Protein AF-0000000087650132 (afdb_homodimer)

Solvent-accessible surface area (backbone atoms only — not comparable to full-atom values): 22875 Å² total; per-residue (Å²): 103,29,68,69,61,75,42,26,31,35,34,12,70,84,46,35,34,34,33,38,52,36,89,78,26,62,27,50,52,52,52,26,51,31,40,34,55,48,38,51,66,63,37,52,75,69,68,60,51,53,61,64,36,30,85,53,55,48,91,45,66,85,68,40,50,26,64,35,71,65,55,42,28,59,74,68,70,42,94,65,65,80,87,42,50,34,36,34,45,40,49,50,62,68,60,38,47,31,52,48,42,43,57,63,60,67,49,38,74,41,50,90,83,41,47,88,64,41,51,75,39,62,50,37,94,88,58,45,62,67,32,50,52,54,52,51,51,55,41,49,73,44,66,52,50,67,67,58,50,49,53,52,50,53,45,63,69,59,45,68,35,56,47,52,58,72,46,43,58,55,28,50,53,49,46,51,56,35,30,51,28,60,68,52,35,49,53,51,45,66,74,41,42,62,56,31,61,75,71,65,42,82,79,85,68,53,47,75,75,128,115,33,61,70,61,78,40,27,31,35,34,12,70,84,46,34,35,35,32,38,52,36,87,79,24,61,25,49,52,52,52,25,50,29,40,34,55,48,38,52,66,63,37,52,74,69,68,61,49,53,59,66,38,31,82,54,54,48,92,45,65,85,69,40,49,26,64,38,71,66,55,42,28,59,73,68,72,41,95,65,65,80,87,44,49,34,35,31,44,41,48,51,62,69,59,36,49,30,52,49,44,44,57,63,61,67,50,40,76,40,48,92,82,41,46,89,64,40,50,75,40,60,49,36,94,89,59,44,63,67,34,51,52,53,53,49,51,53,41,49,74,44,65,52,49,68,67,58,51,50,51,51,51,52,43,64,70,61,45,68,42,60,50,51,58,69,46,42,58,55,26,50,53,48,46,49,57,34,29,52,29,60,67,51,35,50,53,50,45,66,74,40,43,63,58,30,63,76,71,65,42,81,78,85,69,52,47,72,76,127

Organism: Ancylostoma caninum (NCBI:txid29170)

Foldseek 3Di:
DFPPQQLQWFAQVVQQEIERADPLQCRQLVLLVSLCSNPVPVCVVVPHDSVPRDPVRHPCPPNGGHNDLVRVCVVVVHPHSPVHDYDYGDDDPVSSVVSCCVPPPVPPPPCVPCVVVDDDADADPVDRPRRLVVVLVVCVVVVNDPVVNVVVSVCVVVPPRPVNPVCVVVVVVVVLVQLQDPVSLVVVCVVCVCVCVVVVNDRHHRDHDD/DFPQQQLQWFAQVVQQEIERADPLQCRQLVLLVSLCSNPVPVCVVVPHDSVPRDPVRHPCPPNGGHNDPVRVCVVVVHPHSPPHDYDYGDDDPVSSVVVCCVPPPVPPPPCVPCVVVDDDADADPVDRPRRLVVVLVVCVVVVNDPVVNVVVSVCVVVPPRPCNPVCPVVVVVVVLVQLQDPVSLVVVCVVCVCVCVVVVNDRHHRDHDD

Radius of gyration: 22.21 Å; Cα contacts (8 Å, |Δi|>4): 588; chains: 2; bounding box: 63×60×55 Å

pLDDT: mean 83.37, std 14.57, range [18.47, 96.94]

Sequence (420 aa):
MVLSNLRSAKVATKYHLAGCVIEKNFSTMLTAILCYLFDETRFTKHKRNLTAEMYHKRFCEAQNEHDSLTNLRSELKVVDLKGWSLIAVVRDPLERFVSGFANKCLRRCEFNSHLHEYQVLKFDTFNPRGFIDKLLTILKKHKVSEKSINFIRTSVASGRTSHSTKDSVERQETKNTILSSEYLTDLLIKMYFYDFVLFGFPIPEATYDEMVLSNLRSAKVATKYHLAGCVIEKNFSTMLTAILCYLFDETRFTKHKRNLTAEMYHKRFCEAQNEHDSLTNLRSELKVVDLKGWSLIAVVRDPLERFVSGFANKCLRRCEFNSHLHEYQVLKFDTFNPRGFIDKLLTILKKHKVSEKSINFIRTSVASGRTSHSTKDSVERQETKNTILSSEYLTDLLIKMYFYDFVLFGFPIPEATYDE

Secondary structure (DSSP, 8-state):
--------EEEEGGGTEEEE--TTSSHHHHHHHHHHHH-HHHHHHTT--GGG--SSS-TTTTTSEES-HHHHHHHHT-SS-TT-EEEEEEE-HHHHHHHHHIIIIISSTTHHHHGGGEEEEEE-SS-THHHHHHHHHHHHHTT--HHHHHHHHHHHHH---THHHHHHHHHHHHHHHHHT-HHHHHHHHHHTHHHHHHTTPPPP------/--------EEEEGGGTEEEE--TTSSHHHHHHHHHHHH-HHHHHHTT--GGG--SSS-TTTTTSEES-HHHHHHHHT-SS-TT-EEEEEEE-HHHHHHHHHIIIIISSTTHHHHGGGEEEEEE-SS-THHHHHHHHHHHHHTT--HHHHHHHHHHHHH---THHHHHHHHHHHHHHHHHT-HHHHHHHHHHTHHHHHHTTPPPP------

InterPro domains:
  IPR005331 Sulfotransferase [PF03567] (9-116)
  IPR007669 Carbohydrate sulfotransferase Chst-1-like [PTHR22900] (8-107)

Structure (mmCIF, N/CA/C/O backbone):
data_AF-0000000087650132-model_v1
#
loop_
_entity.id
_entity.type
_entity.pdbx_description
1 polymer 'Carbohydrate sulfotransferase'
#
loop_
_atom_site.group_PDB
_atom_site.id
_atom_site.type_symbol
_atom_site.label_atom_id
_atom_site.label_alt_id
_atom_site.label_comp_id
_atom_site.label_asym_id
_atom_site.label_entity_id
_atom_site.label_seq_id
_atom_site.pdbx_PDB_ins_code
_atom_site.Cartn_x
_atom_site.Cartn_y
_atom_site.Cartn_z
_atom_site.occupancy
_atom_site.B_iso_or_equiv
_atom_site.auth_seq_id
_atom_site.auth_comp_id
_atom_site.auth_asym_id
_atom_site.auth_atom_id
_atom_site.pdbx_PDB_model_num
ATOM 1 N N . MET A 1 1 ? -15.016 3.189 -13.016 1 18.58 1 MET A N 1
ATOM 2 C CA . MET A 1 1 ? -14.984 3.752 -11.672 1 18.58 1 MET A CA 1
ATOM 3 C C . MET A 1 1 ? -13.727 3.316 -10.93 1 18.58 1 MET A C 1
ATOM 5 O O . MET A 1 1 ? -13.516 2.121 -10.711 1 18.58 1 MET A O 1
ATOM 9 N N . VAL A 1 2 ? -12.477 3.885 -11.242 1 24.53 2 VAL A N 1
ATOM 10 C CA . VAL A 1 2 ? -11.023 3.789 -11.117 1 24.53 2 VAL A CA 1
ATOM 11 C C . VAL A 1 2 ? -10.648 3.543 -9.656 1 24.53 2 VAL A C 1
ATOM 13 O O . VAL A 1 2 ? -11.414 3.877 -8.742 1 24.53 2 VAL A O 1
ATOM 16 N N . LEU A 1 3 ? -9.758 2.721 -9.453 1 29.97 3 LEU A N 1
ATOM 17 C CA . LEU A 1 3 ? -9.008 2.463 -8.227 1 29.97 3 LEU A CA 1
ATOM 18 C C . LEU A 1 3 ? -8.797 3.752 -7.441 1 29.97 3 LEU A C 1
ATOM 20 O O . LEU A 1 3 ? -8.211 4.707 -7.957 1 29.97 3 LEU A O 1
ATOM 24 N N . SER A 1 4 ? -9.703 4.312 -6.867 1 35.09 4 SER A N 1
ATOM 25 C CA . SER A 1 4 ? -9.609 5.477 -5.992 1 35.09 4 SER A CA 1
ATOM 26 C C . SER A 1 4 ? -8.242 5.547 -5.312 1 35.09 4 SER A C 1
ATOM 28 O O . SER A 1 4 ? -7.754 4.547 -4.781 1 35.09 4 SER A O 1
ATOM 30 N N . ASN A 1 5 ? -7.246 6.215 -6.02 1 41.66 5 ASN A N 1
ATOM 31 C CA . ASN A 1 5 ? -6.07 6.773 -5.359 1 41.66 5 ASN A CA 1
ATOM 32 C C . ASN A 1 5 ? -6.277 6.887 -3.85 1 41.66 5 ASN A C 1
ATOM 34 O O . ASN A 1 5 ? -7.328 7.34 -3.395 1 41.66 5 ASN A O 1
ATOM 38 N N . LEU A 1 6 ? -5.812 5.84 -3.164 1 53.56 6 LEU A N 1
ATOM 39 C CA . LEU A 1 6 ? -5.855 6.078 -1.727 1 53.56 6 LEU A CA 1
ATOM 40 C C . LEU A 1 6 ? -5.938 7.57 -1.425 1 53.56 6 LEU A C 1
ATOM 42 O O . LEU A 1 6 ? -5.02 8.328 -1.75 1 53.56 6 LEU A O 1
ATOM 46 N N . ARG A 1 7 ? -7.164 8.055 -1.512 1 62.88 7 ARG A N 1
ATOM 47 C CA . ARG A 1 7 ? -7.379 9.438 -1.092 1 62.88 7 ARG A CA 1
ATOM 48 C C . ARG A 1 7 ? -6.547 9.773 0.143 1 62.88 7 ARG A C 1
ATOM 50 O O . ARG A 1 7 ? -6.859 9.32 1.248 1 62.88 7 ARG A O 1
ATOM 57 N N . SER A 1 8 ? -5.426 10.297 -0.263 1 78.12 8 SER A N 1
ATOM 58 C CA . SER A 1 8 ? -4.402 10.469 0.765 1 78.12 8 SER A CA 1
ATOM 59 C C . SER A 1 8 ? -4.781 11.57 1.745 1 78.12 8 SER A C 1
ATOM 61 O O . SER A 1 8 ? -4.227 11.656 2.842 1 78.12 8 SER A O 1
ATOM 63 N N . ALA A 1 9 ? -5.777 12.359 1.344 1 87.31 9 ALA A N 1
ATOM 64 C CA . ALA A 1 9 ? -6.129 13.453 2.238 1 87.31 9 ALA A CA 1
ATOM 65 C C . ALA A 1 9 ? -7.332 13.094 3.105 1 87.31 9 ALA A C 1
ATOM 67 O O . ALA A 1 9 ? -8.43 12.867 2.592 1 87.31 9 ALA A O 1
ATOM 68 N N . LYS A 1 10 ? -7.078 12.984 4.383 1 90.81 10 LYS A N 1
ATOM 69 C CA . LYS A 1 10 ? -8.141 12.75 5.355 1 90.81 10 LYS A CA 1
ATOM 70 C C . LYS A 1 10 ? -8.461 14.016 6.141 1 90.81 10 LYS A C 1
ATOM 72 O O . LYS A 1 10 ? -7.559 14.742 6.562 1 90.81 10 LYS A O 1
ATOM 77 N N . VAL A 1 11 ? -9.766 14.234 6.316 1 94.12 11 VAL A N 1
ATOM 78 C CA . VAL A 1 11 ? -10.102 15.562 6.832 1 94.12 11 VAL A CA 1
ATOM 79 C C . VAL A 1 11 ? -11 15.43 8.055 1 94.12 11 VAL A C 1
ATOM 81 O O . VAL A 1 11 ? -11.812 14.5 8.141 1 94.12 11 VAL A O 1
ATOM 84 N N . ALA A 1 12 ? -10.781 16.203 9.07 1 95.62 12 ALA A N 1
ATOM 85 C CA . ALA A 1 12 ? -11.719 16.531 10.141 1 95.62 12 ALA A CA 1
ATOM 86 C C . ALA A 1 12 ? -12.219 17.969 10.016 1 95.62 12 ALA A C 1
ATOM 88 O O . ALA A 1 12 ? -11.656 18.875 10.617 1 95.62 12 ALA A O 1
ATOM 89 N N . THR A 1 13 ? -13.273 18.109 9.305 1 93.62 13 THR A N 1
ATOM 90 C CA . THR A 1 13 ? -13.773 19.406 8.883 1 93.62 13 THR A CA 1
ATOM 91 C C . THR A 1 13 ? -14.156 20.266 10.094 1 93.62 13 THR A C 1
ATOM 93 O O . THR A 1 13 ? -13.945 21.469 10.094 1 93.62 13 THR A O 1
ATOM 96 N N . LYS A 1 14 ? -14.703 19.656 11.102 1 94.06 14 LYS A N 1
ATOM 97 C CA . LYS A 1 14 ? -15.133 20.359 12.305 1 94.06 14 LYS A CA 1
ATOM 98 C C . LYS A 1 14 ? -13.992 21.172 12.914 1 94.06 14 LYS A C 1
ATOM 100 O O . LYS A 1 14 ? -14.211 22.25 13.469 1 94.06 14 LYS A O 1
ATOM 105 N N . TYR A 1 15 ? -12.812 20.734 12.781 1 96.75 15 TYR A N 1
ATOM 106 C CA . TYR A 1 15 ? -11.672 21.328 13.469 1 96.75 15 TYR A CA 1
ATOM 107 C C . TYR A 1 15 ? -10.703 21.953 12.469 1 96.75 15 TYR A C 1
ATOM 109 O O . TYR A 1 15 ? -9.602 22.359 12.844 1 96.75 15 TYR A O 1
ATOM 117 N N . HIS A 1 16 ? -11.039 21.891 11.188 1 95.81 16 HIS A N 1
ATOM 118 C CA . HIS A 1 16 ? -10.188 22.438 10.133 1 95.81 16 HIS A CA 1
ATOM 119 C C . HIS A 1 16 ? -8.82 21.766 10.133 1 95.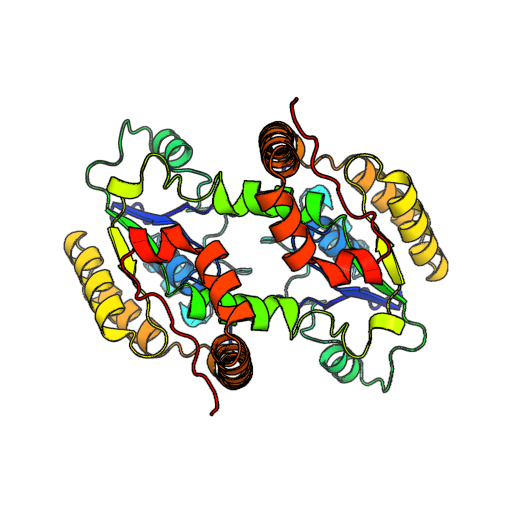81 16 HIS A C 1
ATOM 121 O O . HIS A 1 16 ? -7.793 22.453 10.156 1 95.81 16 HIS A O 1
ATOM 127 N N . LEU A 1 17 ? -8.883 20.469 10.164 1 96.5 17 LEU A N 1
ATOM 128 C CA . LEU A 1 17 ? -7.691 19.625 10.109 1 96.5 17 LEU A CA 1
ATOM 129 C C . LEU A 1 17 ? -7.699 18.75 8.867 1 96.5 17 LEU A C 1
ATOM 131 O O . LEU A 1 17 ? -8.742 18.219 8.477 1 96.5 17 LEU A O 1
ATOM 135 N N . ALA A 1 18 ? -6.605 18.688 8.227 1 94.88 18 ALA A N 1
ATOM 136 C CA . ALA A 1 18 ? -6.402 17.766 7.113 1 94.88 18 ALA A CA 1
ATOM 137 C C . ALA A 1 18 ? -5.062 17.047 7.238 1 94.88 18 ALA A C 1
ATOM 139 O O . ALA A 1 18 ? -4.051 17.656 7.586 1 94.88 18 ALA A O 1
ATOM 140 N N . GLY A 1 19 ? -5.152 15.75 7.105 1 94.38 19 GLY A N 1
ATOM 141 C CA . GLY A 1 19 ? -3.934 14.953 7.133 1 94.38 19 GLY A CA 1
ATOM 142 C C . GLY A 1 19 ? -3.646 14.258 5.816 1 94.38 19 GLY A C 1
ATOM 143 O O . GLY A 1 19 ? -4.559 13.719 5.18 1 94.38 19 GLY A O 1
ATOM 144 N N . CYS A 1 20 ? -2.453 14.398 5.371 1 91.62 20 CYS A N 1
ATOM 145 C CA . CYS A 1 20 ? -2.006 13.578 4.254 1 91.62 20 CYS A CA 1
ATOM 146 C C . CYS A 1 20 ? -1.439 12.258 4.742 1 91.62 20 CYS A C 1
ATOM 148 O O . CYS A 1 20 ? -0.395 12.227 5.395 1 91.62 20 CYS A O 1
ATOM 150 N N . VAL A 1 21 ? -2.041 11.234 4.402 1 88.69 21 VAL A N 1
ATOM 151 C CA . VAL A 1 21 ? -1.689 9.914 4.914 1 88.69 21 VAL A CA 1
ATOM 152 C C . VAL A 1 21 ? -0.677 9.25 3.982 1 88.69 21 VAL A C 1
ATOM 154 O O . VAL A 1 21 ? -0.946 9.07 2.793 1 88.69 21 VAL A O 1
ATOM 157 N N . ILE A 1 22 ? 0.45 8.945 4.535 1 86.69 22 ILE A N 1
ATOM 158 C CA . ILE A 1 22 ? 1.542 8.297 3.824 1 86.69 22 ILE A CA 1
ATOM 159 C C . ILE A 1 22 ? 1.801 6.914 4.43 1 86.69 22 ILE A C 1
ATOM 161 O O . ILE A 1 22 ? 2 6.789 5.641 1 86.69 22 ILE A O 1
ATOM 165 N N . GLU A 1 23 ? 1.819 5.859 3.543 1 83.88 23 GLU A N 1
ATOM 166 C CA . GLU A 1 23 ? 1.997 4.484 3.998 1 83.88 23 GLU A CA 1
ATOM 167 C C . GLU A 1 23 ? 3.293 4.328 4.789 1 83.88 23 GLU A C 1
ATOM 169 O O . GLU A 1 23 ? 4.328 4.875 4.406 1 83.88 23 GLU A O 1
ATOM 174 N N . LYS A 1 24 ? 3.146 3.602 5.871 1 82.25 24 LYS A N 1
ATOM 175 C CA . LYS A 1 24 ? 4.258 3.232 6.746 1 82.25 24 LYS A CA 1
ATOM 176 C C . LYS A 1 24 ? 4.754 4.438 7.539 1 82.25 24 LYS A C 1
ATOM 178 O O . LYS A 1 24 ? 5.852 4.406 8.102 1 82.25 24 LYS A O 1
ATOM 183 N N . ASN A 1 25 ? 4.082 5.582 7.539 1 87.62 25 ASN A N 1
ATOM 184 C CA . ASN A 1 25 ? 4.359 6.777 8.328 1 87.62 25 ASN A CA 1
ATOM 185 C C . ASN A 1 25 ? 3.215 7.094 9.289 1 87.62 25 ASN A C 1
ATOM 187 O O . ASN A 1 25 ? 2.719 8.219 9.32 1 87.62 25 ASN A O 1
ATOM 191 N N . PHE A 1 26 ? 2.836 6.098 10.062 1 86.12 26 PHE A N 1
ATOM 192 C CA . PHE A 1 26 ? 1.804 6.34 11.07 1 86.12 26 PHE A CA 1
ATOM 193 C C . PHE A 1 26 ? 0.438 6.5 10.406 1 86.12 26 PHE A C 1
ATOM 195 O O . PHE A 1 26 ? -0.411 7.242 10.906 1 86.12 26 PHE A O 1
ATOM 202 N N . SER A 1 27 ? 0.295 5.859 9.211 1 86.62 27 SER A N 1
ATOM 203 C CA . SER A 1 27 ? -0.834 6.129 8.328 1 86.62 27 SER A CA 1
ATOM 204 C C . SER A 1 27 ? -2.137 5.598 8.922 1 86.62 27 SER A C 1
ATOM 206 O O . SER A 1 27 ? -3.172 6.262 8.852 1 86.62 27 SER A O 1
ATOM 208 N N . THR A 1 28 ? -2.123 4.383 9.531 1 82.31 28 THR A N 1
ATOM 209 C CA . THR A 1 28 ? -3.35 3.799 10.062 1 82.31 28 THR A CA 1
ATOM 210 C C . THR A 1 28 ? -3.885 4.629 11.227 1 82.31 28 THR A C 1
ATOM 212 O O . THR A 1 28 ? -5.078 4.945 11.273 1 82.31 28 THR A O 1
ATOM 215 N N . MET A 1 29 ? -2.99 5.016 12.07 1 86 29 MET A N 1
ATOM 216 C CA . MET A 1 29 ? -3.389 5.77 13.258 1 86 29 MET A CA 1
ATOM 217 C C . MET A 1 29 ? -3.846 7.172 12.883 1 86 29 MET A C 1
ATOM 219 O O . MET A 1 29 ? -4.836 7.672 13.422 1 86 29 MET A O 1
ATOM 223 N N . LEU A 1 30 ? -3.084 7.82 12.047 1 89.62 30 LEU A N 1
ATOM 224 C CA . LEU A 1 30 ? -3.49 9.148 11.609 1 89.62 30 LEU A CA 1
ATOM 225 C C . LEU A 1 30 ? -4.871 9.117 10.961 1 89.62 30 LEU A C 1
ATOM 227 O O . LEU A 1 30 ? -5.699 10 11.211 1 89.62 30 LEU A O 1
ATOM 231 N N . THR A 1 31 ? -5.117 8.078 10.117 1 88.06 31 THR A N 1
ATOM 232 C CA . THR A 1 31 ? -6.422 7.902 9.492 1 88.06 31 THR A CA 1
ATOM 233 C C . THR A 1 31 ? -7.512 7.738 10.547 1 88.06 31 THR A C 1
ATOM 235 O O . THR A 1 31 ? -8.578 8.344 10.445 1 88.06 31 THR A O 1
ATOM 238 N N . ALA A 1 32 ? -7.23 6.953 11.523 1 87.5 32 ALA A N 1
ATOM 239 C CA . ALA A 1 32 ? -8.195 6.691 12.586 1 87.5 32 ALA A CA 1
ATOM 240 C C . ALA A 1 32 ? -8.461 7.949 13.406 1 87.5 32 ALA A C 1
ATOM 242 O O . ALA A 1 32 ? -9.602 8.227 13.781 1 87.5 32 ALA A O 1
ATOM 243 N N . ILE A 1 33 ? -7.438 8.695 13.719 1 91.81 33 ILE A N 1
ATOM 244 C CA . ILE A 1 33 ? -7.562 9.914 14.508 1 91.81 33 ILE A CA 1
ATOM 245 C C . ILE A 1 33 ? -8.445 10.922 13.766 1 91.81 33 ILE A C 1
ATOM 247 O O . ILE A 1 33 ? -9.367 11.492 14.352 1 91.81 33 ILE A O 1
ATOM 251 N N . LEU A 1 34 ? -8.203 11.141 12.516 1 93.12 34 LEU A N 1
ATOM 252 C CA . LEU A 1 34 ? -8.977 12.109 11.742 1 93.12 34 LEU A CA 1
ATOM 253 C C . LEU A 1 34 ? -10.414 11.625 11.547 1 93.12 34 LEU A C 1
ATOM 255 O O . LEU A 1 34 ? -11.336 12.438 11.492 1 93.12 34 LEU A O 1
ATOM 259 N N . CYS A 1 35 ? -10.578 10.281 11.43 1 91.31 35 CYS A N 1
ATOM 260 C CA . CYS A 1 35 ? -11.93 9.727 11.383 1 91.31 35 CYS A CA 1
ATOM 261 C C . CYS A 1 35 ? -12.68 10.008 12.68 1 91.31 35 CYS A C 1
ATOM 263 O O . CYS A 1 35 ? -13.844 10.422 12.656 1 91.31 35 CYS A O 1
ATOM 265 N N . TYR A 1 36 ? -12.031 9.75 13.781 1 92.75 36 TYR A N 1
ATOM 266 C CA . TYR A 1 36 ? -12.625 10.039 15.086 1 92.75 36 TYR A CA 1
ATOM 267 C C . TYR A 1 36 ? -13.016 11.5 15.195 1 92.75 36 TYR A C 1
ATOM 269 O O . TYR A 1 36 ? -14.141 11.828 15.586 1 92.75 36 TYR A O 1
ATOM 277 N N . LEU A 1 37 ? -12.109 12.383 14.789 1 95.81 37 LEU A N 1
ATOM 278 C CA . LEU A 1 37 ? -12.344 13.82 14.914 1 95.81 37 LEU A CA 1
ATOM 279 C C . LEU A 1 37 ? -13.359 14.297 13.883 1 95.81 37 LEU A C 1
ATOM 281 O O . LEU A 1 37 ? -13.922 15.383 14.023 1 95.81 37 LEU A O 1
ATOM 285 N N . PHE A 1 38 ? -13.508 13.562 12.812 1 94.12 38 PHE A N 1
ATOM 286 C CA . PHE A 1 38 ? -14.523 13.867 11.812 1 94.12 38 PHE A CA 1
ATOM 287 C C . PHE A 1 38 ? -15.922 13.82 12.422 1 94.12 38 PHE A C 1
ATOM 289 O O . PHE A 1 38 ? -16.766 14.672 12.125 1 94.12 38 PHE A O 1
ATOM 296 N N . ASP A 1 39 ? -16.172 12.844 13.234 1 93.56 39 ASP A N 1
ATOM 297 C CA . ASP A 1 39 ? -17.438 12.695 13.969 1 93.56 39 ASP A CA 1
ATOM 298 C C . ASP A 1 39 ? -17.219 11.891 15.25 1 93.56 39 ASP A C 1
ATOM 300 O O . ASP A 1 39 ? -17.469 10.68 15.281 1 93.56 39 ASP A O 1
ATOM 304 N N . GLU A 1 40 ? -16.922 12.609 16.281 1 94 40 GLU A N 1
ATOM 305 C CA . GLU A 1 40 ? -16.578 11.977 17.562 1 94 40 GLU A CA 1
ATOM 306 C C . GLU A 1 40 ? -17.766 11.203 18.125 1 94 40 GLU A C 1
ATOM 308 O O . GLU A 1 40 ? -17.594 10.109 18.672 1 94 40 GLU A O 1
ATOM 313 N N . THR A 1 41 ? -18.891 11.75 18.016 1 92.81 41 THR A N 1
ATOM 314 C CA . THR A 1 41 ? -20.094 11.148 18.578 1 92.81 41 THR A CA 1
ATOM 315 C C . THR A 1 41 ? -20.391 9.812 17.891 1 92.81 41 THR A C 1
ATOM 317 O O . THR A 1 41 ? -20.609 8.805 18.578 1 92.81 41 THR A O 1
ATOM 320 N N . ARG A 1 42 ? -20.375 9.867 16.594 1 91.12 42 ARG A N 1
ATOM 321 C CA . ARG A 1 42 ? -20.656 8.648 15.836 1 91.12 42 ARG A CA 1
ATOM 322 C C . ARG A 1 42 ? -19.594 7.578 16.125 1 91.12 42 ARG A C 1
ATOM 324 O O . ARG A 1 42 ? -19.922 6.398 16.25 1 91.12 42 ARG A O 1
ATOM 331 N N . PHE A 1 43 ? -18.375 7.973 16.141 1 90.31 43 PHE A N 1
ATOM 332 C CA . PHE A 1 43 ? -17.25 7.066 16.375 1 90.31 43 PHE A CA 1
ATOM 333 C C . PHE A 1 43 ? -17.391 6.375 17.734 1 90.31 43 PHE A C 1
ATOM 335 O O . PHE A 1 43 ? -17.219 5.16 17.828 1 90.31 43 PHE A O 1
ATOM 342 N N . THR A 1 44 ? -17.75 7.129 18.719 1 87.75 44 THR A N 1
ATOM 343 C CA . THR A 1 44 ? -17.875 6.609 20.078 1 87.75 44 THR A CA 1
ATOM 344 C C . THR A 1 44 ? -19.141 5.766 20.219 1 87.75 44 THR A C 1
ATOM 346 O O . THR A 1 44 ? -19.125 4.73 20.891 1 87.75 44 THR A O 1
ATOM 349 N N . LYS A 1 45 ? -20.219 6.172 19.656 1 90.5 45 LYS A N 1
ATOM 350 C CA . LYS A 1 45 ? -21.484 5.449 19.734 1 90.5 45 LYS A CA 1
ATOM 351 C C . LYS A 1 45 ? -21.344 4.039 19.156 1 90.5 45 LYS A C 1
ATOM 353 O O . LYS A 1 45 ? -21.984 3.105 19.641 1 90.5 45 LYS A O 1
ATOM 358 N N . HIS A 1 46 ? -20.484 3.871 18.203 1 87.88 46 HIS A N 1
ATOM 359 C CA . HIS A 1 46 ? -20.297 2.57 17.578 1 87.88 46 HIS A CA 1
ATOM 360 C C . HIS A 1 46 ? -19.156 1.807 18.234 1 87.88 46 HIS A C 1
ATOM 362 O O . HIS A 1 46 ? -18.703 0.787 17.703 1 87.88 46 HIS A O 1
ATOM 368 N N . LYS A 1 47 ? -18.625 2.361 19.359 1 85.31 47 LYS A N 1
ATOM 369 C CA . LYS A 1 47 ? -17.609 1.717 20.188 1 85.31 47 LYS A CA 1
ATOM 370 C C . LYS A 1 47 ? -16.344 1.406 19.375 1 85.31 47 LYS A C 1
ATOM 372 O O . LYS A 1 47 ? -15.789 0.314 19.484 1 85.31 47 LYS A O 1
ATOM 377 N N . ARG A 1 48 ? -16.047 2.34 18.594 1 83.5 48 ARG A N 1
ATOM 378 C CA . ARG A 1 48 ? -14.844 2.188 17.781 1 83.5 48 ARG A CA 1
ATOM 379 C C . ARG A 1 48 ? -13.594 2.523 18.594 1 83.5 48 ARG A C 1
ATOM 381 O O . ARG A 1 48 ? -13.648 3.311 19.531 1 83.5 48 ARG A O 1
ATOM 388 N N . ASN A 1 49 ? -12.453 1.873 18.188 1 81.19 49 ASN A N 1
ATOM 389 C CA . ASN A 1 49 ? -11.141 2.133 18.766 1 81.19 49 ASN A CA 1
ATOM 390 C C . ASN A 1 49 ? -10.125 2.512 17.688 1 81.19 49 ASN A C 1
ATOM 392 O O . ASN A 1 49 ? -10.133 1.938 16.594 1 81.19 49 ASN A O 1
ATOM 396 N N . LEU A 1 50 ? -9.312 3.488 18 1 83.56 50 LEU A N 1
ATOM 397 C CA . LEU A 1 50 ? -8.352 3.967 17.016 1 83.56 50 LEU A CA 1
ATOM 398 C C . LEU A 1 50 ? -7.434 2.84 16.562 1 83.56 50 LEU A C 1
ATOM 400 O O . LEU A 1 50 ? -7.09 2.75 15.375 1 83.56 50 LEU A O 1
ATOM 404 N N . THR A 1 51 ? -7.09 1.983 17.5 1 74.56 51 THR A N 1
ATOM 405 C CA . THR A 1 51 ? -6.117 0.935 17.203 1 74.56 51 THR A CA 1
ATOM 406 C C . THR A 1 51 ? -6.77 -0.201 16.422 1 74.56 51 THR A C 1
ATOM 408 O O . THR A 1 51 ? -6.074 -1.04 15.844 1 74.56 51 THR A O 1
ATOM 411 N N . ALA A 1 52 ? -8.07 -0.151 16.469 1 65.62 52 ALA A N 1
ATOM 412 C CA . ALA A 1 52 ? -8.773 -1.226 15.773 1 65.62 52 ALA A CA 1
ATOM 413 C C . ALA A 1 52 ? -9.078 -0.838 14.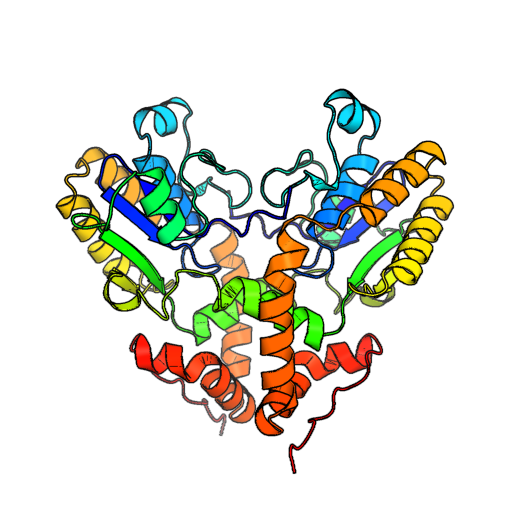328 1 65.62 52 ALA A C 1
ATOM 415 O O . ALA A 1 52 ? -9.492 -1.682 13.523 1 65.62 52 ALA A O 1
ATOM 416 N N . GLU A 1 53 ? -8.93 0.536 14.125 1 58.06 53 GLU A N 1
ATOM 417 C CA . GLU A 1 53 ? -9.164 0.967 12.75 1 58.06 53 GLU A CA 1
ATOM 418 C C . GLU A 1 53 ? -8.109 0.4 11.805 1 58.06 53 GLU A C 1
ATOM 420 O O . GLU A 1 53 ? -6.941 0.262 12.18 1 58.06 53 GLU A O 1
ATOM 425 N N . MET A 1 54 ? -8.57 -0.367 10.891 1 55.38 54 MET A N 1
ATOM 426 C CA . MET A 1 54 ? -7.664 -0.979 9.922 1 55.38 54 MET A CA 1
ATOM 427 C C . MET A 1 54 ? -7.773 -0.287 8.562 1 55.38 54 MET A C 1
ATOM 429 O O . MET A 1 54 ? -8.758 0.401 8.289 1 55.38 54 MET A O 1
ATOM 433 N N . TYR A 1 55 ? -6.613 -0.226 7.898 1 49.81 55 TYR A N 1
ATOM 434 C CA . TYR A 1 55 ? -6.586 0.365 6.566 1 49.81 55 TYR A CA 1
ATOM 435 C C . TYR A 1 55 ? -7.797 -0.077 5.75 1 49.81 55 TYR A C 1
ATOM 437 O O . TYR A 1 55 ? -8.391 0.725 5.023 1 49.81 55 TYR A O 1
ATOM 445 N N . HIS A 1 56 ? -8.188 -1.217 6.062 1 48.38 56 HIS A N 1
ATOM 446 C CA . HIS A 1 56 ? -9.203 -1.767 5.168 1 48.38 56 HIS A CA 1
ATOM 447 C C . HIS A 1 56 ? -10.602 -1.622 5.762 1 48.38 56 HIS A C 1
ATOM 449 O O . HIS A 1 56 ? -11.602 -1.8 5.059 1 48.38 56 HIS A O 1
ATOM 455 N N . LYS A 1 57 ? -10.688 -1.476 6.926 1 55.91 57 LYS A N 1
ATOM 456 C CA . LYS A 1 57 ? -11.992 -1.237 7.527 1 55.91 57 LYS A CA 1
ATOM 457 C C . LYS A 1 57 ? -12.055 0.136 8.195 1 55.91 57 LYS A C 1
ATOM 459 O O . LYS A 1 57 ? -11.859 0.254 9.406 1 55.91 57 LYS A O 1
ATOM 464 N N . ARG A 1 58 ? -12.281 1.015 7.34 1 64.81 58 ARG A N 1
ATOM 465 C CA . ARG A 1 58 ? -12.289 2.367 7.887 1 64.81 58 ARG A CA 1
ATOM 466 C C . ARG A 1 58 ? -13.719 2.863 8.094 1 64.81 58 ARG A C 1
ATOM 468 O O . ARG A 1 58 ? -14.547 2.791 7.184 1 64.81 58 ARG A O 1
ATOM 475 N N . PHE A 1 59 ? -13.922 3.27 9.219 1 73.25 59 PHE A N 1
ATOM 476 C CA . PHE A 1 59 ? -15.227 3.756 9.641 1 73.25 59 PHE A CA 1
ATOM 477 C C . PHE A 1 59 ? -15.664 4.953 8.797 1 73.25 59 PHE A C 1
ATOM 479 O O . PHE A 1 59 ? -16.844 5.098 8.477 1 73.25 59 PHE A O 1
ATOM 486 N N . CYS A 1 60 ? -14.711 5.746 8.336 1 81.62 60 CYS A N 1
ATOM 487 C CA . CYS A 1 60 ? -15.023 6.969 7.602 1 81.62 60 CYS A CA 1
ATOM 488 C C . CYS A 1 60 ? -14.719 6.805 6.117 1 81.62 60 CYS A C 1
ATOM 490 O O . CYS A 1 60 ? -14.5 7.789 5.41 1 81.62 60 CYS A O 1
ATOM 492 N N . GLU A 1 61 ? -14.656 5.625 5.68 1 75.5 61 GLU A N 1
ATOM 493 C CA . GLU A 1 61 ? -14.32 5.395 4.281 1 75.5 61 GLU A CA 1
ATOM 494 C C . GLU A 1 61 ? -15.219 6.207 3.354 1 75.5 61 GLU A C 1
ATOM 496 O O . GLU A 1 61 ? -16.438 6.215 3.512 1 75.5 61 GLU A O 1
ATOM 501 N N . ALA A 1 62 ? -14.586 6.93 2.387 1 74 62 ALA A N 1
ATOM 502 C CA . ALA A 1 62 ? -15.234 7.711 1.336 1 74 62 ALA A CA 1
ATOM 503 C C . ALA A 1 62 ? -16.047 8.867 1.926 1 74 62 ALA A C 1
ATOM 505 O O . ALA A 1 62 ? -16.828 9.5 1.224 1 74 62 ALA A O 1
ATOM 506 N N . GLN A 1 63 ? -15.953 9.094 3.191 1 82.25 63 GLN A N 1
ATOM 507 C CA . GLN A 1 63 ? -16.719 10.172 3.814 1 82.25 63 GLN A CA 1
ATOM 508 C C . GLN A 1 63 ? -15.859 11.398 4.051 1 82.25 63 GLN A C 1
ATOM 510 O O . GLN A 1 63 ? -16.281 12.523 3.783 1 82.25 63 GLN A O 1
ATOM 515 N N . ASN A 1 64 ? -14.711 11.164 4.527 1 89.38 64 ASN A N 1
ATOM 516 C CA . ASN A 1 64 ? -13.828 12.281 4.852 1 89.38 64 ASN A CA 1
ATOM 517 C C . ASN A 1 64 ? -12.523 12.219 4.066 1 89.38 64 ASN A C 1
ATOM 519 O O . ASN A 1 64 ? -11.477 12.656 4.547 1 89.38 64 ASN A O 1
ATOM 523 N N . GLU A 1 65 ? -12.5 11.586 2.98 1 87.06 65 GLU A N 1
ATOM 524 C CA . GLU A 1 65 ? -11.281 11.344 2.207 1 87.06 65 GLU A CA 1
ATOM 525 C C . GLU A 1 65 ? -11.336 12.055 0.858 1 87.06 65 GLU A C 1
ATOM 527 O O . GLU A 1 65 ? -12.391 12.109 0.218 1 87.06 65 GLU A O 1
ATOM 532 N N . HIS A 1 66 ? -10.18 12.625 0.492 1 83.88 66 HIS A N 1
ATOM 533 C CA . HIS A 1 66 ? -10.047 13.344 -0.771 1 83.88 66 HIS A CA 1
ATOM 534 C C . HIS A 1 66 ? -8.766 12.961 -1.494 1 83.88 66 HIS A C 1
ATOM 536 O O . HIS A 1 66 ? -7.809 12.5 -0.865 1 83.88 66 HIS A O 1
ATOM 542 N N . ASP A 1 67 ? -8.711 13.188 -2.777 1 77.25 67 ASP A N 1
ATOM 543 C CA . ASP A 1 67 ? -7.602 12.734 -3.607 1 77.25 67 ASP A CA 1
ATOM 544 C C . ASP A 1 67 ? -6.445 13.727 -3.566 1 77.25 67 ASP A C 1
ATOM 546 O O . ASP A 1 67 ? -5.293 13.359 -3.795 1 77.25 67 ASP A O 1
ATOM 550 N N . SER A 1 68 ? -6.844 14.961 -3.398 1 79.94 68 SER A N 1
ATOM 551 C CA . SER A 1 68 ? -5.848 16.031 -3.414 1 79.94 68 SER A CA 1
ATOM 552 C C . SER A 1 68 ? -6.336 17.25 -2.65 1 79.94 68 SER A C 1
ATOM 554 O O . SER A 1 68 ? -7.508 17.328 -2.283 1 79.94 68 SER A O 1
ATOM 556 N N . LEU A 1 69 ? -5.355 18.125 -2.361 1 84.75 69 LEU A N 1
ATOM 557 C CA . LEU A 1 69 ? -5.719 19.391 -1.731 1 84.75 69 LEU A CA 1
ATOM 558 C C . LEU A 1 69 ? -6.637 20.203 -2.637 1 84.75 69 LEU A C 1
ATOM 560 O O . LEU A 1 69 ? -7.527 20.906 -2.156 1 84.75 69 LEU A O 1
ATOM 564 N N . THR A 1 70 ? -6.41 20.047 -3.924 1 79.94 70 THR A N 1
ATOM 565 C CA . THR A 1 70 ? -7.246 20.75 -4.887 1 79.94 70 THR A CA 1
ATOM 566 C C . THR A 1 70 ? -8.688 20.25 -4.816 1 79.94 70 THR A C 1
ATOM 568 O O . THR A 1 70 ? -9.625 21.062 -4.789 1 79.94 70 THR A O 1
ATOM 571 N N . ASN A 1 71 ? -8.719 18.953 -4.836 1 83.94 71 ASN A N 1
ATOM 572 C CA . ASN A 1 71 ? -10.055 18.359 -4.719 1 83.94 71 ASN A CA 1
ATOM 573 C C . ASN A 1 71 ? -10.719 18.734 -3.398 1 83.94 71 ASN A C 1
ATOM 575 O O . ASN A 1 71 ? -11.93 18.969 -3.354 1 83.94 71 ASN A O 1
ATOM 579 N N . LEU A 1 72 ? -9.953 18.797 -2.344 1 88.19 72 LEU A N 1
ATOM 580 C CA . LEU A 1 72 ? -10.469 19.188 -1.035 1 88.19 72 LEU A CA 1
ATOM 581 C C . LEU A 1 72 ? -11 20.609 -1.061 1 88.19 72 LEU A C 1
ATOM 583 O O . LEU A 1 72 ? -12.109 20.875 -0.592 1 88.19 72 LEU A O 1
ATOM 587 N N . ARG A 1 73 ? -10.266 21.5 -1.604 1 88.44 73 ARG A N 1
ATOM 588 C CA . ARG A 1 73 ? -10.68 22.891 -1.7 1 88.44 73 ARG A CA 1
ATOM 589 C C . ARG A 1 73 ? -11.961 23.031 -2.506 1 88.44 73 ARG A C 1
ATOM 591 O O . ARG A 1 73 ? -12.859 23.797 -2.133 1 88.44 73 ARG A O 1
ATOM 598 N N . SER A 1 74 ? -12.016 22.281 -3.646 1 88.69 74 SER A N 1
ATOM 599 C CA . SER A 1 74 ? -13.195 22.328 -4.504 1 88.69 74 SER A CA 1
ATOM 600 C C . SER A 1 74 ? -14.438 21.844 -3.766 1 88.69 74 SER A C 1
ATOM 602 O O . SER A 1 74 ? -15.5 22.469 -3.854 1 88.69 74 SER A O 1
ATOM 604 N N . GLU A 1 75 ? -14.281 20.812 -3.068 1 87.31 75 GLU A N 1
ATOM 605 C CA . GLU A 1 75 ? -15.406 20.234 -2.342 1 87.31 75 GLU A CA 1
ATOM 606 C C . GLU A 1 75 ? -15.867 21.172 -1.22 1 87.31 75 GLU A C 1
ATOM 608 O O . GLU A 1 75 ? -17.062 21.266 -0.942 1 87.31 75 GLU A O 1
ATOM 613 N N . LEU A 1 76 ? -14.898 21.766 -0.543 1 89.5 76 LEU A N 1
ATOM 614 C CA . LEU A 1 76 ? -15.219 22.703 0.535 1 89.5 76 LEU A CA 1
ATOM 615 C C . LEU A 1 76 ? -15.641 24.047 -0.023 1 89.5 76 LEU A C 1
ATOM 617 O O . LEU A 1 76 ? -16.125 24.906 0.719 1 89.5 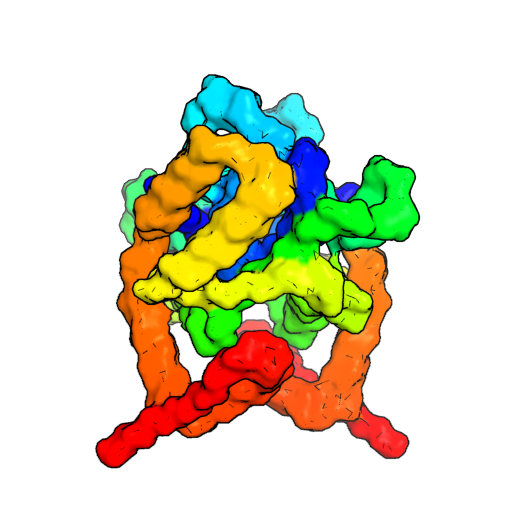76 LEU A O 1
ATOM 621 N N . LYS A 1 77 ? -15.555 24.266 -1.333 1 90.94 77 LYS A N 1
ATOM 622 C CA . LYS A 1 77 ? -15.875 25.516 -2.006 1 90.94 77 LYS A CA 1
ATOM 623 C C . LYS A 1 77 ? -15.094 26.688 -1.397 1 90.94 77 LYS A C 1
ATOM 625 O O . LYS A 1 77 ? -15.672 27.719 -1.065 1 90.94 77 LYS A O 1
ATOM 630 N N . VAL A 1 78 ? -13.773 26.422 -1.144 1 89.5 78 VAL A N 1
ATOM 631 C CA . VAL A 1 78 ? -12.883 27.469 -0.636 1 89.5 78 VAL A CA 1
ATOM 632 C C . VAL A 1 78 ? -11.719 27.672 -1.602 1 89.5 78 VAL A C 1
ATOM 634 O O . VAL A 1 78 ? -11.375 26.766 -2.365 1 89.5 78 VAL A O 1
ATOM 637 N N . VAL A 1 79 ? -11.203 28.875 -1.573 1 85.38 79 VAL A N 1
ATOM 638 C CA . VAL A 1 79 ? -10.094 29.219 -2.457 1 85.38 79 VAL A CA 1
ATOM 639 C C . VAL A 1 79 ? -8.789 28.656 -1.893 1 85.38 79 VAL A C 1
ATOM 641 O O . VAL A 1 79 ? -7.934 28.188 -2.643 1 85.38 79 VAL A O 1
ATOM 644 N N . ASP A 1 80 ? -8.664 28.75 -0.583 1 86.5 80 ASP A N 1
ATOM 645 C CA . ASP A 1 80 ? -7.473 28.219 0.082 1 86.5 80 ASP A CA 1
ATOM 646 C C . ASP A 1 80 ? -7.828 27.594 1.425 1 86.5 80 ASP A C 1
ATOM 648 O O . ASP A 1 80 ? -8.992 27.578 1.825 1 86.5 80 ASP A O 1
ATOM 652 N N . LEU A 1 81 ? -6.93 27.016 1.989 1 91 81 LEU A N 1
ATOM 653 C CA . LEU A 1 81 ? -7.152 26.328 3.254 1 91 81 LEU A CA 1
ATOM 654 C C . LEU A 1 81 ? -6.578 27.125 4.418 1 91 81 LEU A C 1
ATOM 656 O O . LEU A 1 81 ? -6.012 26.547 5.352 1 91 81 LEU A O 1
ATOM 660 N N . LYS A 1 82 ? -6.828 28.422 4.207 1 90.94 82 LYS A N 1
ATOM 661 C CA . LYS A 1 82 ? -6.418 29.266 5.316 1 90.94 82 LYS A CA 1
ATOM 662 C C . LYS A 1 82 ? -7.16 28.906 6.598 1 90.94 82 LYS A C 1
ATOM 664 O O . LYS A 1 82 ? -8.375 28.672 6.574 1 90.94 82 LYS A O 1
ATOM 669 N N . GLY A 1 83 ? -6.441 28.844 7.699 1 92.5 83 GLY A N 1
ATOM 670 C CA . GLY A 1 83 ? -7.039 28.469 8.969 1 92.5 83 GLY A CA 1
ATOM 671 C C . GLY A 1 83 ? -6.988 26.969 9.227 1 92.5 83 GLY A C 1
ATOM 672 O O . GLY A 1 83 ? -7.246 26.516 10.344 1 92.5 83 GLY A O 1
ATOM 673 N N . TRP A 1 84 ? -6.688 26.266 8.172 1 95.06 84 TRP A N 1
ATOM 674 C CA . TRP A 1 84 ? -6.539 24.812 8.336 1 95.06 84 TRP A CA 1
ATOM 675 C C . TRP A 1 84 ? -5.113 24.453 8.75 1 95.06 84 TRP A C 1
ATOM 677 O O . TRP A 1 84 ? -4.168 25.188 8.438 1 95.06 84 TRP A O 1
ATOM 687 N N . SER A 1 85 ? -5.039 23.438 9.5 1 96.25 85 SER A N 1
ATOM 688 C CA . SER A 1 85 ? -3.734 22.812 9.68 1 96.25 85 SER A CA 1
ATOM 689 C C . SER A 1 85 ? -3.605 21.547 8.828 1 96.25 85 SER A C 1
ATOM 691 O O . SER A 1 85 ? -4.375 20.594 9 1 96.25 85 SER A O 1
ATOM 693 N N . LEU A 1 86 ? -2.705 21.625 7.887 1 95.25 86 LEU A N 1
ATOM 694 C CA . LEU A 1 86 ? -2.344 20.453 7.09 1 95.25 86 LEU A CA 1
ATOM 695 C C . LEU A 1 86 ? -1.231 19.656 7.766 1 95.25 86 LEU A C 1
ATOM 697 O O . LEU A 1 86 ? -0.149 20.203 8.023 1 95.25 86 LEU A O 1
ATOM 701 N N . ILE A 1 87 ? -1.489 18.375 8.039 1 96.19 87 ILE A N 1
ATOM 702 C CA . ILE A 1 87 ? -0.558 17.562 8.805 1 96.19 87 ILE A CA 1
ATOM 703 C C . ILE A 1 87 ? -0.005 16.438 7.914 1 96.19 87 ILE A C 1
ATOM 705 O O . ILE A 1 87 ? -0.755 15.797 7.176 1 96.19 87 ILE A O 1
ATOM 709 N N . ALA A 1 88 ? 1.218 16.266 7.867 1 93.38 88 ALA A N 1
ATOM 710 C CA . ALA A 1 88 ? 1.883 15.109 7.281 1 93.38 88 ALA A CA 1
ATOM 711 C C . ALA A 1 88 ? 2.867 14.484 8.266 1 93.38 88 ALA A C 1
ATOM 713 O O . ALA A 1 88 ? 3.576 15.195 8.984 1 93.38 88 ALA A O 1
ATOM 714 N N . VAL A 1 89 ? 2.861 13.219 8.359 1 94 89 VAL A N 1
ATOM 715 C CA . VAL A 1 89 ? 3.77 12.5 9.25 1 94 89 VAL A CA 1
ATOM 716 C C . VAL A 1 89 ? 4.863 11.82 8.43 1 94 89 VAL A C 1
ATOM 718 O O . VAL A 1 89 ? 4.578 11.164 7.426 1 94 89 VAL A O 1
ATOM 721 N N . VAL A 1 90 ? 6.051 12.117 8.805 1 92.38 90 VAL A N 1
ATOM 722 C CA . VAL A 1 90 ? 7.18 11.484 8.125 1 92.38 90 VAL A CA 1
ATOM 723 C C . VAL A 1 90 ? 8 10.68 9.133 1 92.38 90 VAL A C 1
ATOM 725 O O . VAL A 1 90 ? 7.875 10.875 10.344 1 92.38 90 VAL A O 1
ATOM 728 N N . ARG A 1 91 ? 8.719 9.766 8.641 1 91.06 91 ARG A N 1
ATOM 729 C CA . ARG A 1 91 ? 9.562 8.883 9.445 1 91.06 91 ARG A CA 1
ATOM 730 C C . ARG A 1 91 ? 10.977 8.828 8.891 1 91.06 91 ARG A C 1
ATOM 732 O O . ARG A 1 91 ? 11.219 9.18 7.73 1 91.06 91 ARG A O 1
ATOM 739 N N . ASP A 1 92 ? 11.852 8.391 9.766 1 91.56 92 ASP A N 1
ATOM 740 C CA . ASP A 1 92 ? 13.219 8.133 9.328 1 91.56 92 ASP A CA 1
ATOM 741 C C . ASP A 1 92 ? 13.242 7.176 8.141 1 91.56 92 ASP A C 1
ATOM 743 O O . ASP A 1 92 ? 12.641 6.105 8.188 1 91.56 92 ASP A O 1
ATOM 747 N N . PRO A 1 93 ? 13.961 7.617 7.086 1 90.5 93 PRO A N 1
ATOM 748 C CA . PRO A 1 93 ? 13.906 6.82 5.855 1 90.5 93 PRO A CA 1
ATOM 749 C C . PRO A 1 93 ? 14.406 5.391 6.059 1 90.5 93 PRO A C 1
ATOM 751 O O . PRO A 1 93 ? 13.875 4.457 5.449 1 90.5 93 PRO A O 1
ATOM 754 N N . LEU A 1 94 ? 15.484 5.211 6.848 1 90.38 94 LEU A N 1
ATOM 755 C CA . LEU A 1 94 ? 15.953 3.855 7.125 1 90.38 94 LEU A CA 1
ATOM 756 C C . LEU A 1 94 ? 14.867 3.031 7.809 1 90.38 94 LEU A C 1
ATOM 758 O O . LEU A 1 94 ? 14.602 1.895 7.41 1 90.38 94 LEU A O 1
ATOM 762 N N . GLU A 1 95 ? 14.242 3.637 8.789 1 86.56 95 GLU A N 1
ATOM 763 C CA . GLU A 1 95 ? 13.18 2.951 9.508 1 86.56 95 GLU A CA 1
ATOM 764 C C . GLU A 1 95 ? 11.992 2.664 8.594 1 86.56 95 GLU A C 1
ATOM 766 O O . GLU A 1 95 ? 11.359 1.607 8.695 1 86.56 95 GLU A O 1
ATOM 771 N N . ARG A 1 96 ? 11.648 3.641 7.801 1 87.62 96 ARG A N 1
ATOM 772 C CA . ARG A 1 96 ? 10.531 3.48 6.875 1 87.62 96 ARG A CA 1
ATOM 773 C C . ARG A 1 96 ? 10.805 2.359 5.879 1 87.62 96 ARG A C 1
ATOM 775 O O . ARG A 1 96 ? 9.914 1.555 5.586 1 87.62 96 ARG A O 1
ATOM 782 N N . PHE A 1 97 ? 12.031 2.334 5.312 1 88.25 97 PHE A N 1
ATOM 783 C CA . PHE A 1 97 ? 12.406 1.291 4.367 1 88.25 97 PHE A CA 1
ATOM 784 C C . PHE A 1 97 ? 12.312 -0.086 5.016 1 88.25 97 PHE A C 1
ATOM 786 O O . PHE A 1 97 ? 11.742 -1.013 4.438 1 88.25 97 PHE A O 1
ATOM 793 N N . VAL A 1 98 ? 12.93 -0.183 6.184 1 86.06 98 VAL A N 1
ATOM 794 C CA . VAL A 1 98 ? 12.969 -1.464 6.879 1 86.06 98 VAL A CA 1
ATOM 795 C C . VAL A 1 98 ? 11.547 -1.943 7.164 1 86.06 98 VAL A C 1
ATOM 797 O O . VAL A 1 98 ? 11.242 -3.127 6.996 1 86.06 98 VAL A O 1
ATOM 800 N N . SER A 1 99 ? 10.68 -1.083 7.586 1 82.06 99 SER A N 1
ATOM 801 C CA . SER A 1 99 ? 9.281 -1.426 7.844 1 82.06 99 SER A CA 1
ATOM 802 C C . SER A 1 99 ? 8.594 -1.921 6.578 1 82.06 99 SER A C 1
ATOM 804 O O . SER A 1 99 ? 7.844 -2.902 6.617 1 82.06 99 SER A O 1
ATOM 806 N N . GLY A 1 100 ? 8.812 -1.176 5.43 1 83.69 100 GLY A N 1
ATOM 807 C CA . GLY A 1 100 ? 8.242 -1.584 4.152 1 83.69 100 GLY A CA 1
ATOM 808 C C . GLY A 1 100 ? 8.781 -2.91 3.656 1 83.69 100 GLY A C 1
ATOM 809 O O . GLY A 1 100 ? 8.023 -3.752 3.168 1 83.69 100 GLY A O 1
ATOM 810 N N . PHE A 1 101 ? 10.102 -3.137 3.797 1 84.06 101 PHE A N 1
ATOM 811 C CA . PHE A 1 101 ? 10.758 -4.363 3.359 1 84.06 101 PHE A CA 1
ATOM 812 C C . PHE A 1 101 ? 10.234 -5.566 4.137 1 84.06 101 PHE A C 1
ATOM 814 O O . PHE A 1 101 ? 9.945 -6.613 3.553 1 84.06 101 PHE A O 1
ATOM 821 N N . ALA A 1 102 ? 10.148 -5.426 5.48 1 77.62 102 ALA A N 1
ATOM 822 C CA . ALA A 1 102 ? 9.641 -6.496 6.328 1 77.62 102 ALA A CA 1
ATOM 823 C C . ALA A 1 102 ? 8.203 -6.848 5.965 1 77.62 102 ALA A C 1
ATOM 825 O O . ALA A 1 102 ? 7.84 -8.023 5.898 1 77.62 102 ALA A O 1
ATOM 826 N N . ASN A 1 103 ? 7.488 -5.867 5.645 1 74.69 103 ASN A N 1
ATOM 827 C CA . ASN A 1 103 ? 6.066 -6.047 5.383 1 74.69 103 ASN A CA 1
ATOM 828 C C . ASN A 1 103 ? 5.82 -6.625 3.992 1 74.69 103 ASN A C 1
ATOM 830 O O . ASN A 1 103 ? 5.039 -7.566 3.836 1 74.69 103 ASN A O 1
ATOM 834 N N . LYS A 1 104 ? 6.516 -6.082 3.057 1 76.06 104 LYS A N 1
ATOM 835 C CA . LYS A 1 104 ? 6.137 -6.348 1.672 1 76.06 104 LYS A CA 1
ATOM 836 C C . LYS A 1 104 ? 7.039 -7.414 1.052 1 76.06 104 LYS A C 1
ATOM 838 O O . LYS A 1 104 ? 6.664 -8.062 0.072 1 76.06 104 LYS A O 1
ATOM 843 N N . CYS A 1 105 ? 8.219 -7.676 1.592 1 75.81 105 CYS A N 1
ATOM 844 C CA . CYS A 1 105 ? 9.18 -8.547 0.924 1 75.81 105 CYS A CA 1
ATOM 845 C C . CYS A 1 105 ? 9.438 -9.805 1.744 1 75.81 105 CYS A C 1
ATOM 847 O O . CYS A 1 105 ? 9.555 -10.898 1.19 1 75.81 105 CYS A O 1
ATOM 849 N N . LEU A 1 106 ? 9.555 -9.648 3.027 1 74.88 106 LEU A N 1
ATOM 850 C CA . LEU A 1 106 ? 9.93 -10.797 3.846 1 74.88 106 LEU A CA 1
ATOM 851 C C . LEU A 1 106 ? 8.719 -11.688 4.117 1 74.88 106 LEU A C 1
ATOM 853 O O . LEU A 1 106 ? 8.852 -12.906 4.191 1 74.88 106 LEU A O 1
ATOM 857 N N . ARG A 1 107 ? 7.582 -11.094 4.207 1 69.5 107 ARG A N 1
ATOM 858 C CA . ARG A 1 107 ? 6.441 -11.859 4.699 1 69.5 107 ARG A CA 1
ATOM 859 C C . ARG A 1 107 ? 5.438 -12.125 3.582 1 69.5 107 ARG A C 1
ATOM 861 O O . ARG A 1 107 ? 4.594 -13.016 3.699 1 69.5 107 ARG A O 1
ATOM 868 N N . ARG A 1 108 ? 5.613 -11.5 2.549 1 75.75 108 ARG A N 1
ATOM 869 C CA . ARG A 1 108 ? 4.562 -11.602 1.542 1 75.75 108 ARG A CA 1
ATOM 870 C C . ARG A 1 108 ? 4.793 -12.797 0.626 1 75.75 108 ARG A C 1
ATOM 872 O O . ARG A 1 108 ? 5.918 -13.047 0.189 1 75.75 108 ARG A O 1
ATOM 879 N N . CYS A 1 109 ? 3.85 -13.656 0.359 1 82.5 109 CYS A N 1
ATOM 880 C CA . CYS A 1 109 ? 3.734 -14.742 -0.603 1 82.5 109 CYS A CA 1
ATOM 881 C C . CYS A 1 109 ? 4.734 -15.852 -0.291 1 82.5 109 CYS A C 1
ATOM 883 O O . CYS A 1 109 ? 4.699 -16.922 -0.914 1 82.5 109 CYS A O 1
ATOM 885 N N . GLU A 1 110 ? 5.688 -15.578 0.68 1 82.88 110 GLU A N 1
ATOM 886 C CA . GLU A 1 110 ? 6.664 -16.578 1.075 1 82.88 110 GLU A CA 1
ATOM 887 C C . GLU A 1 110 ? 7.359 -17.188 -0.142 1 82.88 110 GLU A C 1
ATOM 889 O O . GLU A 1 110 ? 7.504 -18.406 -0.241 1 82.88 110 GLU A O 1
ATOM 894 N N . PHE A 1 111 ? 7.707 -16.375 -1.135 1 83.12 111 PHE A N 1
ATOM 895 C CA . PHE A 1 111 ? 8.359 -16.812 -2.361 1 83.12 111 PHE A CA 1
ATOM 896 C C . PHE A 1 111 ? 9.688 -17.5 -2.051 1 83.12 111 PHE A C 1
ATOM 898 O O . PHE A 1 111 ? 10.109 -18.406 -2.779 1 83.12 111 PHE A O 1
ATOM 905 N N . ASN A 1 112 ? 10.305 -17.094 -0.953 1 79.19 112 ASN A N 1
ATOM 906 C CA . ASN A 1 112 ? 11.602 -17.656 -0.592 1 79.19 112 ASN A CA 1
ATOM 907 C C . ASN A 1 112 ? 11.523 -19.172 -0.423 1 79.19 112 ASN A C 1
ATOM 909 O O . ASN A 1 112 ? 12.461 -19.891 -0.774 1 79.19 112 ASN A O 1
ATOM 913 N N . SER A 1 113 ? 10.352 -19.656 0.064 1 83.06 113 SER A N 1
ATOM 914 C CA . SER A 1 113 ? 10.258 -21.094 0.356 1 83.06 113 SER A CA 1
ATOM 915 C C . SER A 1 113 ? 9.219 -21.766 -0.532 1 83.06 113 SER A C 1
ATOM 917 O O . SER A 1 113 ? 9.258 -22.984 -0.728 1 83.06 113 SER A O 1
ATOM 919 N N . HIS A 1 114 ? 8.344 -20.969 -1.195 1 87.06 114 HIS A N 1
ATOM 920 C CA . HIS A 1 114 ? 7.215 -21.609 -1.844 1 87.06 114 HIS A CA 1
ATOM 921 C C . HIS A 1 114 ? 7.047 -21.125 -3.277 1 87.06 114 HIS A C 1
ATOM 923 O O . HIS A 1 114 ? 6.004 -21.359 -3.898 1 87.06 114 HIS A O 1
ATOM 929 N N . LEU A 1 115 ? 8.086 -20.5 -3.818 1 87.5 115 LEU A N 1
ATOM 930 C CA . LEU A 1 115 ? 7.961 -19.953 -5.164 1 87.5 115 LEU A CA 1
ATOM 931 C C . LEU A 1 115 ? 7.602 -21.047 -6.164 1 87.5 115 LEU A C 1
ATOM 933 O O . LEU A 1 115 ? 6.805 -20.828 -7.074 1 87.5 115 LEU A O 1
ATOM 937 N N . HIS A 1 116 ? 8.148 -22.25 -5.984 1 88.81 116 HIS A N 1
ATOM 938 C CA . HIS A 1 116 ? 7.965 -23.359 -6.926 1 88.81 116 HIS A CA 1
ATOM 939 C C . HIS A 1 116 ? 6.531 -23.875 -6.898 1 88.81 116 HIS A C 1
ATOM 941 O O . HIS A 1 116 ? 6.105 -24.578 -7.816 1 88.81 116 HIS A O 1
ATOM 947 N N . GLU A 1 117 ? 5.859 -23.5 -5.914 1 90.94 117 GLU A N 1
ATOM 948 C CA . GLU A 1 117 ? 4.48 -23.969 -5.785 1 90.94 117 GLU A CA 1
ATOM 949 C C . GLU A 1 117 ? 3.516 -23.031 -6.512 1 90.94 117 GLU A C 1
ATOM 951 O O . GLU A 1 117 ? 2.363 -23.391 -6.758 1 90.94 117 GLU A O 1
ATOM 956 N N . TYR A 1 118 ? 3.965 -21.859 -6.824 1 92.75 118 TYR A N 1
ATOM 957 C CA . TYR A 1 118 ? 3.086 -20.859 -7.418 1 92.75 118 TYR A CA 1
ATOM 958 C C . TYR A 1 118 ? 3.055 -20.984 -8.938 1 92.75 118 TYR A C 1
ATOM 960 O O . TYR A 1 118 ? 4.074 -21.297 -9.562 1 92.75 118 TYR A O 1
ATOM 968 N N . GLN A 1 119 ? 1.889 -20.828 -9.453 1 95.06 119 GLN A N 1
ATOM 969 C CA . GLN A 1 119 ? 1.772 -20.453 -10.859 1 95.06 119 GLN A CA 1
ATOM 970 C C . GLN A 1 119 ? 1.896 -18.938 -11.023 1 95.06 119 GLN A C 1
ATOM 972 O O . GLN A 1 119 ? 0.966 -18.188 -10.703 1 95.06 119 GLN A O 1
ATOM 977 N N . VAL A 1 120 ? 3.051 -18.516 -11.484 1 94 120 VAL A N 1
ATOM 978 C CA . VAL A 1 120 ? 3.332 -17.094 -11.625 1 94 120 VAL A CA 1
ATOM 979 C C . VAL A 1 120 ? 2.857 -16.594 -12.992 1 94 120 VAL A C 1
ATOM 981 O O . VAL A 1 120 ? 3.297 -17.109 -14.023 1 94 120 VAL A O 1
ATOM 984 N N . LEU A 1 121 ? 1.927 -15.711 -12.992 1 95.62 121 LEU A N 1
ATOM 985 C CA . LEU A 1 121 ? 1.382 -15.148 -14.227 1 95.62 121 LEU A CA 1
ATOM 986 C C . LEU A 1 121 ? 1.923 -13.742 -14.461 1 95.62 121 LEU A C 1
ATOM 988 O O . LEU A 1 121 ? 1.92 -12.906 -13.547 1 95.62 121 LEU A O 1
ATOM 992 N N . LYS A 1 122 ? 2.445 -13.531 -15.625 1 93.5 122 LYS A N 1
ATOM 993 C CA . LYS A 1 122 ? 2.975 -12.219 -15.992 1 93.5 122 LYS A CA 1
ATOM 994 C C . LYS A 1 122 ? 1.883 -11.336 -16.578 1 93.5 122 LYS A C 1
ATOM 996 O O . LYS A 1 122 ? 1.27 -11.68 -17.594 1 93.5 122 LYS A O 1
ATOM 1001 N N . PHE A 1 123 ? 1.635 -10.188 -15.922 1 92.19 123 PHE A N 1
ATOM 1002 C CA . PHE A 1 123 ? 0.627 -9.242 -16.375 1 92.19 123 PHE A CA 1
ATOM 1003 C C . PHE A 1 123 ? 1.272 -8.094 -17.141 1 92.19 123 PHE A C 1
ATOM 1005 O O . PHE A 1 123 ? 2.283 -7.539 -16.703 1 92.19 123 PHE A O 1
ATOM 1012 N N . ASP A 1 124 ? 0.724 -7.879 -18.266 1 83.5 124 ASP A N 1
ATOM 1013 C CA . ASP A 1 124 ? 1.097 -6.738 -19.094 1 83.5 124 ASP A CA 1
ATOM 1014 C C . ASP A 1 124 ? -0.093 -5.809 -19.328 1 83.5 124 ASP A C 1
ATOM 1016 O O . ASP A 1 124 ? -1.071 -6.188 -19.969 1 83.5 124 ASP A O 1
ATOM 1020 N N . THR A 1 125 ? 0.051 -4.559 -18.828 1 76.88 125 THR A N 1
ATOM 1021 C CA . THR A 1 125 ? -1.038 -3.59 -18.891 1 76.88 125 THR A CA 1
ATOM 1022 C C . THR A 1 125 ? -1.434 -3.297 -20.328 1 76.88 125 THR A C 1
ATOM 1024 O O . THR A 1 125 ? -2.605 -3.045 -20.625 1 76.88 125 THR A O 1
ATOM 1027 N N . PHE A 1 126 ? -0.542 -3.363 -21.266 1 75.88 126 PHE A N 1
ATOM 1028 C CA . PHE A 1 126 ? -0.787 -2.953 -22.641 1 75.88 126 PHE A CA 1
ATOM 1029 C C . PHE A 1 126 ? -1.216 -4.145 -23.5 1 75.88 126 PHE A C 1
ATOM 1031 O O . PHE A 1 126 ? -1.892 -3.975 -24.516 1 75.88 126 PHE A O 1
ATOM 1038 N N . ASN A 1 127 ? -0.849 -5.305 -23.109 1 83.69 127 ASN A N 1
ATOM 1039 C CA . ASN A 1 127 ? -1.25 -6.539 -23.766 1 83.69 127 ASN A CA 1
ATOM 1040 C C . ASN A 1 127 ? -1.64 -7.613 -22.766 1 83.69 127 ASN A C 1
ATOM 1042 O O . ASN A 1 127 ? -0.904 -8.586 -22.562 1 83.69 127 ASN A O 1
ATOM 1046 N N . PRO A 1 128 ? -2.873 -7.43 -22.234 1 87.56 128 PRO A N 1
ATOM 1047 C CA . PRO A 1 128 ? -3.27 -8.32 -21.156 1 87.56 128 PRO A CA 1
ATOM 1048 C C . PRO A 1 128 ? -3.805 -9.664 -21.656 1 87.56 128 PRO A C 1
ATOM 1050 O O . PRO A 1 128 ? -4.129 -10.539 -20.844 1 87.56 128 PRO A O 1
ATOM 1053 N N . ARG A 1 129 ? -3.877 -9.977 -22.938 1 87.38 129 ARG A N 1
ATOM 1054 C CA . ARG A 1 129 ? -4.539 -11.148 -23.484 1 87.38 129 ARG A CA 1
ATOM 1055 C C . ARG A 1 129 ? -3.869 -12.43 -23 1 87.38 129 ARG A C 1
ATOM 1057 O O . ARG A 1 129 ? -4.551 -13.383 -22.609 1 87.38 129 ARG A O 1
ATOM 1064 N N . GLY A 1 130 ? -2.492 -12.492 -23.125 1 89.5 130 GLY A N 1
ATOM 1065 C CA . GLY A 1 130 ? -1.777 -13.672 -22.688 1 89.5 130 GLY A CA 1
ATOM 1066 C C . GLY A 1 130 ? -2.01 -13.992 -21.219 1 89.5 130 GLY A C 1
ATOM 1067 O O . GLY A 1 130 ? -2.217 -15.156 -20.859 1 89.5 130 GLY A O 1
ATOM 1068 N N . PHE A 1 131 ? -1.991 -12.992 -20.391 1 92.5 131 PHE A N 1
ATOM 1069 C CA . PHE A 1 131 ? -2.26 -13.133 -18.969 1 92.5 131 PHE A CA 1
ATOM 1070 C C . PHE A 1 131 ? -3.664 -13.68 -18.734 1 92.5 131 PHE A C 1
ATOM 1072 O O . PHE A 1 131 ? -3.848 -14.625 -17.969 1 92.5 131 PHE A O 1
ATOM 1079 N N . ILE A 1 132 ? -4.629 -13.078 -19.406 1 91.62 132 ILE A N 1
ATOM 1080 C CA . ILE A 1 132 ? -6.027 -13.453 -19.219 1 91.62 132 ILE A CA 1
ATOM 1081 C C . ILE A 1 132 ? -6.227 -14.914 -19.625 1 91.62 132 ILE A C 1
ATOM 1083 O O . ILE A 1 132 ? -6.871 -15.68 -18.906 1 91.62 132 ILE A O 1
ATOM 1087 N N . ASP A 1 133 ? -5.656 -15.305 -20.688 1 94.38 133 ASP A N 1
ATOM 1088 C CA . ASP A 1 133 ? -5.793 -16.672 -21.172 1 94.38 133 ASP A CA 1
ATOM 1089 C C . ASP A 1 133 ? -5.227 -17.672 -20.156 1 94.38 133 ASP A C 1
ATOM 1091 O O . ASP A 1 133 ? -5.828 -18.719 -19.906 1 94.38 133 ASP A O 1
ATOM 1095 N N . LYS A 1 134 ? -4.09 -17.375 -19.656 1 94.88 134 LYS A N 1
ATOM 1096 C CA . LYS A 1 134 ? -3.471 -18.266 -18.672 1 94.88 134 LYS A CA 1
ATOM 1097 C C . LYS A 1 134 ? -4.312 -18.359 -17.406 1 94.88 134 LYS A C 1
ATOM 1099 O O . LYS A 1 134 ? -4.469 -19.438 -16.828 1 94.88 134 LYS A O 1
ATOM 1104 N N . LEU A 1 135 ? -4.773 -17.188 -16.953 1 95.44 135 LEU A N 1
ATOM 1105 C CA . LEU A 1 135 ? -5.637 -17.172 -15.773 1 95.44 135 LEU A CA 1
ATOM 1106 C C . LEU A 1 135 ? -6.875 -18.031 -15.992 1 95.44 135 LEU A C 1
ATOM 1108 O O . LEU A 1 135 ? -7.223 -18.859 -15.141 1 95.44 135 LEU A O 1
ATOM 1112 N N . LEU A 1 136 ? -7.504 -17.891 -17.141 1 94.88 136 LEU A N 1
ATOM 1113 C CA . LEU A 1 136 ? -8.734 -18.625 -17.422 1 94.88 136 LEU A CA 1
ATOM 1114 C C . LEU A 1 136 ? -8.461 -20.109 -17.547 1 94.88 136 LEU A C 1
ATOM 1116 O O . LEU A 1 136 ? -9.297 -20.938 -17.172 1 94.88 136 LEU A O 1
ATOM 1120 N N . THR A 1 137 ? -7.305 -20.469 -18.078 1 96.88 137 THR A N 1
ATOM 1121 C CA . THR A 1 137 ? -6.914 -21.875 -18.141 1 96.88 137 THR A CA 1
ATOM 1122 C C . THR A 1 137 ? -6.848 -22.484 -16.75 1 96.88 137 THR A C 1
ATOM 1124 O O . THR A 1 137 ? -7.285 -23.625 -16.547 1 96.88 137 THR A O 1
ATOM 1127 N N . ILE A 1 138 ? -6.309 -21.766 -15.812 1 96.69 138 ILE A N 1
ATOM 1128 C CA . ILE A 1 138 ? -6.234 -22.234 -14.438 1 96.69 138 ILE A CA 1
ATOM 1129 C C . ILE A 1 138 ? -7.641 -22.422 -13.875 1 96.69 138 ILE A C 1
ATOM 1131 O O . ILE A 1 138 ? -7.934 -23.422 -13.227 1 96.69 138 ILE A O 1
ATOM 1135 N N . LEU A 1 139 ? -8.508 -21.438 -14.125 1 96.88 139 LEU A N 1
ATOM 1136 C CA . LEU A 1 139 ? -9.875 -21.5 -13.602 1 96.88 139 LEU A CA 1
ATOM 1137 C C . LEU A 1 139 ? -10.625 -22.703 -14.172 1 96.88 139 LEU A C 1
ATOM 1139 O O . LEU A 1 139 ? -11.359 -23.375 -13.453 1 96.88 139 LEU A O 1
ATOM 1143 N N . LYS A 1 140 ? -10.43 -22.938 -15.43 1 96.69 140 LYS A N 1
ATOM 1144 C CA . LYS A 1 140 ? -11.07 -24.078 -16.078 1 96.69 140 LYS A CA 1
ATOM 1145 C C . LYS A 1 140 ? -10.578 -25.391 -15.484 1 96.69 140 LYS A C 1
ATOM 1147 O O . LYS A 1 140 ? -11.359 -26.328 -15.297 1 96.69 140 LYS A O 1
ATOM 1152 N N . LYS A 1 141 ? -9.32 -25.422 -15.242 1 96.62 141 LYS A N 1
ATOM 1153 C CA . LYS A 1 141 ? -8.734 -26.609 -14.641 1 96.62 141 LYS A CA 1
ATOM 1154 C C . LYS A 1 141 ? -9.391 -26.922 -13.297 1 96.62 141 LYS A C 1
ATOM 1156 O O . LYS A 1 141 ? -9.516 -28.094 -12.914 1 96.62 141 LYS A O 1
ATOM 1161 N N . HIS A 1 142 ? -9.844 -25.922 -12.609 1 96.94 142 HIS A N 1
ATOM 1162 C CA . HIS A 1 142 ? -10.453 -26.094 -11.297 1 96.94 142 HIS A CA 1
ATOM 1163 C C . HIS A 1 142 ? -11.969 -26.125 -11.383 1 96.94 142 HIS A C 1
ATOM 1165 O O . HIS A 1 142 ? -12.664 -25.891 -10.391 1 96.94 142 HIS A O 1
ATOM 1171 N N . LYS A 1 143 ? -12.539 -26.234 -12.602 1 96.44 143 LYS A N 1
ATOM 1172 C CA . LYS A 1 143 ? -13.938 -26.531 -12.883 1 96.44 143 LYS A CA 1
ATOM 1173 C C . LYS A 1 143 ? -14.828 -25.328 -12.547 1 96.44 143 LYS A C 1
ATOM 1175 O O . LYS A 1 143 ? -15.945 -25.5 -12.055 1 96.44 143 LYS A O 1
ATOM 1180 N N . VAL A 1 144 ? -14.211 -24.156 -12.633 1 96.12 144 VAL A N 1
ATOM 1181 C CA . VAL A 1 144 ? -15.055 -22.969 -12.57 1 96.12 144 VAL A CA 1
ATOM 1182 C C . VAL A 1 144 ? -16.031 -22.969 -13.742 1 96.12 144 VAL A C 1
ATOM 1184 O O . VAL A 1 144 ? -15.656 -23.312 -14.875 1 96.12 144 VAL A O 1
ATOM 1187 N N . SER A 1 145 ? -17.266 -22.625 -13.508 1 96.06 145 SER A N 1
ATOM 1188 C CA . SER A 1 145 ? -18.297 -22.703 -14.523 1 96.06 145 SER A CA 1
ATOM 1189 C C . SER A 1 145 ? -18.016 -21.75 -15.68 1 96.06 145 SER A C 1
ATOM 1191 O O . SER A 1 145 ? -17.344 -20.734 -15.508 1 96.06 145 SER A O 1
ATOM 1193 N N . GLU A 1 146 ? -18.578 -22.078 -16.797 1 96.44 146 GLU A N 1
ATOM 1194 C CA . GLU A 1 146 ? -18.422 -21.234 -17.969 1 96.44 146 GLU A CA 1
ATOM 1195 C C . GLU A 1 146 ? -19.047 -19.859 -17.75 1 96.44 146 GLU A C 1
ATOM 1197 O O . GLU A 1 146 ? -18.531 -18.844 -18.25 1 96.44 146 GLU A O 1
ATOM 1202 N N . LYS A 1 147 ? -20.125 -19.844 -17.109 1 93.88 147 LYS A N 1
ATOM 1203 C CA . LYS A 1 147 ? -20.766 -18.578 -16.797 1 93.88 147 LYS A CA 1
ATOM 1204 C C . LYS A 1 147 ? -19.859 -17.672 -15.984 1 93.88 147 LYS A C 1
ATOM 1206 O O . LYS A 1 147 ? -19.703 -16.484 -16.297 1 93.88 147 LYS A O 1
ATOM 1211 N N . SER A 1 148 ? -19.297 -18.25 -14.938 1 94.94 148 SER A N 1
ATOM 1212 C CA . SER A 1 148 ? -18.391 -17.5 -14.086 1 94.94 148 SER A CA 1
ATOM 1213 C C . SER A 1 148 ? -17.141 -17.062 -14.852 1 94.94 148 SER A C 1
ATOM 1215 O O . SER A 1 148 ? -16.656 -15.945 -14.68 1 94.94 148 SER A O 1
ATOM 1217 N N . ILE A 1 149 ? -16.594 -17.906 -15.68 1 95.38 149 ILE A N 1
ATOM 1218 C CA . ILE A 1 149 ? -15.414 -17.609 -16.484 1 95.38 149 ILE A CA 1
ATOM 1219 C C . ILE A 1 149 ? -15.719 -16.453 -17.438 1 95.38 149 ILE A C 1
ATOM 1221 O O . ILE A 1 149 ? -14.914 -15.523 -17.578 1 95.38 149 ILE A O 1
ATOM 1225 N N . ASN A 1 150 ? -16.891 -16.453 -18 1 92.31 150 ASN A N 1
ATOM 1226 C CA . ASN A 1 150 ? -17.297 -15.375 -18.906 1 92.31 150 ASN A CA 1
ATOM 1227 C C . ASN A 1 150 ? -17.469 -14.055 -18.172 1 92.31 150 ASN A C 1
ATOM 1229 O O . ASN A 1 150 ? -17.109 -12.992 -18.688 1 92.31 150 ASN A O 1
ATOM 1233 N N . PHE A 1 151 ? -18 -14.172 -17.078 1 91.5 151 PHE A N 1
ATOM 1234 C CA . PHE A 1 151 ? -18.156 -12.984 -16.234 1 91.5 151 PHE A CA 1
ATOM 1235 C C . PHE A 1 151 ? -16.797 -12.359 -15.945 1 91.5 151 PHE A C 1
ATOM 1237 O O . PHE A 1 151 ? -16.625 -11.148 -16.078 1 91.5 151 PHE A O 1
ATOM 1244 N N . ILE A 1 152 ? -15.812 -13.203 -15.531 1 91.94 152 ILE A N 1
ATOM 1245 C CA . ILE A 1 152 ? -14.469 -12.742 -15.195 1 91.94 152 ILE A CA 1
ATOM 1246 C C . ILE A 1 152 ? -13.789 -12.188 -16.438 1 91.94 152 ILE A C 1
ATOM 1248 O O . ILE A 1 152 ? -13.211 -11.094 -16.406 1 91.94 152 ILE A O 1
ATOM 1252 N N . ARG A 1 153 ? -13.938 -12.867 -17.531 1 90.56 153 ARG A N 1
ATOM 1253 C CA . ARG A 1 153 ? -13.328 -12.453 -18.797 1 90.56 153 ARG A CA 1
ATOM 1254 C C . ARG A 1 153 ? -13.812 -11.07 -19.219 1 90.56 153 ARG A C 1
ATOM 1256 O O . ARG A 1 153 ? -13.008 -10.203 -19.547 1 90.56 153 ARG A O 1
ATOM 1263 N N . THR A 1 154 ? -15.062 -10.836 -19.156 1 87 154 THR A N 1
ATOM 1264 C CA . THR A 1 154 ? -15.656 -9.578 -19.578 1 87 154 THR A CA 1
ATOM 1265 C C . THR A 1 154 ? -15.25 -8.445 -18.641 1 87 154 THR A C 1
ATOM 1267 O O . THR A 1 154 ? -14.984 -7.328 -19.094 1 87 154 THR A O 1
ATOM 1270 N N . SER A 1 155 ? -15.219 -8.727 -17.406 1 84.19 155 SER A N 1
ATOM 1271 C CA . SER A 1 155 ? -14.875 -7.711 -16.422 1 84.19 155 SER A CA 1
ATOM 1272 C C . SER A 1 155 ? -13.406 -7.293 -16.547 1 84.19 155 SER A C 1
ATOM 1274 O O . SER A 1 155 ? -13.086 -6.109 -16.422 1 84.19 155 SER A O 1
ATOM 1276 N N . VAL A 1 156 ? -12.562 -8.25 -16.719 1 83.56 156 VAL A N 1
ATOM 1277 C CA . VAL A 1 156 ? -11.133 -7.98 -16.812 1 83.56 156 VAL A CA 1
ATOM 1278 C C . VAL A 1 156 ? -10.828 -7.234 -18.109 1 83.56 156 VAL A C 1
ATOM 1280 O O . VAL A 1 156 ? -9.969 -6.344 -18.141 1 83.56 156 VAL A O 1
ATOM 1283 N N . ALA A 1 157 ? -11.523 -7.648 -19.109 1 77.31 157 ALA A N 1
ATOM 1284 C CA . ALA A 1 157 ? -11.297 -7.035 -20.422 1 77.31 157 ALA A CA 1
ATOM 1285 C C . ALA A 1 157 ? -11.797 -5.594 -20.438 1 77.31 157 ALA A C 1
ATOM 1287 O O . ALA A 1 157 ? -11.227 -4.742 -21.125 1 77.31 157 ALA A O 1
ATOM 1288 N N . SER A 1 158 ? -12.844 -5.332 -19.797 1 68.44 158 SER A N 1
ATOM 1289 C CA . SER A 1 158 ? -13.43 -4 -19.781 1 68.44 158 SER A CA 1
ATOM 1290 C C . SER A 1 158 ? -12.68 -3.072 -18.844 1 68.44 158 SER A C 1
ATOM 1292 O O . SER A 1 158 ? -12.812 -1.85 -18.922 1 68.44 158 SER A O 1
ATOM 1294 N N . GLY A 1 159 ? -12.125 -3.646 -17.891 1 58.97 159 GLY A N 1
ATOM 1295 C CA . GLY A 1 159 ? -11.734 -2.961 -16.672 1 58.97 159 GLY A CA 1
ATOM 1296 C C . GLY A 1 159 ? -10.555 -2.027 -16.859 1 58.97 159 GLY A C 1
ATOM 1297 O O . GLY A 1 159 ? -9.477 -2.258 -16.312 1 58.97 159 GLY A O 1
ATOM 1298 N N . ARG A 1 160 ? -10.539 -1.197 -18.047 1 52.59 160 ARG A N 1
ATOM 1299 C CA . ARG A 1 160 ? -9.703 -0.021 -17.812 1 52.59 160 ARG A CA 1
ATOM 1300 C C . ARG A 1 160 ? -10.211 0.777 -16.625 1 52.59 160 ARG A C 1
ATOM 1302 O O . ARG A 1 160 ? -11.391 1.132 -16.547 1 52.59 160 ARG A O 1
ATOM 1309 N N . THR A 1 161 ? -9.695 0.382 -15.547 1 49.94 161 THR A N 1
ATOM 1310 C CA . THR A 1 161 ? -10.164 1.179 -14.422 1 49.94 161 THR A CA 1
ATOM 1311 C C . THR A 1 161 ? -9.93 2.664 -14.672 1 49.94 161 THR A C 1
ATOM 1313 O O . THR A 1 161 ? -9.109 3.033 -15.516 1 49.94 161 THR A O 1
ATOM 1316 N N . SER A 1 162 ? -10.945 3.588 -14.523 1 44.12 162 SER A N 1
ATOM 1317 C CA . SER A 1 162 ? -10.875 5.039 -14.68 1 44.12 162 SER A CA 1
ATOM 1318 C C . SER A 1 162 ? -9.469 5.555 -14.391 1 44.12 162 SER A C 1
ATOM 1320 O O . SER A 1 162 ? -9.031 6.539 -14.992 1 44.12 162 SER A O 1
ATOM 1322 N N . HIS A 1 163 ? -8.758 5.082 -13.523 1 51.34 163 HIS A N 1
ATOM 1323 C CA . HIS A 1 163 ? -7.441 5.527 -13.094 1 51.34 163 HIS A CA 1
ATOM 1324 C C . HIS A 1 163 ? -6.391 5.25 -14.164 1 51.34 163 HIS A C 1
ATOM 1326 O O . HIS A 1 163 ? -5.375 5.945 -14.242 1 51.34 163 HIS A O 1
ATOM 1332 N N . SER A 1 164 ? -6.773 4.457 -15.133 1 55.31 164 SER A N 1
ATOM 1333 C CA . SER A 1 164 ? -5.785 3.99 -16.094 1 55.31 164 SER A CA 1
ATOM 1334 C C . SER A 1 164 ? -5.367 5.109 -17.047 1 55.31 164 SER A C 1
ATOM 1336 O O . SER A 1 164 ? -4.207 5.18 -17.469 1 55.31 164 SER A O 1
ATOM 1338 N N . THR A 1 165 ? -6.23 6.043 -17.25 1 49.28 165 THR A N 1
ATOM 1339 C CA . THR A 1 165 ? -5.875 7.02 -18.266 1 49.28 165 THR A CA 1
ATOM 1340 C C . THR A 1 165 ? -4.883 8.039 -17.719 1 49.28 165 THR A C 1
ATOM 1342 O O . THR A 1 165 ? -3.879 8.352 -18.375 1 49.28 165 THR A O 1
ATOM 1345 N N . LYS A 1 166 ? -5.238 8.891 -16.688 1 55.44 166 LYS A N 1
ATOM 1346 C CA . LYS A 1 166 ? -4.328 9.891 -16.125 1 55.44 166 LYS A CA 1
ATOM 1347 C C . LYS A 1 166 ? -2.994 9.258 -15.734 1 55.44 166 LYS A C 1
ATOM 1349 O O . LYS A 1 166 ? -1.933 9.828 -15.992 1 55.44 166 LYS A O 1
ATOM 1354 N N . ASP A 1 167 ? -3.1 8.18 -15.445 1 63.78 167 ASP A N 1
ATOM 1355 C CA . ASP A 1 167 ? -1.93 7.414 -15.023 1 63.78 167 ASP A CA 1
ATOM 1356 C C . ASP A 1 167 ? -1.015 7.105 -16.203 1 63.78 167 ASP A C 1
ATOM 1358 O O . ASP A 1 167 ? 0.209 7.086 -16.062 1 63.78 167 ASP A O 1
ATOM 1362 N N . SER A 1 168 ? -1.685 7.363 -17.266 1 73.12 168 SER A N 1
ATOM 1363 C CA . SER A 1 168 ? -0.905 6.906 -18.406 1 73.12 168 SER A CA 1
ATOM 1364 C C . SER A 1 168 ? 0.146 7.938 -18.812 1 73.12 168 SER A C 1
ATOM 1366 O O . SER A 1 168 ? 1.288 7.582 -19.109 1 73.12 168 SER A O 1
ATOM 1368 N N . VAL A 1 169 ? -0.218 9.242 -18.734 1 78.62 169 VAL A N 1
ATOM 1369 C CA . VAL A 1 169 ? 0.733 10.266 -19.156 1 78.62 169 VAL A CA 1
ATOM 1370 C C . VAL A 1 169 ? 1.876 10.352 -18.156 1 78.62 169 VAL A C 1
ATOM 1372 O O . VAL A 1 169 ? 3.051 10.312 -18.531 1 78.62 169 VAL A O 1
ATOM 1375 N N . GLU A 1 170 ? 1.571 10.43 -16.891 1 79.81 170 GLU A N 1
ATOM 1376 C CA . GLU A 1 170 ? 2.58 10.5 -15.828 1 79.81 170 GLU A CA 1
ATOM 1377 C C . GLU A 1 170 ? 3.482 9.273 -15.844 1 79.81 170 GLU A C 1
ATOM 1379 O O . GLU A 1 170 ? 4.688 9.375 -15.617 1 79.81 170 GLU A O 1
ATOM 1384 N N . ARG A 1 171 ? 2.879 8.242 -16.203 1 84.69 171 ARG A N 1
ATOM 1385 C CA . ARG A 1 171 ? 3.641 6.996 -16.25 1 84.69 171 ARG A CA 1
ATOM 1386 C C . ARG A 1 171 ? 4.633 7.004 -17.406 1 84.69 171 ARG A C 1
ATOM 1388 O O . ARG A 1 171 ? 5.789 6.617 -17.234 1 84.69 171 ARG A O 1
ATOM 1395 N N . GLN A 1 172 ? 4.129 7.492 -18.5 1 84.88 172 GLN A N 1
ATOM 1396 C CA . GLN A 1 172 ? 5.004 7.543 -19.672 1 84.88 172 GLN A CA 1
ATOM 1397 C C . GLN A 1 172 ? 6.152 8.523 -19.453 1 84.88 172 GLN A C 1
ATOM 1399 O O . GLN A 1 172 ? 7.293 8.242 -19.828 1 84.88 172 GLN A O 1
ATOM 1404 N N . GLU A 1 173 ? 5.84 9.625 -18.875 1 86.62 173 GLU A N 1
ATOM 1405 C CA . GLU A 1 173 ? 6.871 10.617 -18.578 1 86.62 173 GLU A CA 1
ATOM 1406 C C . GLU A 1 173 ? 7.906 10.07 -17.609 1 86.62 173 GLU A C 1
ATOM 1408 O O . GLU A 1 173 ? 9.109 10.281 -17.781 1 86.62 173 GLU A O 1
ATOM 1413 N N . THR A 1 174 ? 7.449 9.406 -16.594 1 87.69 174 THR A N 1
ATOM 1414 C CA . THR A 1 174 ? 8.352 8.82 -15.609 1 87.69 174 THR A CA 1
ATOM 1415 C C . THR A 1 174 ? 9.219 7.742 -16.25 1 87.69 174 THR A C 1
ATOM 1417 O O . THR A 1 174 ? 10.43 7.68 -16 1 87.69 174 THR A O 1
ATOM 1420 N N . LYS A 1 175 ? 8.578 6.969 -17.062 1 90.06 175 LYS A N 1
ATOM 1421 C CA . LYS A 1 175 ? 9.305 5.91 -17.766 1 90.06 175 LYS A CA 1
ATOM 1422 C C . LYS A 1 175 ? 10.406 6.492 -18.641 1 90.06 175 LYS A C 1
ATOM 1424 O O . LYS A 1 175 ? 11.547 6.035 -18.594 1 90.06 175 LYS A O 1
ATOM 1429 N N . ASN A 1 176 ? 10.117 7.492 -19.359 1 89.94 176 ASN A N 1
ATOM 1430 C CA . ASN A 1 176 ? 11.078 8.133 -20.25 1 89.94 176 ASN A CA 1
ATOM 1431 C C . ASN A 1 176 ? 12.234 8.758 -19.453 1 89.94 176 ASN A C 1
ATOM 1433 O O . ASN A 1 176 ? 13.383 8.68 -19.891 1 89.94 176 ASN A O 1
ATOM 1437 N N . THR A 1 177 ? 11.891 9.367 -18.375 1 90.38 177 THR A N 1
ATOM 1438 C CA . THR A 1 177 ? 12.922 9.977 -17.547 1 90.38 177 THR A CA 1
ATOM 1439 C C . THR A 1 177 ? 13.898 8.93 -17.031 1 90.38 177 THR A C 1
ATOM 1441 O O . THR A 1 177 ? 15.117 9.141 -17.062 1 90.38 177 THR A O 1
ATOM 1444 N N . ILE A 1 178 ? 13.391 7.816 -16.625 1 91.06 178 ILE A N 1
ATOM 1445 C CA . ILE A 1 178 ? 14.242 6.75 -16.109 1 91.06 178 ILE A CA 1
ATOM 1446 C C . ILE A 1 178 ? 15.141 6.223 -17.219 1 91.06 178 ILE A C 1
ATOM 1448 O O . ILE A 1 178 ? 16.359 6.102 -17.047 1 91.06 178 ILE A O 1
ATOM 1452 N N . LEU A 1 179 ? 14.57 6.016 -18.391 1 93.19 179 LEU A N 1
ATOM 1453 C CA . LEU A 1 179 ? 15.305 5.359 -19.469 1 93.19 179 LEU A CA 1
ATOM 1454 C C . LEU A 1 179 ? 16.266 6.332 -20.141 1 93.19 179 LEU A C 1
ATOM 1456 O O . LEU A 1 179 ? 17.172 5.914 -20.859 1 93.19 179 LEU A O 1
ATOM 1460 N N . SER A 1 180 ? 16.078 7.602 -19.906 1 92.75 180 SER A N 1
ATOM 1461 C CA . SER A 1 180 ? 16.953 8.602 -20.516 1 92.75 180 SER A CA 1
ATOM 1462 C C . SER A 1 180 ? 18.234 8.773 -19.719 1 92.75 180 SER A C 1
ATOM 1464 O O . SER A 1 180 ? 19.172 9.438 -20.156 1 92.75 180 SER A O 1
ATOM 1466 N N . SER A 1 181 ? 18.312 8.258 -18.547 1 92.25 181 SER A N 1
ATOM 1467 C CA . SER A 1 181 ? 19.469 8.359 -17.656 1 92.25 181 SER A CA 1
ATOM 1468 C C . SER A 1 181 ? 20.062 6.988 -17.375 1 92.25 181 SER A C 1
ATOM 1470 O O . SER A 1 181 ? 19.406 6.125 -16.797 1 92.25 181 SER A O 1
ATOM 1472 N N . GLU A 1 182 ? 21.344 6.84 -17.766 1 92.25 182 GLU A N 1
ATOM 1473 C CA . GLU A 1 182 ? 22.031 5.59 -17.469 1 92.25 182 GLU A CA 1
ATOM 1474 C C . GLU A 1 182 ? 22.094 5.328 -15.969 1 92.25 182 GLU A C 1
ATOM 1476 O O . GLU A 1 182 ? 21.953 4.184 -15.523 1 92.25 182 GLU A O 1
ATOM 1481 N N . TYR A 1 183 ? 22.297 6.391 -15.25 1 91.12 183 TYR A N 1
ATOM 1482 C CA . TYR A 1 183 ? 22.375 6.293 -13.797 1 91.12 183 TYR A CA 1
ATOM 1483 C C . TYR A 1 183 ? 21.062 5.785 -13.203 1 91.12 183 TYR A C 1
ATOM 1485 O O . TYR A 1 183 ? 21.062 4.848 -12.406 1 91.12 183 TYR A O 1
ATOM 1493 N N . LEU A 1 184 ? 19.953 6.344 -13.609 1 90.06 184 LEU A N 1
ATOM 1494 C CA . LEU A 1 184 ? 18.656 5.953 -13.086 1 90.06 184 LEU A CA 1
ATOM 1495 C C . LEU A 1 184 ? 18.297 4.539 -13.523 1 90.06 184 LEU A C 1
ATOM 1497 O O . LEU A 1 184 ? 17.75 3.76 -12.742 1 90.06 184 LEU A O 1
ATOM 1501 N N . THR A 1 185 ? 18.609 4.191 -14.75 1 92.44 185 THR A N 1
ATOM 1502 C CA . THR A 1 185 ? 18.328 2.848 -15.25 1 92.44 185 THR A CA 1
ATOM 1503 C C . THR A 1 185 ? 19.125 1.806 -14.469 1 92.44 185 THR A C 1
ATOM 1505 O O . THR A 1 185 ? 18.594 0.751 -14.109 1 92.44 185 THR A O 1
ATOM 1508 N N . ASP A 1 186 ? 20.312 2.135 -14.203 1 91.12 186 ASP A N 1
ATOM 1509 C CA . ASP A 1 186 ? 21.156 1.226 -13.438 1 91.12 186 ASP A CA 1
ATOM 1510 C C . ASP A 1 186 ? 20.625 1.031 -12.023 1 91.12 186 ASP A C 1
ATOM 1512 O O . ASP A 1 186 ? 20.641 -0.083 -11.492 1 91.12 186 ASP A O 1
ATOM 1516 N N . LEU A 1 187 ? 20.203 2.098 -11.375 1 89.12 187 LEU A N 1
ATOM 1517 C CA . LEU A 1 187 ? 19.641 2.002 -10.039 1 89.12 187 LEU A CA 1
ATOM 1518 C C . LEU A 1 187 ? 18.391 1.116 -10.039 1 89.12 187 LEU A C 1
ATOM 1520 O O . LEU A 1 187 ? 18.203 0.307 -9.133 1 89.12 187 LEU A O 1
ATOM 1524 N N . LEU A 1 188 ? 17.562 1.233 -11.086 1 90.44 188 LEU A N 1
ATOM 1525 C CA . LEU A 1 188 ? 16.344 0.429 -11.203 1 90.44 188 LEU A CA 1
ATOM 1526 C C . LEU A 1 188 ? 16.688 -1.05 -11.352 1 90.44 188 LEU A C 1
ATOM 1528 O O . LEU A 1 188 ? 16.078 -1.9 -10.695 1 90.44 188 LEU A O 1
ATOM 1532 N N . ILE A 1 189 ? 17.672 -1.341 -12.203 1 89.94 189 ILE A N 1
ATOM 1533 C CA . ILE A 1 189 ? 18.078 -2.723 -12.438 1 89.94 189 ILE A CA 1
ATOM 1534 C C . ILE A 1 189 ? 18.609 -3.332 -11.141 1 89.94 189 ILE A C 1
ATOM 1536 O O . ILE A 1 189 ? 18.281 -4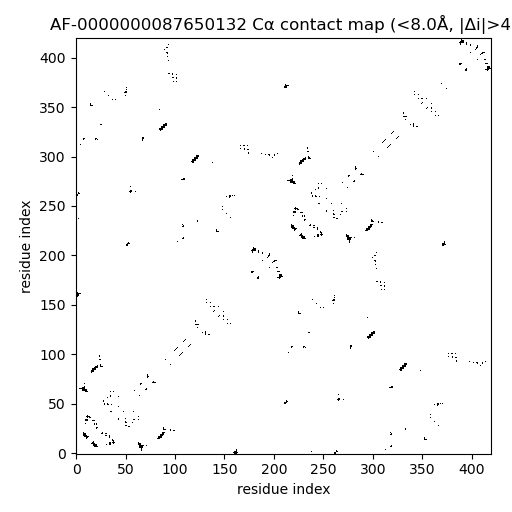.473 -10.805 1 89.94 189 ILE A O 1
ATOM 1540 N N . LYS A 1 190 ? 19.359 -2.568 -10.375 1 88.69 190 LYS A N 1
ATOM 1541 C CA . LYS A 1 190 ? 19.891 -3.057 -9.109 1 88.69 190 LYS A CA 1
ATOM 1542 C C . LYS A 1 190 ? 18.781 -3.328 -8.102 1 88.69 190 LYS A C 1
ATOM 1544 O O . LYS A 1 190 ? 18.812 -4.324 -7.375 1 88.69 190 LYS A O 1
ATOM 1549 N N . MET A 1 191 ? 17.797 -2.523 -8.125 1 85.75 191 MET A N 1
ATOM 1550 C CA . MET A 1 191 ? 16.688 -2.639 -7.188 1 85.75 191 MET A CA 1
ATOM 1551 C C . MET A 1 191 ? 15.859 -3.889 -7.473 1 85.75 191 MET A C 1
ATOM 1553 O O . MET A 1 191 ? 15.414 -4.57 -6.547 1 85.75 191 MET A O 1
ATOM 1557 N N . TYR A 1 192 ? 15.711 -4.188 -8.773 1 88.94 192 TYR A N 1
ATOM 1558 C CA . TYR A 1 192 ? 14.789 -5.25 -9.148 1 88.94 192 TYR A CA 1
ATOM 1559 C C . TYR A 1 192 ? 15.516 -6.371 -9.883 1 88.94 192 TYR A C 1
ATOM 1561 O O . TYR A 1 192 ? 14.938 -7.043 -10.734 1 88.94 192 TYR A O 1
ATOM 1569 N N . PHE A 1 193 ? 16.766 -6.547 -9.594 1 87.75 193 PHE A N 1
ATOM 1570 C CA . PHE A 1 193 ? 17.594 -7.484 -10.352 1 87.75 193 PHE A CA 1
ATOM 1571 C C . PHE A 1 193 ? 16.984 -8.883 -10.32 1 87.75 193 PHE A C 1
ATOM 1573 O O . PHE A 1 193 ? 16.781 -9.508 -11.367 1 87.75 193 PHE A O 1
ATOM 1580 N N . TYR A 1 194 ? 16.609 -9.383 -9.195 1 84.81 194 TYR A N 1
ATOM 1581 C CA . TYR A 1 194 ? 16.109 -10.75 -9.055 1 84.81 194 TYR A CA 1
ATOM 1582 C C . TYR A 1 194 ? 14.742 -10.898 -9.703 1 84.81 194 TYR A C 1
ATOM 1584 O O . TYR A 1 194 ? 14.398 -11.969 -10.211 1 84.81 194 TYR A O 1
ATOM 1592 N N . ASP A 1 195 ? 13.93 -9.852 -9.727 1 87.06 195 ASP A N 1
ATOM 1593 C CA . ASP A 1 195 ? 12.656 -9.906 -10.445 1 87.06 195 ASP A CA 1
ATOM 1594 C C . ASP A 1 195 ? 12.875 -10.078 -11.945 1 87.06 195 ASP A C 1
ATOM 1596 O O . ASP A 1 195 ? 12.188 -10.875 -12.586 1 87.06 195 ASP A O 1
ATOM 1600 N N . PHE A 1 196 ? 13.883 -9.328 -12.453 1 89.94 196 PHE A N 1
ATOM 1601 C CA . PHE A 1 196 ? 14.188 -9.438 -13.875 1 89.94 196 PHE A CA 1
ATOM 1602 C C . PHE A 1 196 ? 14.648 -10.852 -14.219 1 89.94 196 PHE A C 1
ATOM 1604 O O . PHE A 1 196 ? 14.18 -11.445 -15.188 1 89.94 196 PHE A O 1
ATOM 1611 N N . VAL A 1 197 ? 15.414 -11.438 -13.344 1 89 197 VAL A N 1
ATOM 1612 C CA . VAL A 1 197 ? 16.047 -12.711 -13.641 1 89 197 VAL A CA 1
ATOM 1613 C C . VAL A 1 197 ? 15.094 -13.859 -13.305 1 89 197 VAL A C 1
ATOM 1615 O O . VAL A 1 197 ? 14.867 -14.742 -14.133 1 89 197 VAL A O 1
ATOM 1618 N N . LEU A 1 198 ? 14.484 -13.828 -12.156 1 86.81 198 LEU A N 1
ATOM 1619 C CA . LEU A 1 198 ? 13.664 -14.938 -11.68 1 86.81 198 LEU A CA 1
ATOM 1620 C C . LEU A 1 198 ? 12.391 -15.07 -12.5 1 86.81 198 LEU A C 1
ATOM 1622 O O . LEU A 1 198 ? 11.938 -16.188 -12.789 1 86.81 198 LEU A O 1
ATOM 1626 N N . PHE A 1 199 ? 11.812 -13.953 -12.875 1 89.94 199 PHE A N 1
ATOM 1627 C CA . PHE A 1 199 ? 10.531 -14.023 -13.57 1 89.94 199 PHE A CA 1
ATOM 1628 C C . PHE A 1 199 ? 10.719 -13.836 -15.07 1 89.94 199 PHE A C 1
ATOM 1630 O O . PHE A 1 199 ? 9.75 -13.859 -15.828 1 89.94 199 PHE A O 1
ATOM 1637 N N . GLY A 1 200 ? 11.898 -13.656 -15.484 1 88.81 200 GLY A N 1
ATOM 1638 C CA . GLY A 1 200 ? 12.242 -13.672 -16.906 1 88.81 200 GLY A CA 1
ATOM 1639 C C . GLY A 1 200 ? 11.805 -12.422 -17.625 1 88.81 200 GLY A C 1
ATOM 1640 O O . GLY A 1 200 ? 11.344 -12.484 -18.766 1 88.81 200 GLY A O 1
ATOM 1641 N N . PHE A 1 201 ? 11.836 -11.25 -17.047 1 91.56 201 PHE A N 1
ATOM 1642 C CA . PHE A 1 201 ? 11.594 -9.984 -17.734 1 91.56 201 PHE A CA 1
ATOM 1643 C C . PHE A 1 201 ? 12.867 -9.469 -18.375 1 91.56 201 PHE A C 1
ATOM 1645 O O . PHE A 1 201 ? 13.969 -9.672 -17.859 1 91.56 201 PHE A O 1
ATOM 1652 N N . PRO A 1 202 ? 12.758 -8.859 -19.5 1 90.06 202 PRO A N 1
ATOM 1653 C CA . PRO A 1 202 ? 13.961 -8.281 -20.094 1 90.06 202 PRO A CA 1
ATOM 1654 C C . PRO A 1 202 ? 14.539 -7.129 -19.281 1 90.06 202 PRO A C 1
ATOM 1656 O O . PRO A 1 202 ? 13.789 -6.305 -18.75 1 90.06 202 PRO A O 1
ATOM 1659 N N . ILE A 1 203 ? 15.852 -7.07 -19.172 1 91.31 203 ILE A N 1
ATOM 1660 C CA . ILE A 1 203 ? 16.531 -5.973 -18.5 1 91.31 203 ILE A CA 1
ATOM 1661 C C . ILE A 1 203 ? 16.484 -4.723 -19.375 1 91.31 203 ILE A C 1
ATOM 1663 O O . ILE A 1 203 ? 16.859 -4.766 -20.562 1 91.31 203 ILE A O 1
ATOM 1667 N N . PRO A 1 204 ? 15.992 -3.654 -18.797 1 90.25 204 PRO A N 1
ATOM 1668 C CA . PRO A 1 204 ? 15.898 -2.445 -19.625 1 90.25 204 PRO A CA 1
ATOM 1669 C C . PRO A 1 204 ? 17.266 -1.838 -19.938 1 90.25 204 PRO A C 1
ATOM 1671 O O . PRO A 1 204 ? 18.219 -2.025 -19.172 1 90.25 204 PRO A O 1
ATOM 1674 N N . GLU A 1 205 ? 17.312 -1.139 -21.062 1 87.88 205 GLU A N 1
ATOM 1675 C CA . GLU A 1 205 ? 18.516 -0.421 -21.469 1 87.88 205 GLU A CA 1
ATOM 1676 C C . GLU A 1 205 ? 18.266 1.083 -21.547 1 87.88 205 GLU A C 1
ATOM 1678 O O . GLU A 1 205 ? 17.188 1.521 -21.969 1 87.88 205 GLU A O 1
ATOM 1683 N N . ALA A 1 206 ? 19.297 1.819 -21.031 1 86.56 206 ALA A N 1
ATOM 1684 C CA . ALA A 1 206 ? 19.188 3.273 -21.125 1 86.56 206 ALA A CA 1
ATOM 1685 C C . ALA A 1 206 ? 19.172 3.73 -22.578 1 86.56 206 ALA A C 1
ATOM 1687 O O . ALA A 1 206 ? 19.859 3.15 -23.422 1 86.56 206 ALA A O 1
ATOM 1688 N N . THR A 1 207 ? 18.234 4.73 -22.984 1 79.56 207 THR A N 1
ATOM 1689 C CA . THR A 1 207 ? 18.156 5.277 -24.328 1 79.56 207 THR A CA 1
ATOM 1690 C C . THR A 1 207 ? 19 6.547 -24.453 1 79.56 207 THR A C 1
ATOM 1692 O O . THR A 1 207 ? 18.828 7.488 -23.672 1 79.56 207 THR A O 1
ATOM 1695 N N . TYR A 1 208 ? 20.344 6.496 -24.531 1 62.56 208 TYR A N 1
ATOM 1696 C CA . TYR A 1 208 ? 21.219 7.656 -24.641 1 62.56 208 TYR A CA 1
ATOM 1697 C C . TYR A 1 208 ? 20.656 8.656 -25.656 1 62.56 208 TYR A C 1
ATOM 1699 O O . TYR A 1 208 ? 20.125 8.273 -26.688 1 62.56 208 TYR A O 1
ATOM 1707 N N . ASP A 1 209 ? 20.047 9.773 -25.172 1 49.53 209 ASP A N 1
ATOM 1708 C CA . ASP A 1 209 ? 20.062 10.828 -26.172 1 49.53 209 ASP A CA 1
ATOM 1709 C C . ASP A 1 209 ? 21.484 11.109 -26.656 1 49.53 209 ASP A C 1
ATOM 1711 O O . ASP A 1 209 ? 22.359 11.383 -25.844 1 49.53 209 ASP A O 1
ATOM 1715 N N . GLU A 1 210 ? 21.938 10.758 -27.797 1 34.22 210 GLU A N 1
ATOM 1716 C CA . GLU A 1 210 ? 23 11.531 -28.406 1 34.22 210 GLU A CA 1
ATOM 1717 C C . GLU A 1 210 ? 22.688 13.023 -28.391 1 34.22 210 GLU A C 1
ATOM 1719 O O . GLU A 1 210 ? 21.531 13.422 -28.609 1 34.22 210 GLU A O 1
ATOM 1724 N N . MET B 1 1 ? -5.535 -5.914 18.703 1 18.47 1 MET B N 1
ATOM 1725 C CA . MET B 1 1 ? -5.953 -6.617 17.5 1 18.47 1 MET B CA 1
ATOM 1726 C C . MET B 1 1 ? -5.34 -5.973 16.25 1 18.47 1 MET B C 1
ATOM 1728 O O . MET B 1 1 ? -5.543 -4.785 16 1 18.47 1 MET B O 1
ATOM 1732 N N . VAL B 1 2 ? -3.992 -6.227 15.953 1 24.83 2 VAL B N 1
ATOM 1733 C CA . VAL B 1 2 ? -2.85 -5.793 15.156 1 24.83 2 VAL B CA 1
ATOM 1734 C C . VAL B 1 2 ? -3.289 -5.547 13.719 1 24.83 2 VAL B C 1
ATOM 1736 O O . VAL B 1 2 ? -4.281 -6.121 13.258 1 24.83 2 VAL B O 1
ATOM 1739 N N . LEU B 1 3 ? -2.947 -4.484 13.172 1 30.11 3 LEU B N 1
ATOM 1740 C CA . LEU B 1 3 ? -2.998 -4.086 11.766 1 30.11 3 LEU B CA 1
ATOM 1741 C C . LEU B 1 3 ? -2.775 -5.285 10.852 1 30.11 3 LEU B C 1
ATOM 1743 O O . LEU B 1 3 ? -1.735 -5.941 10.922 1 30.11 3 LEU B O 1
ATOM 1747 N N . SER B 1 4 ? -3.605 -6.145 10.711 1 35.06 4 SER B N 1
ATOM 1748 C CA . SER B 1 4 ? -3.607 -7.305 9.82 1 35.06 4 SER B CA 1
ATOM 1749 C C . SER B 1 4 ? -2.836 -7.02 8.539 1 35.06 4 SER B C 1
ATOM 1751 O O . SER B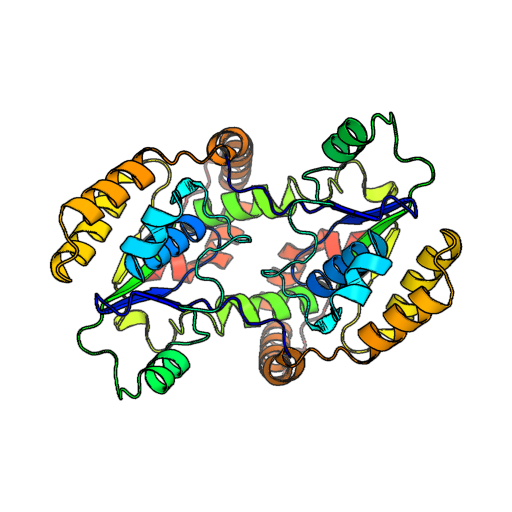 1 4 ? -3.002 -5.961 7.93 1 35.06 4 SER B O 1
ATOM 1753 N N . ASN B 1 5 ? -1.486 -7.332 8.547 1 41 5 ASN B N 1
ATOM 1754 C CA . ASN B 1 5 ? -0.723 -7.613 7.336 1 41 5 ASN B CA 1
ATOM 1755 C C . ASN B 1 5 ? -1.639 -7.875 6.145 1 41 5 ASN B C 1
ATOM 1757 O O . ASN B 1 5 ? -2.633 -8.594 6.27 1 41 5 ASN B O 1
ATOM 1761 N N . LEU B 1 6 ? -1.862 -6.801 5.387 1 53.19 6 LEU B N 1
ATOM 1762 C CA . LEU B 1 6 ? -2.578 -7.141 4.16 1 53.19 6 LEU B CA 1
ATOM 1763 C C . LEU B 1 6 ? -2.479 -8.633 3.871 1 53.19 6 LEU B C 1
ATOM 1765 O O . LEU B 1 6 ? -1.387 -9.148 3.623 1 53.19 6 LEU B O 1
ATOM 1769 N N . ARG B 1 7 ? -3.334 -9.375 4.57 1 62.31 7 ARG B N 1
ATOM 1770 C CA . ARG B 1 7 ? -3.428 -10.797 4.262 1 62.31 7 ARG B CA 1
ATOM 1771 C C . ARG B 1 7 ? -3.348 -11.039 2.76 1 62.31 7 ARG B C 1
ATOM 1773 O O . ARG B 1 7 ? -4.297 -10.75 2.027 1 62.31 7 ARG B O 1
ATOM 1780 N N . SER B 1 8 ? -2.109 -11.266 2.451 1 77.69 8 SER B N 1
ATOM 1781 C CA . SER B 1 8 ? -1.791 -11.289 1.027 1 77.69 8 SER B CA 1
ATOM 1782 C C . SER B 1 8 ? -2.4 -12.508 0.345 1 77.69 8 SER B C 1
ATOM 1784 O O . SER B 1 8 ? -2.527 -12.547 -0.88 1 77.69 8 SER B O 1
ATOM 1786 N N . ALA B 1 9 ? -2.844 -13.438 1.18 1 87 9 ALA B N 1
ATOM 1787 C CA . ALA B 1 9 ? -3.383 -14.641 0.551 1 87 9 ALA B CA 1
ATOM 1788 C C . ALA B 1 9 ? -4.906 -14.594 0.491 1 87 9 ALA B C 1
ATOM 1790 O O . ALA B 1 9 ? -5.574 -14.555 1.527 1 87 9 ALA B O 1
ATOM 1791 N N . LYS B 1 10 ? -5.41 -14.523 -0.725 1 90.75 10 LYS B N 1
ATOM 1792 C CA . LYS B 1 10 ? -6.852 -14.57 -0.958 1 90.75 10 LYS B CA 1
ATOM 1793 C C . LYS B 1 10 ? -7.273 -15.93 -1.514 1 90.75 10 LYS B C 1
ATOM 1795 O O . LYS B 1 10 ? -6.613 -16.484 -2.4 1 90.75 10 LYS B O 1
ATOM 1800 N N . VAL B 1 11 ? -8.398 -16.422 -0.96 1 94.06 11 VAL B N 1
ATOM 1801 C CA . VAL B 1 11 ? -8.672 -17.812 -1.293 1 94.06 11 VAL B CA 1
ATOM 1802 C C . VAL B 1 11 ? -10.094 -17.953 -1.83 1 94.06 11 VAL B C 1
ATOM 1804 O O . VAL B 1 11 ? -10.992 -17.219 -1.418 1 94.06 11 VAL B O 1
ATOM 1807 N N . ALA B 1 12 ? -10.305 -18.734 -2.855 1 95.56 12 ALA B N 1
ATOM 1808 C CA . ALA B 1 12 ? -11.578 -19.312 -3.277 1 95.56 12 ALA B CA 1
ATOM 1809 C C . ALA B 1 12 ? -11.617 -20.812 -2.982 1 95.56 12 ALA B C 1
ATOM 1811 O O . ALA B 1 12 ? -11.305 -21.625 -3.85 1 95.56 12 ALA B O 1
ATOM 1812 N N . THR B 1 13 ? -12.062 -21.125 -1.816 1 93.5 13 THR B N 1
ATOM 1813 C CA . THR B 1 13 ? -11.977 -22.469 -1.268 1 93.5 13 THR B CA 1
ATOM 1814 C C . THR B 1 13 ? -12.766 -23.453 -2.129 1 93.5 13 THR B C 1
ATOM 1816 O O . THR B 1 13 ? -12.344 -24.594 -2.312 1 93.5 13 THR B O 1
ATOM 1819 N N . LYS B 1 14 ? -13.875 -23.031 -2.664 1 93.75 14 LYS B N 1
ATOM 1820 C CA . LYS B 1 14 ? -14.734 -23.875 -3.488 1 93.75 14 LYS B CA 1
ATOM 1821 C C . LYS B 1 14 ? -13.953 -24.469 -4.656 1 93.75 14 LYS B C 1
ATOM 1823 O O . LYS B 1 14 ? -14.211 -25.609 -5.07 1 93.75 14 LYS B O 1
ATOM 1828 N N . TYR B 1 15 ? -13.023 -23.797 -5.156 1 96.75 15 TYR B N 1
ATOM 1829 C CA . TYR B 1 15 ? -12.336 -24.188 -6.383 1 96.75 15 TYR B CA 1
ATOM 1830 C C . TYR B 1 15 ? -10.875 -24.531 -6.105 1 96.75 15 TYR B C 1
ATOM 1832 O O . TYR B 1 15 ? -10.094 -24.734 -7.035 1 96.75 15 TYR B O 1
ATOM 1840 N N . HIS B 1 16 ? -10.484 -24.484 -4.832 1 95.75 16 HIS B N 1
ATOM 1841 C CA . HIS B 1 16 ? -9.109 -24.766 -4.438 1 95.75 16 HIS B CA 1
ATOM 1842 C C . HIS B 1 16 ? -8.125 -23.828 -5.141 1 95.75 16 HIS B C 1
ATOM 1844 O O . HIS B 1 16 ? -7.156 -24.297 -5.75 1 95.75 16 HIS B O 1
ATOM 1850 N N . LEU B 1 17 ? -8.453 -22.578 -5.047 1 96.38 17 LEU B N 1
ATOM 1851 C CA . LEU B 1 17 ? -7.629 -21.5 -5.598 1 96.38 17 LEU B CA 1
ATOM 1852 C C . LEU B 1 17 ? -7.145 -20.578 -4.496 1 96.38 17 LEU B C 1
ATOM 1854 O O . LEU B 1 17 ? -7.902 -20.25 -3.576 1 96.38 17 LEU B O 1
ATOM 1858 N N . ALA B 1 18 ? -5.926 -20.234 -4.535 1 94.81 18 ALA B N 1
ATOM 1859 C CA . ALA B 1 18 ? -5.352 -19.234 -3.654 1 94.81 18 ALA B CA 1
ATOM 1860 C C . ALA B 1 18 ? -4.473 -18.25 -4.438 1 94.81 18 ALA B C 1
ATOM 1862 O O . ALA B 1 18 ? -3.707 -18.672 -5.312 1 94.81 18 ALA B O 1
ATOM 1863 N N . GLY B 1 19 ? -4.738 -17 -4.199 1 94.25 19 GLY B N 1
ATOM 1864 C CA . GLY B 1 19 ? -3.922 -15.977 -4.828 1 94.25 19 GLY B CA 1
ATOM 1865 C C . GLY B 1 19 ? -3.123 -15.156 -3.832 1 94.25 19 GLY B C 1
ATOM 1866 O O . GLY B 1 19 ? -3.637 -14.781 -2.775 1 94.25 19 GLY B O 1
ATOM 1867 N N . CYS B 1 20 ? -1.886 -15.023 -4.113 1 91.44 20 CYS B N 1
ATOM 1868 C CA . CYS B 1 20 ? -1.086 -14.062 -3.365 1 91.44 20 CYS B CA 1
ATOM 1869 C C . CYS B 1 20 ? -1.155 -12.68 -4.004 1 91.44 20 CYS B C 1
ATOM 1871 O O . CYS B 1 20 ? -0.656 -12.477 -5.109 1 91.44 20 CYS B O 1
ATOM 1873 N N . VAL B 1 21 ? -1.683 -11.781 -3.344 1 88.56 21 VAL B N 1
ATOM 1874 C CA . VAL B 1 21 ? -1.942 -10.453 -3.891 1 88.56 21 VAL B CA 1
ATOM 1875 C C . VAL B 1 21 ? -0.753 -9.531 -3.611 1 88.56 21 VAL B C 1
ATOM 1877 O O . VAL B 1 21 ? -0.378 -9.328 -2.453 1 88.56 21 VAL B O 1
ATOM 1880 N N . ILE B 1 22 ? -0.184 -9.039 -4.66 1 86.56 22 ILE B N 1
ATOM 1881 C CA . ILE B 1 22 ? 0.956 -8.133 -4.613 1 86.56 22 ILE B CA 1
ATOM 1882 C C . ILE B 1 22 ? 0.555 -6.77 -5.176 1 86.56 22 ILE B C 1
ATOM 1884 O O . ILE B 1 22 ? 0.039 -6.68 -6.293 1 86.56 22 ILE B O 1
ATOM 1888 N N . GLU B 1 23 ? 0.825 -5.688 -4.367 1 83.69 23 GLU B N 1
ATOM 1889 C CA . GLU B 1 23 ? 0.437 -4.336 -4.758 1 83.69 23 GLU B CA 1
ATOM 1890 C C . GLU B 1 23 ? 1.037 -3.963 -6.113 1 83.69 23 GLU B C 1
ATOM 1892 O O . GLU B 1 23 ? 2.203 -4.254 -6.383 1 83.69 23 GLU B O 1
ATOM 1897 N N . LYS B 1 24 ? 0.173 -3.348 -6.902 1 81.81 24 LYS B N 1
ATOM 1898 C CA . LYS B 1 24 ? 0.525 -2.814 -8.211 1 81.81 24 LYS B CA 1
ATOM 1899 C C . LYS B 1 24 ? 0.763 -3.939 -9.219 1 81.81 24 LYS B C 1
ATOM 1901 O O . LYS B 1 24 ? 1.353 -3.719 -10.273 1 81.81 24 LYS B O 1
ATOM 1906 N N . ASN B 1 25 ? 0.449 -5.184 -8.914 1 87.5 25 ASN B N 1
ATOM 1907 C CA . ASN B 1 25 ? 0.5 -6.344 -9.797 1 87.5 25 ASN B CA 1
ATOM 1908 C C . ASN B 1 25 ? -0.883 -6.957 -10 1 87.5 25 ASN B C 1
ATOM 1910 O O . ASN B 1 25 ? -1.065 -8.164 -9.812 1 87.5 25 ASN B O 1
ATOM 1914 N N . PHE B 1 26 ? -1.807 -6.113 -10.414 1 85.88 26 PHE B N 1
ATOM 1915 C CA . PHE B 1 26 ? -3.137 -6.637 -10.711 1 85.88 26 PHE B CA 1
ATOM 1916 C C . PHE B 1 26 ? -3.859 -7.031 -9.43 1 85.88 26 PHE B C 1
ATOM 1918 O O . PHE B 1 26 ? -4.664 -7.969 -9.43 1 85.88 26 PHE B O 1
ATOM 1925 N N . SER B 1 27 ? -3.475 -6.359 -8.328 1 86.69 27 SER B N 1
ATOM 1926 C CA . SER B 1 27 ? -3.863 -6.797 -6.988 1 86.69 27 SER B CA 1
ATOM 1927 C C . SER B 1 27 ? -5.355 -6.586 -6.75 1 86.69 27 SER B C 1
ATOM 1929 O O . SER B 1 27 ? -6.027 -7.441 -6.172 1 86.69 27 SER B O 1
ATOM 1931 N N . THR B 1 28 ? -5.914 -5.438 -7.195 1 82.06 28 THR B N 1
ATOM 1932 C CA . THR B 1 28 ? -7.324 -5.152 -6.945 1 82.06 28 THR B CA 1
ATOM 1933 C C . THR B 1 28 ? -8.219 -6.145 -7.684 1 82.06 28 THR B C 1
ATOM 1935 O O . THR B 1 28 ? -9.148 -6.699 -7.105 1 82.06 28 THR B O 1
ATOM 1938 N N . MET B 1 29 ? -7.863 -6.391 -8.914 1 86 29 MET B N 1
ATOM 1939 C CA . MET B 1 29 ? -8.672 -7.281 -9.742 1 86 29 MET B CA 1
ATOM 1940 C C . MET B 1 29 ? -8.547 -8.727 -9.266 1 86 29 MET B C 1
ATOM 1942 O O . MET B 1 29 ? -9.547 -9.445 -9.211 1 86 29 MET B O 1
ATOM 1946 N N . LEU B 1 30 ? -7.352 -9.148 -9 1 89.56 30 LEU B N 1
ATOM 1947 C CA . LEU B 1 30 ? -7.176 -10.508 -8.5 1 89.56 30 LEU B CA 1
ATOM 1948 C C . LEU B 1 30 ? -7.965 -10.719 -7.211 1 89.56 30 LEU B C 1
ATOM 1950 O O . LEU B 1 30 ? -8.586 -11.766 -7.023 1 89.56 30 LEU B O 1
ATOM 1954 N N . THR B 1 31 ? -7.926 -9.711 -6.297 1 87.94 31 THR B N 1
ATOM 1955 C CA . THR B 1 31 ? -8.688 -9.766 -5.059 1 87.94 31 THR B CA 1
ATOM 1956 C C . THR B 1 31 ? -10.18 -9.891 -5.344 1 87.94 31 THR B C 1
ATOM 1958 O O . THR B 1 31 ? -10.875 -10.703 -4.719 1 87.94 31 THR B O 1
ATOM 1961 N N . ALA B 1 32 ? -10.641 -9.133 -6.285 1 87.38 32 ALA B N 1
ATOM 1962 C CA . ALA B 1 32 ? -12.055 -9.141 -6.641 1 87.38 32 ALA B CA 1
ATOM 1963 C C . ALA B 1 32 ? -12.453 -10.477 -7.266 1 87.38 32 ALA B C 1
ATOM 1965 O O . ALA B 1 32 ? -13.531 -11 -6.98 1 87.38 32 ALA B O 1
ATOM 1966 N N . ILE B 1 33 ? -11.633 -11.008 -8.125 1 91.69 33 ILE B N 1
ATOM 1967 C CA . ILE B 1 33 ? -11.906 -12.273 -8.789 1 91.69 33 ILE B CA 1
ATOM 1968 C C . ILE B 1 33 ? -12.016 -13.391 -7.754 1 91.69 33 ILE B C 1
ATOM 1970 O O . ILE B 1 33 ? -12.953 -14.188 -7.785 1 91.69 33 ILE B O 1
ATOM 1974 N N . LEU B 1 34 ? -11.102 -13.484 -6.844 1 92.94 34 LEU B N 1
ATOM 1975 C CA . LEU B 1 34 ? -11.117 -14.531 -5.828 1 92.94 34 LEU B CA 1
ATOM 1976 C C . LEU B 1 34 ? -12.289 -14.344 -4.871 1 92.94 34 LEU B C 1
ATOM 1978 O O . LEU B 1 34 ? -12.852 -15.328 -4.375 1 92.94 34 LEU B O 1
ATOM 1982 N N . CYS B 1 35 ? -12.641 -13.055 -4.613 1 91.19 35 CYS B N 1
ATOM 1983 C CA . CYS B 1 35 ? -13.836 -12.789 -3.812 1 91.19 35 CYS B CA 1
ATOM 1984 C C . CYS B 1 35 ? -15.086 -13.297 -4.516 1 91.19 35 CYS B C 1
ATOM 1986 O O . CYS B 1 35 ? -15.938 -13.938 -3.889 1 91.19 35 CYS B O 1
ATOM 1988 N N . TYR B 1 36 ? -15.203 -12.969 -5.781 1 92.56 36 TYR B N 1
ATOM 1989 C CA . TYR B 1 36 ? -16.328 -13.453 -6.578 1 92.56 36 TYR B CA 1
ATOM 1990 C C . TYR B 1 36 ? -16.406 -14.977 -6.539 1 92.56 36 TYR B C 1
ATOM 1992 O O . TYR B 1 36 ? -17.469 -15.547 -6.277 1 92.56 36 TYR B O 1
ATOM 2000 N N . LEU B 1 37 ? -15.258 -15.641 -6.711 1 95.62 37 LEU B N 1
ATOM 2001 C CA . LEU B 1 37 ? -15.227 -17.094 -6.781 1 95.62 37 LEU B CA 1
ATOM 2002 C C . LEU B 1 37 ? -15.398 -17.719 -5.398 1 95.62 37 LEU B C 1
ATOM 2004 O O . LEU B 1 37 ? -15.711 -18.906 -5.277 1 95.62 37 LEU B O 1
ATOM 2008 N N . PHE B 1 38 ? -15.102 -16.969 -4.367 1 94 38 PHE B N 1
ATOM 2009 C CA . PHE B 1 38 ? -15.336 -17.422 -2.996 1 94 38 PHE B CA 1
ATOM 2010 C C . PHE B 1 38 ? -16.812 -17.703 -2.758 1 94 38 PHE B C 1
ATOM 2012 O O . PHE B 1 38 ? -17.156 -18.688 -2.105 1 94 38 PHE B O 1
ATOM 2019 N N . ASP B 1 39 ? -17.672 -16.844 -3.27 1 93.31 39 ASP B N 1
ATOM 2020 C CA . ASP B 1 39 ? -19.109 -17 -3.203 1 93.31 39 ASP B CA 1
ATOM 2021 C C . ASP B 1 39 ? -19.797 -16.25 -4.344 1 93.31 39 ASP B C 1
ATOM 2023 O O . ASP B 1 39 ? -20.266 -15.117 -4.16 1 93.31 39 ASP B O 1
ATOM 2027 N N . GLU B 1 40 ? -19.969 -16.938 -5.41 1 93.81 40 GLU B N 1
ATOM 2028 C CA . GLU B 1 40 ? -20.5 -16.328 -6.621 1 93.81 40 GLU B CA 1
ATOM 2029 C C . GLU B 1 40 ? -21.938 -15.852 -6.418 1 93.81 40 GLU B C 1
ATOM 2031 O O . GLU B 1 40 ? -22.312 -14.781 -6.895 1 93.81 40 GLU B O 1
ATOM 2036 N N . THR B 1 41 ? -22.688 -16.609 -5.762 1 92.5 41 THR B N 1
ATOM 2037 C CA . THR B 1 41 ? -24.094 -16.312 -5.543 1 92.5 41 THR B CA 1
ATOM 2038 C C . THR B 1 41 ? -24.25 -15.023 -4.727 1 92.5 41 THR B C 1
ATOM 2040 O O . THR B 1 41 ? -25 -14.133 -5.109 1 92.5 41 THR B O 1
ATOM 2043 N N . ARG B 1 42 ? -23.531 -15 -3.641 1 90.94 42 ARG B N 1
ATOM 2044 C CA . ARG B 1 42 ? -23.594 -13.82 -2.783 1 90.94 42 ARG B CA 1
ATOM 2045 C C . ARG B 1 42 ? -23.109 -12.578 -3.52 1 90.94 42 ARG B C 1
ATOM 2047 O O . ARG B 1 42 ? -23.688 -11.5 -3.389 1 90.94 42 ARG B O 1
ATOM 2054 N N . PHE B 1 43 ? -22.031 -12.711 -4.223 1 90 43 PHE B N 1
ATOM 2055 C CA . PHE B 1 43 ? -21.422 -11.609 -4.969 1 90 43 PHE B CA 1
ATOM 2056 C C . PHE B 1 43 ? -22.406 -11.047 -5.984 1 90 43 PHE B C 1
ATOM 2058 O O . PHE B 1 43 ? -22.578 -9.828 -6.094 1 90 43 PHE B O 1
ATOM 2065 N N . THR B 1 44 ? -23.078 -11.898 -6.664 1 87.31 44 THR B N 1
ATOM 2066 C CA . THR B 1 44 ? -24.016 -11.5 -7.707 1 87.31 44 THR B CA 1
ATOM 2067 C C . THR B 1 44 ? -25.297 -10.945 -7.098 1 87.31 44 THR B C 1
ATOM 2069 O O . THR B 1 44 ? -25.875 -9.977 -7.605 1 87.31 44 THR B O 1
ATOM 2072 N N . LYS B 1 45 ? -25.797 -11.539 -6.086 1 90.19 45 LYS B N 1
ATOM 2073 C CA . LYS B 1 45 ? -27.016 -11.102 -5.41 1 90.19 45 LYS B CA 1
ATOM 2074 C C . LYS B 1 45 ? -26.891 -9.664 -4.922 1 90.19 45 LYS B C 1
ATOM 2076 O O . LYS B 1 45 ? -27.859 -8.914 -4.93 1 90.19 45 LYS B O 1
ATOM 2081 N N . HIS B 1 46 ? -25.719 -9.273 -4.559 1 87.44 46 HIS B N 1
ATOM 2082 C CA . HIS B 1 46 ? -25.5 -7.922 -4.055 1 87.44 46 HIS B CA 1
ATOM 2083 C C . HIS B 1 46 ? -25.078 -6.977 -5.176 1 87.44 46 HIS B C 1
ATOM 2085 O O . HIS B 1 46 ? -24.625 -5.859 -4.914 1 87.44 46 HIS B O 1
ATOM 2091 N N . LYS B 1 47 ? -25.141 -7.465 -6.445 1 84.75 47 LYS B N 1
ATOM 2092 C CA . LYS B 1 47 ? -24.891 -6.676 -7.645 1 84.75 47 LYS B CA 1
ATOM 2093 C C . LYS B 1 47 ? -23.5 -6.059 -7.621 1 84.75 47 LYS B C 1
ATOM 2095 O O . LYS B 1 47 ? -23.328 -4.883 -7.945 1 84.75 47 LYS B O 1
ATOM 2100 N N . ARG B 1 48 ? -22.609 -6.883 -7.195 1 83 48 ARG B N 1
ATOM 2101 C CA . ARG B 1 48 ? -21.234 -6.43 -7.152 1 83 48 ARG B CA 1
ATOM 2102 C C . ARG B 1 48 ? -20.578 -6.551 -8.523 1 83 48 ARG B C 1
ATOM 2104 O O . ARG B 1 48 ? -20.969 -7.387 -9.336 1 83 48 ARG B O 1
ATOM 2111 N N . ASN B 1 49 ? -19.562 -5.652 -8.773 1 81.19 49 ASN B N 1
ATOM 2112 C CA . ASN B 1 49 ? -18.734 -5.672 -9.977 1 81.19 49 ASN B CA 1
ATOM 2113 C C . ASN B 1 49 ? -17.25 -5.766 -9.633 1 81.19 49 ASN B C 1
ATOM 2115 O O . ASN B 1 49 ? -16.781 -5.137 -8.68 1 81.19 49 ASN B O 1
ATOM 2119 N N . LEU B 1 50 ? -16.547 -6.574 -10.398 1 83.81 50 LEU B N 1
ATOM 2120 C CA . LEU B 1 50 ? -15.125 -6.777 -10.117 1 83.81 50 LEU B CA 1
ATOM 2121 C C . LEU B 1 50 ? -14.367 -5.457 -10.156 1 83.81 50 LEU B C 1
ATOM 2123 O O . LEU B 1 50 ? -13.469 -5.227 -9.352 1 83.81 50 LEU B O 1
ATOM 2127 N N . THR B 1 51 ? -14.797 -4.625 -11.078 1 74.75 51 THR B N 1
ATOM 2128 C CA . THR B 1 51 ? -14.062 -3.381 -11.289 1 74.75 51 THR B CA 1
ATOM 2129 C C . THR B 1 51 ? -14.406 -2.361 -10.211 1 74.75 51 THR B C 1
ATOM 2131 O O . THR B 1 51 ? -13.695 -1.364 -10.039 1 74.75 51 THR B O 1
ATOM 2134 N N . ALA B 1 52 ? -15.492 -2.66 -9.562 1 65.25 52 ALA B N 1
ATOM 2135 C CA . ALA B 1 52 ? -15.922 -1.713 -8.531 1 65.25 52 ALA B CA 1
ATOM 2136 C C . ALA B 1 52 ? -15.312 -2.064 -7.176 1 65.25 52 ALA B C 1
ATOM 2138 O O . ALA B 1 52 ? -15.383 -1.276 -6.23 1 65.25 52 ALA B O 1
ATOM 2139 N N . GLU B 1 53 ? -14.789 -3.367 -7.188 1 57.53 53 GLU B N 1
ATOM 2140 C CA . GLU B 1 53 ? -14.156 -3.754 -5.93 1 57.53 53 GLU B CA 1
ATOM 2141 C C . GLU B 1 53 ? -12.898 -2.924 -5.668 1 57.53 53 GLU B C 1
ATOM 2143 O O . GLU B 1 53 ? -12.172 -2.578 -6.602 1 57.53 53 GLU B O 1
ATOM 2148 N N . MET B 1 54 ? -12.984 -2.156 -4.66 1 55.03 54 MET B N 1
ATOM 2149 C CA . MET B 1 54 ? -11.852 -1.312 -4.301 1 55.03 54 MET B CA 1
ATOM 2150 C C . MET B 1 54 ? -11.062 -1.922 -3.146 1 55.03 54 MET B C 1
ATOM 2152 O O . MET B 1 54 ? -11.57 -2.779 -2.424 1 55.03 54 MET B O 1
ATOM 2156 N N . TYR B 1 55 ? -9.734 -1.723 -3.199 1 49.03 55 TYR B N 1
ATOM 2157 C CA . TYR B 1 55 ? -8.875 -2.209 -2.129 1 49.03 55 TYR B CA 1
ATOM 2158 C C . TYR B 1 55 ? -9.516 -1.979 -0.765 1 49.03 55 TYR B C 1
ATOM 2160 O O . TYR B 1 55 ? -9.445 -2.842 0.113 1 49.03 55 TYR B O 1
ATOM 2168 N N . HIS B 1 56 ? -10.242 -0.965 -0.743 1 47.66 56 HIS B N 1
ATOM 2169 C CA . HIS B 1 56 ? -10.703 -0.588 0.588 1 47.66 56 HIS B CA 1
ATOM 2170 C C . HIS B 1 56 ? -12.133 -1.054 0.829 1 47.66 56 HIS B C 1
ATOM 2172 O O . HIS B 1 56 ? -12.617 -1.041 1.965 1 47.66 56 HIS B O 1
ATOM 2178 N N . LYS B 1 57 ? -12.789 -1.301 -0.13 1 55.59 57 LYS B N 1
ATOM 2179 C CA . LYS B 1 57 ? -14.133 -1.845 0.053 1 55.59 57 LYS B CA 1
ATOM 2180 C C . LYS B 1 57 ? -14.234 -3.25 -0.531 1 55.59 57 LYS B C 1
ATOM 2182 O O . LYS B 1 57 ? -14.695 -3.424 -1.664 1 55.59 57 LYS B O 1
ATOM 2187 N N . ARG B 1 58 ? -13.797 -4.098 0.275 1 64.25 58 ARG B N 1
ATOM 2188 C CA . ARG B 1 58 ? -13.797 -5.465 -0.239 1 64.25 58 ARG B CA 1
ATOM 2189 C C . ARG B 1 58 ? -14.977 -6.258 0.327 1 64.25 58 ARG B C 1
ATOM 2191 O O . ARG B 1 58 ? -15.172 -6.297 1.542 1 64.25 58 ARG B O 1
ATOM 2198 N N . PHE B 1 59 ? -15.648 -6.77 -0.537 1 72.44 59 PHE B N 1
ATOM 2199 C CA . PHE B 1 59 ? -16.844 -7.543 -0.216 1 72.44 59 PHE B CA 1
ATOM 2200 C C . PHE B 1 59 ? -16.484 -8.742 0.661 1 72.44 59 PHE B C 1
ATOM 2202 O O . PHE B 1 59 ? -17.25 -9.094 1.562 1 72.44 59 PHE B O 1
ATOM 2209 N N . CYS B 1 60 ? -15.297 -9.289 0.469 1 80.88 60 CYS B N 1
ATOM 2210 C CA . CYS B 1 60 ? -14.906 -10.5 1.189 1 80.88 60 CYS B CA 1
ATOM 2211 C C . CYS B 1 60 ? -13.891 -10.172 2.285 1 80.88 60 CYS B C 1
ATOM 2213 O O . CYS B 1 60 ? -13.133 -11.047 2.709 1 80.88 60 CYS B O 1
ATOM 2215 N N . GLU B 1 61 ? -13.859 -8.984 2.713 1 75.44 61 GLU B N 1
ATOM 2216 C CA . GLU B 1 61 ? -12.875 -8.594 3.721 1 75.44 61 GLU B CA 1
ATOM 2217 C C . GLU B 1 61 ? -12.938 -9.516 4.938 1 75.44 61 GLU B C 1
ATOM 2219 O O . GLU B 1 61 ? -14.023 -9.781 5.465 1 75.44 61 GLU B O 1
ATOM 2224 N N . ALA B 1 62 ? -11.758 -10.016 5.355 1 73.69 62 ALA B N 1
ATOM 2225 C CA . ALA B 1 62 ? -11.555 -10.844 6.543 1 73.69 62 ALA B CA 1
ATOM 2226 C C . ALA B 1 62 ? -12.289 -12.172 6.414 1 73.69 62 ALA B C 1
ATOM 2228 O O . ALA B 1 62 ? -12.414 -12.914 7.391 1 73.69 62 ALA B O 1
ATOM 2229 N N . GLN B 1 63 ? -12.844 -12.469 5.285 1 82.06 63 GLN B N 1
ATOM 2230 C CA . GLN B 1 63 ? -13.586 -13.711 5.113 1 82.06 63 GLN B CA 1
ATOM 2231 C C . GLN B 1 63 ? -12.742 -14.75 4.375 1 82.06 63 GLN B C 1
ATOM 2233 O O . GLN B 1 63 ? -12.711 -15.922 4.762 1 82.06 63 GLN B O 1
ATOM 2238 N N . ASN B 1 64 ? -12.109 -14.336 3.365 1 89.12 64 ASN B N 1
ATOM 2239 C CA . ASN B 1 64 ? -11.336 -15.266 2.555 1 89.12 64 ASN B CA 1
ATOM 2240 C C . ASN B 1 64 ? -9.859 -14.883 2.521 1 89.12 64 ASN B C 1
ATOM 2242 O O . ASN B 1 64 ? -9.172 -15.117 1.523 1 89.12 64 ASN B O 1
ATOM 2246 N N . GLU B 1 65 ? -9.391 -14.195 3.463 1 87 65 GLU B N 1
ATOM 2247 C CA . GLU B 1 65 ? -8.039 -13.656 3.48 1 87 65 GLU B CA 1
ATOM 2248 C C . GLU B 1 65 ? -7.211 -14.281 4.602 1 87 65 GLU B C 1
ATOM 2250 O O . GLU B 1 65 ? -7.719 -14.516 5.699 1 87 65 GLU B O 1
ATOM 2255 N N . HIS B 1 66 ? -5.945 -14.578 4.258 1 83.56 66 HIS B N 1
ATOM 2256 C CA . HIS B 1 66 ? -5.012 -15.172 5.207 1 83.56 66 HIS B CA 1
ATOM 2257 C C . HIS B 1 66 ? -3.652 -14.484 5.148 1 83.56 66 HIS B C 1
ATOM 2259 O O . HIS B 1 66 ? -3.299 -13.883 4.133 1 83.56 66 HIS B O 1
ATOM 2265 N N . ASP B 1 67 ? -2.887 -14.609 6.191 1 76.94 67 ASP B N 1
ATOM 2266 C CA . ASP B 1 67 ? -1.623 -13.891 6.32 1 76.94 67 ASP B CA 1
ATOM 2267 C C . ASP B 1 67 ? -0.494 -14.633 5.605 1 76.94 67 ASP B C 1
ATOM 2269 O O . ASP B 1 67 ? 0.496 -14.016 5.199 1 76.94 67 ASP B O 1
ATOM 2273 N N . SER B 1 68 ? -0.644 -15.922 5.605 1 79.62 68 SER B N 1
ATOM 2274 C CA . SER B 1 68 ? 0.403 -16.75 5.023 1 79.62 68 SER B CA 1
ATOM 2275 C C . SER B 1 68 ? -0.15 -18.109 4.574 1 79.62 68 SER B C 1
ATOM 2277 O O . SER B 1 68 ? -1.289 -18.453 4.895 1 79.62 68 SER B O 1
ATOM 2279 N N . LEU B 1 69 ? 0.675 -18.766 3.736 1 84.62 69 LEU B N 1
ATOM 2280 C CA . LEU B 1 69 ? 0.303 -20.109 3.328 1 84.62 69 LEU B CA 1
ATOM 2281 C C . LEU B 1 69 ? 0.209 -21.031 4.535 1 84.62 69 LEU B C 1
ATOM 2283 O O . LEU B 1 69 ? -0.627 -21.938 4.562 1 84.62 69 LEU B O 1
ATOM 2287 N N . THR B 1 70 ? 1.042 -20.766 5.516 1 79.88 70 THR B N 1
ATOM 2288 C CA . THR B 1 70 ? 1.017 -21.578 6.734 1 79.88 70 THR B CA 1
ATOM 2289 C C . THR B 1 70 ? -0.306 -21.391 7.473 1 79.88 70 THR B C 1
ATOM 2291 O O . THR B 1 70 ? -0.923 -22.359 7.902 1 79.88 70 THR B O 1
ATOM 2294 N N . ASN B 1 71 ? -0.604 -20.109 7.582 1 83.88 71 ASN B N 1
ATOM 2295 C CA . ASN B 1 71 ? -1.88 -19.828 8.227 1 83.88 71 ASN B CA 1
ATOM 2296 C C . ASN B 1 71 ? -3.051 -20.422 7.449 1 83.88 71 ASN B C 1
ATOM 2298 O O . ASN B 1 71 ? -4.016 -20.891 8.047 1 83.88 71 ASN B O 1
ATOM 2302 N N . LEU B 1 72 ? -2.969 -20.375 6.137 1 88.31 72 LEU B N 1
ATOM 2303 C CA . LEU B 1 72 ? -4.008 -20.938 5.285 1 88.31 72 LEU B CA 1
ATOM 2304 C C . LEU B 1 72 ? -4.129 -22.438 5.504 1 88.31 72 LEU B C 1
ATOM 2306 O O . LEU B 1 72 ? -5.23 -22.969 5.688 1 88.31 72 LEU B O 1
ATOM 2310 N N . ARG B 1 73 ? -3.045 -23.109 5.523 1 88.38 73 ARG B N 1
ATOM 2311 C CA . ARG B 1 73 ? -3.041 -24.547 5.742 1 88.38 73 ARG B CA 1
ATOM 2312 C C . ARG B 1 73 ? -3.631 -24.906 7.102 1 88.38 73 ARG B C 1
ATOM 2314 O O . ARG B 1 73 ? -4.398 -25.859 7.223 1 88.38 73 ARG B O 1
ATOM 2321 N N . SER B 1 74 ? -3.238 -24.125 8.148 1 88.69 74 SER B N 1
ATOM 2322 C CA . SER B 1 74 ? -3.736 -24.359 9.5 1 88.69 74 SER B CA 1
ATOM 2323 C C . SER B 1 74 ? -5.25 -24.188 9.57 1 88.69 74 SER B C 1
ATOM 2325 O O . SER B 1 74 ? -5.945 -25 10.18 1 88.69 74 SER B O 1
ATOM 2327 N N . GLU B 1 75 ? -5.715 -23.203 8.938 1 87.62 75 GLU B N 1
ATOM 2328 C CA . GLU B 1 75 ? -7.145 -22.922 8.969 1 87.62 75 GLU B CA 1
ATOM 2329 C C . GLU B 1 75 ? -7.93 -24 8.211 1 87.62 75 GLU B C 1
ATOM 2331 O O . GLU B 1 75 ? -9.039 -24.359 8.609 1 87.62 75 GLU B O 1
ATOM 2336 N N . LEU B 1 76 ? -7.336 -24.391 7.051 1 89.31 76 LEU B N 1
ATOM 2337 C CA . LEU B 1 76 ? -7.977 -25.422 6.25 1 89.31 76 LEU B CA 1
ATOM 2338 C C . LEU B 1 76 ? -7.734 -26.812 6.863 1 89.31 76 LEU B C 1
ATOM 2340 O O . LEU B 1 76 ? -8.336 -27.797 6.434 1 89.31 76 LEU B O 1
ATOM 2344 N N . LYS B 1 77 ? -6.922 -26.953 7.926 1 90.5 77 LYS B N 1
ATOM 2345 C CA . LYS B 1 77 ? -6.566 -28.203 8.586 1 90.5 77 LYS B CA 1
ATOM 2346 C C . LYS B 1 77 ? -6 -29.203 7.59 1 90.5 77 LYS B C 1
ATOM 2348 O O . LYS B 1 77 ? -6.43 -30.359 7.551 1 90.5 77 LYS B O 1
ATOM 2353 N N . VAL B 1 78 ? -5.148 -28.641 6.699 1 88.69 78 VAL B N 1
ATOM 2354 C CA . VAL B 1 78 ? -4.477 -29.516 5.734 1 88.69 78 VAL B CA 1
ATOM 2355 C C . VAL B 1 78 ? -2.963 -29.422 5.918 1 88.69 78 VAL B C 1
ATOM 2357 O O . VAL B 1 78 ? -2.457 -28.406 6.426 1 88.69 78 VAL B O 1
ATOM 2360 N N . VAL B 1 79 ? -2.303 -30.5 5.559 1 85.44 79 VAL B N 1
ATOM 2361 C CA . VAL B 1 79 ? -0.852 -30.562 5.691 1 85.44 79 VAL B CA 1
ATOM 2362 C C . VAL B 1 79 ? -0.199 -29.781 4.551 1 85.44 79 VAL B C 1
ATOM 2364 O O . VAL B 1 79 ? 0.8 -29.094 4.758 1 85.44 79 VAL B O 1
ATOM 2367 N N . ASP B 1 80 ? -0.728 -29.938 3.346 1 86.75 80 ASP B N 1
ATOM 2368 C CA . ASP B 1 80 ? -0.223 -29.219 2.184 1 86.75 80 ASP B CA 1
ATOM 2369 C C . ASP B 1 80 ? -1.367 -28.75 1.28 1 86.75 80 ASP B C 1
ATOM 2371 O O . ASP B 1 80 ? -2.535 -29.031 1.563 1 86.75 80 ASP B O 1
ATOM 2375 N N . LEU B 1 81 ? -1.075 -28.047 0.374 1 91 81 LEU B N 1
ATOM 2376 C CA . LEU B 1 81 ? -2.082 -27.5 -0.529 1 91 81 LEU B CA 1
ATOM 2377 C C . LEU B 1 81 ? -2.068 -28.234 -1.865 1 91 81 LEU B C 1
ATOM 2379 O O . LEU B 1 81 ? -2.221 -27.609 -2.922 1 91 81 LEU B O 1
ATOM 2383 N N . LYS B 1 82 ? -1.91 -29.5 -1.635 1 90.81 82 LYS B N 1
ATOM 2384 C CA . LYS B 1 82 ? -1.991 -30.312 -2.842 1 90.81 82 LYS B CA 1
ATOM 2385 C C . LYS B 1 82 ? -3.365 -30.203 -3.494 1 90.81 82 LYS B C 1
ATOM 2387 O O . LYS B 1 82 ? -4.391 -30.234 -2.809 1 90.81 82 LYS B O 1
ATOM 2392 N N . GLY B 1 83 ? -3.387 -30.078 -4.816 1 92.5 83 GLY B N 1
ATOM 2393 C CA . GLY B 1 83 ? -4.637 -29.906 -5.539 1 92.5 83 GLY B CA 1
ATOM 2394 C C . GLY B 1 83 ? -5.047 -28.453 -5.688 1 92.5 83 GLY B C 1
ATOM 2395 O O . GLY B 1 83 ? -5.961 -28.141 -6.449 1 92.5 83 GLY B O 1
ATOM 2396 N N . TRP B 1 84 ? -4.395 -27.641 -4.918 1 95.06 84 TRP B N 1
ATOM 2397 C CA . TRP B 1 84 ? -4.66 -26.219 -5.051 1 95.06 84 TRP B CA 1
ATOM 2398 C C . TRP B 1 84 ? -3.789 -25.594 -6.137 1 95.06 84 TRP B C 1
ATOM 2400 O O . TRP B 1 84 ? -2.693 -26.094 -6.422 1 95.06 84 TRP B O 1
ATOM 2410 N N . SER B 1 85 ? -4.332 -24.641 -6.746 1 96.12 85 SER B N 1
ATOM 2411 C CA . SER B 1 85 ? -3.49 -23.766 -7.559 1 96.12 85 SER B CA 1
ATOM 2412 C C . SER B 1 85 ? -3.189 -22.453 -6.832 1 96.12 85 SER B C 1
ATOM 2414 O O . SER B 1 85 ? -4.105 -21.703 -6.496 1 96.12 85 SER B O 1
ATOM 2416 N N . LEU B 1 86 ? -1.935 -22.281 -6.52 1 95.19 86 LEU B N 1
ATOM 2417 C CA . LEU B 1 86 ? -1.453 -21.016 -5.973 1 95.19 86 LEU B CA 1
ATOM 2418 C C . LEU B 1 86 ? -1.071 -20.062 -7.094 1 95.19 86 LEU B C 1
ATOM 2420 O O . LEU B 1 86 ? -0.21 -20.359 -7.918 1 95.19 86 LEU B O 1
ATOM 2424 N N . ILE B 1 87 ? -1.705 -18.875 -7.113 1 96.06 87 ILE B N 1
ATOM 2425 C CA . ILE B 1 87 ? -1.525 -17.938 -8.211 1 96.06 87 ILE B CA 1
ATOM 2426 C C . ILE B 1 87 ? -0.831 -16.672 -7.695 1 96.06 87 ILE B C 1
ATOM 2428 O O . ILE B 1 87 ? -1.182 -16.156 -6.637 1 96.06 87 ILE B O 1
ATOM 2432 N N . ALA B 1 88 ? 0.157 -16.234 -8.297 1 93.38 88 ALA B N 1
ATOM 2433 C CA . ALA B 1 88 ? 0.775 -14.938 -8.094 1 93.38 88 ALA B CA 1
ATOM 2434 C C . ALA B 1 88 ? 0.921 -14.18 -9.414 1 93.38 88 ALA B C 1
ATOM 2436 O O . ALA B 1 88 ? 1.264 -14.773 -10.438 1 93.38 88 ALA B 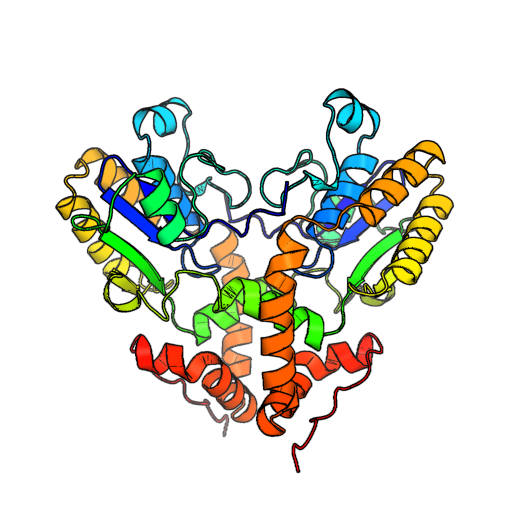O 1
ATOM 2437 N N . VAL B 1 89 ? 0.602 -12.945 -9.414 1 93.81 89 VAL B N 1
ATOM 2438 C CA . VAL B 1 89 ? 0.721 -12.117 -10.609 1 93.81 89 VAL B CA 1
ATOM 2439 C C . VAL B 1 89 ? 1.912 -11.172 -10.469 1 93.81 89 VAL B C 1
ATOM 2441 O O . VAL B 1 89 ? 2.076 -10.523 -9.43 1 93.81 89 VAL B O 1
ATOM 2444 N N . VAL B 1 90 ? 2.738 -11.219 -11.445 1 92.25 90 VAL B N 1
ATOM 2445 C CA . VAL B 1 90 ? 3.895 -10.328 -11.438 1 92.25 90 VAL B CA 1
ATOM 2446 C C . VAL B 1 90 ? 3.867 -9.438 -12.672 1 92.25 90 VAL B C 1
ATOM 2448 O O . VAL B 1 90 ? 3.168 -9.734 -13.648 1 92.25 90 VAL B O 1
ATOM 2451 N N . ARG B 1 91 ? 4.512 -8.352 -12.594 1 91.75 91 ARG B N 1
ATOM 2452 C CA . ARG B 1 91 ? 4.598 -7.371 -13.672 1 91.75 91 ARG B CA 1
ATOM 2453 C C . ARG B 1 91 ? 6.047 -6.992 -13.953 1 91.75 91 ARG B C 1
ATOM 2455 O O . ARG B 1 91 ? 6.926 -7.215 -13.117 1 91.75 91 ARG B O 1
ATOM 2462 N N . ASP B 1 92 ? 6.207 -6.457 -15.156 1 91.62 92 ASP B N 1
ATOM 2463 C CA . ASP B 1 92 ? 7.512 -5.895 -15.492 1 91.62 92 ASP B CA 1
ATOM 2464 C C . ASP B 1 92 ? 7.961 -4.879 -14.445 1 91.62 92 ASP B C 1
ATOM 2466 O O . ASP B 1 92 ? 7.211 -3.959 -14.109 1 91.62 92 ASP B O 1
ATOM 2470 N N . PRO B 1 93 ? 9.195 -5.094 -13.938 1 90.75 93 PRO B N 1
ATOM 2471 C CA . PRO B 1 93 ? 9.633 -4.246 -12.82 1 90.75 93 PRO B CA 1
ATOM 2472 C C . PRO B 1 93 ? 9.633 -2.762 -13.172 1 90.75 93 PRO B C 1
ATOM 2474 O O . PRO B 1 93 ? 9.32 -1.923 -12.32 1 90.75 93 PRO B O 1
ATOM 2477 N N . LEU B 1 94 ? 10.055 -2.416 -14.398 1 90.56 94 LEU B N 1
ATOM 2478 C CA . LEU B 1 94 ? 10.016 -1.015 -14.797 1 90.56 94 LEU B CA 1
ATOM 2479 C C . LEU B 1 94 ? 8.586 -0.478 -14.75 1 90.56 94 LEU B C 1
ATOM 2481 O O . LEU B 1 94 ? 8.344 0.601 -14.203 1 90.56 94 LEU B O 1
ATOM 2485 N N . GLU B 1 95 ? 7.699 -1.261 -15.297 1 86.75 95 GLU B N 1
ATOM 2486 C CA . GLU B 1 95 ? 6.297 -0.857 -15.305 1 86.75 95 GLU B CA 1
ATOM 2487 C C . GLU B 1 95 ? 5.746 -0.768 -13.883 1 86.75 95 GLU B C 1
ATOM 2489 O O . GLU B 1 95 ? 4.961 0.131 -13.57 1 86.75 95 GLU B O 1
ATOM 2494 N N . ARG B 1 96 ? 6.082 -1.754 -13.078 1 87.81 96 ARG B N 1
ATOM 2495 C CA . ARG B 1 96 ? 5.625 -1.773 -11.688 1 87.81 96 ARG B CA 1
ATOM 2496 C C . ARG B 1 96 ? 6.137 -0.558 -10.922 1 87.81 96 ARG B C 1
ATOM 2498 O O . ARG B 1 96 ? 5.395 0.062 -10.164 1 87.81 96 ARG B O 1
ATOM 2505 N N . PHE B 1 97 ? 7.445 -0.225 -11.102 1 88.62 97 PHE B N 1
ATOM 2506 C CA . PHE B 1 97 ? 8.039 0.927 -10.438 1 88.62 97 PHE B CA 1
ATOM 2507 C C . PHE B 1 97 ? 7.344 2.215 -10.852 1 88.62 97 PHE B C 1
ATOM 2509 O O . PHE B 1 97 ? 6.984 3.039 -10.008 1 88.62 97 PHE B O 1
ATOM 2516 N N . VAL B 1 98 ? 7.191 2.355 -12.172 1 86.38 98 VAL B N 1
ATOM 2517 C CA . VAL B 1 98 ? 6.598 3.578 -12.703 1 86.38 98 VAL B CA 1
ATOM 2518 C C . VAL B 1 98 ? 5.176 3.738 -12.164 1 86.38 98 VAL B C 1
ATOM 2520 O O . VAL B 1 98 ? 4.77 4.84 -11.789 1 86.38 98 VAL B O 1
ATOM 2523 N N . SER B 1 99 ? 4.422 2.689 -12.109 1 82.31 99 SER B N 1
ATOM 2524 C CA . SER B 1 99 ? 3.066 2.725 -11.578 1 82.31 99 SER B CA 1
ATOM 2525 C C . SER B 1 99 ? 3.062 3.133 -10.109 1 82.31 99 SER B C 1
ATOM 2527 O O . SER B 1 99 ? 2.23 3.938 -9.68 1 82.31 99 SER B O 1
ATOM 2529 N N . GLY B 1 100 ? 4.004 2.535 -9.305 1 84.12 100 GLY B N 1
ATOM 2530 C CA . GLY B 1 100 ? 4.121 2.889 -7.898 1 84.12 100 GLY B CA 1
ATOM 2531 C C . GLY B 1 100 ? 4.559 4.324 -7.676 1 84.12 100 GLY B C 1
ATOM 2532 O O . GLY B 1 100 ? 4.016 5.02 -6.816 1 84.12 100 GLY B O 1
ATOM 2533 N N . PHE B 1 101 ? 5.535 4.797 -8.469 1 84 101 PHE B N 1
ATOM 2534 C CA . PHE B 1 101 ? 6.062 6.152 -8.359 1 84 101 PHE B CA 1
ATOM 2535 C C . PHE B 1 101 ? 4.98 7.184 -8.664 1 84 101 PHE B C 1
ATOM 2537 O O . PHE B 1 101 ? 4.844 8.18 -7.953 1 84 101 PHE B O 1
ATOM 2544 N N . ALA B 1 102 ? 4.191 6.934 -9.773 1 77.56 102 ALA B N 1
ATOM 2545 C CA . ALA B 1 102 ? 3.102 7.832 -10.148 1 77.56 102 ALA B CA 1
ATOM 2546 C C . ALA B 1 102 ? 2.043 7.898 -9.047 1 77.56 102 ALA B C 1
ATOM 2548 O O . ALA B 1 102 ? 1.552 8.977 -8.719 1 77.56 102 ALA B O 1
ATOM 2549 N N . ASN B 1 103 ? 1.832 6.812 -8.469 1 74.75 103 ASN B N 1
ATOM 2550 C CA . ASN B 1 103 ? 0.767 6.707 -7.477 1 74.75 103 ASN B CA 1
ATOM 2551 C C . ASN B 1 103 ? 1.191 7.293 -6.133 1 74.75 103 ASN B C 1
ATOM 2553 O O . ASN B 1 103 ? 0.438 8.047 -5.512 1 74.75 103 ASN B O 1
ATOM 2557 N N . LYS B 1 104 ? 2.381 6.945 -5.734 1 76.5 104 LYS B N 1
ATOM 2558 C CA . LYS B 1 104 ? 2.758 7.207 -4.352 1 76.5 104 LYS B CA 1
ATOM 2559 C C . LYS B 1 104 ? 3.605 8.469 -4.238 1 76.5 104 LYS B C 1
ATOM 2561 O O . LYS B 1 104 ? 3.684 9.078 -3.17 1 76.5 104 LYS B O 1
ATOM 2566 N N . CYS B 1 105 ? 4.227 8.953 -5.301 1 76.06 105 CYS B N 1
ATOM 2567 C CA . CYS B 1 105 ? 5.191 10.039 -5.184 1 76.06 105 CYS B CA 1
ATOM 2568 C C . CYS B 1 105 ? 4.711 11.273 -5.938 1 76.06 105 CYS B C 1
ATOM 2570 O O . CYS B 1 105 ? 4.875 12.398 -5.461 1 76.06 105 CYS B O 1
ATOM 2572 N N . LEU B 1 106 ? 4.164 11.086 -7.09 1 75.38 106 LEU B N 1
ATOM 2573 C CA . LEU B 1 106 ? 3.816 12.242 -7.91 1 75.38 106 LEU B CA 1
ATOM 2574 C C . LEU B 1 106 ? 2.498 12.852 -7.449 1 75.38 106 LEU B C 1
ATOM 2576 O O . LEU B 1 106 ? 2.326 14.078 -7.5 1 75.38 106 LEU B O 1
ATOM 2580 N N . ARG B 1 107 ? 1.621 12.031 -6.977 1 70.25 107 ARG B N 1
ATOM 2581 C CA . ARG B 1 107 ? 0.268 12.523 -6.734 1 70.25 107 ARG B CA 1
ATOM 2582 C C . ARG B 1 107 ? -0.005 12.656 -5.238 1 70.25 107 ARG B C 1
ATOM 2584 O O . ARG B 1 107 ? -0.939 13.352 -4.832 1 70.25 107 ARG B O 1
ATOM 2591 N N . ARG B 1 108 ? 0.82 12.125 -4.488 1 75.94 108 ARG B N 1
ATOM 2592 C CA . ARG B 1 108 ? 0.475 12.062 -3.07 1 75.94 108 ARG B CA 1
ATOM 2593 C C . ARG B 1 108 ? 0.907 13.328 -2.346 1 75.94 108 ARG B C 1
ATOM 2595 O O . ARG B 1 108 ? 2.023 13.812 -2.541 1 75.94 108 ARG B O 1
ATOM 2602 N N . CYS B 1 109 ? 0.093 14 -1.574 1 83 109 CYS B N 1
ATOM 2603 C CA . CYS B 1 109 ? 0.29 15.102 -0.634 1 83 109 CYS B CA 1
ATOM 2604 C C . CYS B 1 109 ? 0.714 16.375 -1.359 1 83 109 CYS B C 1
ATOM 2606 O O . CYS B 1 109 ? 0.801 17.438 -0.751 1 83 109 CYS B O 1
ATOM 2608 N N . GLU B 1 110 ? 1.042 16.234 -2.705 1 83.25 110 GLU B N 1
ATOM 2609 C CA . GLU B 1 110 ? 1.424 17.406 -3.494 1 83.25 110 GLU B CA 1
ATOM 2610 C C . GLU B 1 110 ? 2.521 18.203 -2.801 1 83.25 110 GLU B C 1
ATOM 2612 O O . GLU B 1 110 ? 2.443 19.438 -2.719 1 83.25 110 GLU B O 1
ATOM 2617 N N . PHE B 1 111 ? 3.514 17.531 -2.217 1 83.44 111 PHE B N 1
ATOM 2618 C CA . PHE B 1 111 ? 4.613 18.172 -1.505 1 83.44 111 PHE B CA 1
ATOM 2619 C C . PHE B 1 111 ? 5.395 19.094 -2.43 1 83.44 111 PHE B C 1
ATOM 2621 O O . PHE B 1 111 ? 5.949 20.109 -1.985 1 83.44 111 PHE B O 1
ATOM 2628 N N . ASN B 1 112 ? 5.395 18.781 -3.717 1 79.44 112 ASN B N 1
ATOM 2629 C CA . ASN B 1 112 ? 6.145 19.578 -4.68 1 79.44 112 ASN B CA 1
ATOM 2630 C C . ASN B 1 112 ? 5.68 21.031 -4.688 1 79.44 112 ASN B C 1
ATOM 2632 O O . ASN B 1 112 ? 6.488 21.938 -4.852 1 79.44 112 ASN B O 1
ATOM 2636 N N . SER B 1 113 ? 4.363 21.234 -4.441 1 83.25 113 SER B N 1
ATOM 2637 C CA . SER B 1 113 ? 3.832 22.594 -4.543 1 83.25 113 SER B CA 1
ATOM 2638 C C . SER B 1 113 ? 3.32 23.094 -3.197 1 83.25 113 SER B C 1
ATOM 2640 O O . SER B 1 113 ? 3.213 24.297 -2.975 1 83.25 113 SER B O 1
ATOM 2642 N N . HIS B 1 114 ? 3.121 22.156 -2.229 1 87.25 114 HIS B N 1
ATOM 2643 C CA . HIS B 1 114 ? 2.406 22.594 -1.036 1 87.25 114 HIS B CA 1
ATOM 2644 C C . HIS B 1 114 ? 3.139 22.172 0.232 1 87.25 114 HIS B C 1
ATOM 2646 O O . HIS B 1 114 ? 2.572 22.219 1.327 1 87.25 114 HIS B O 1
ATOM 2652 N N . LEU B 1 115 ? 4.422 21.797 0.098 1 87.75 115 LEU B N 1
ATOM 2653 C CA . LEU B 1 115 ? 5.152 21.328 1.266 1 87.75 115 LEU B CA 1
ATOM 2654 C C . LEU B 1 115 ? 5.168 22.375 2.367 1 87.75 115 LEU B C 1
ATOM 2656 O O . LEU B 1 115 ? 5.051 22.047 3.549 1 87.75 115 LEU B O 1
ATOM 2660 N N . HIS B 1 116 ? 5.262 23.672 1.99 1 88.94 116 HIS B N 1
ATOM 2661 C CA . HIS B 1 116 ? 5.391 24.766 2.949 1 88.94 116 HIS B CA 1
ATOM 2662 C C . HIS B 1 116 ? 4.098 24.969 3.729 1 88.94 116 HIS B C 1
ATOM 2664 O O . HIS B 1 116 ? 4.098 25.625 4.773 1 88.94 116 HIS B O 1
ATOM 2670 N N . GLU B 1 117 ? 3.09 24.406 3.244 1 91.12 117 GLU B N 1
ATOM 2671 C CA . GLU B 1 117 ? 1.798 24.578 3.904 1 91.12 117 GLU B CA 1
ATOM 2672 C C . GLU B 1 117 ? 1.589 23.5 4.977 1 91.12 117 GLU B C 1
ATOM 2674 O O . GLU B 1 117 ? 0.703 23.625 5.82 1 91.12 117 GLU B O 1
ATOM 2679 N N . TYR B 1 118 ? 2.383 22.453 4.922 1 92.81 118 TYR B N 1
ATOM 2680 C CA . TYR B 1 118 ? 2.191 21.328 5.832 1 92.81 118 TYR B CA 1
ATOM 2681 C C . TYR B 1 118 ? 2.955 21.547 7.133 1 92.81 118 TYR B C 1
ATOM 2683 O O . TYR B 1 118 ? 4.059 22.094 7.129 1 92.81 118 TYR B O 1
ATOM 2691 N N . GLN B 1 119 ? 2.309 21.172 8.195 1 95.12 119 GLN B N 1
ATOM 2692 C CA . GLN B 1 119 ? 3.047 20.859 9.414 1 95.12 119 GLN B CA 1
ATOM 2693 C C . GLN B 1 119 ? 3.549 19.422 9.391 1 95.12 119 GLN B C 1
ATOM 2695 O O . GLN B 1 119 ? 2.77 18.484 9.562 1 95.12 119 GLN B O 1
ATOM 2700 N N . VAL B 1 120 ? 4.824 19.281 9.133 1 94.06 120 VAL B N 1
ATOM 2701 C CA . VAL B 1 120 ? 5.426 17.953 9.016 1 94.06 120 VAL B CA 1
ATOM 2702 C C . VAL B 1 120 ? 5.867 17.453 10.391 1 94.06 120 VAL B C 1
ATOM 2704 O O . VAL B 1 120 ? 6.672 18.109 11.062 1 94.06 120 VAL B O 1
ATOM 2707 N N . LEU B 1 121 ? 5.297 16.391 10.836 1 95.56 121 LEU B N 1
ATOM 2708 C CA . LEU B 1 121 ? 5.621 15.805 12.133 1 95.56 121 LEU B CA 1
ATOM 2709 C C . LEU B 1 121 ? 6.48 14.555 11.953 1 95.56 121 LEU B C 1
ATOM 2711 O O . LEU B 1 121 ? 6.152 13.68 11.148 1 95.56 121 LEU B O 1
ATOM 2715 N N . LYS B 1 122 ? 7.586 14.531 12.656 1 93.5 122 LYS B N 1
ATOM 2716 C CA . LYS B 1 122 ? 8.492 13.383 12.594 1 93.5 122 LYS B CA 1
ATOM 2717 C C . LYS B 1 122 ? 8.094 12.32 13.617 1 93.5 122 LYS B C 1
ATOM 2719 O O . LYS B 1 122 ? 8.062 12.586 14.82 1 93.5 122 LYS B O 1
ATOM 2724 N N . PHE B 1 123 ? 7.785 11.117 13.102 1 92.5 123 PHE B N 1
ATOM 2725 C CA . PHE B 1 123 ? 7.402 10.008 13.969 1 92.5 123 PHE B CA 1
ATOM 2726 C C . PHE B 1 123 ? 8.586 9.07 14.195 1 92.5 123 PHE B C 1
ATOM 2728 O O . PHE B 1 123 ? 9.305 8.727 13.258 1 92.5 123 PHE B O 1
ATOM 2735 N N . ASP B 1 124 ? 8.773 8.812 15.422 1 83.56 124 ASP B N 1
ATOM 2736 C CA . ASP B 1 124 ? 9.758 7.828 15.859 1 83.56 124 ASP B CA 1
ATOM 2737 C C . ASP B 1 124 ? 9.102 6.684 16.625 1 83.56 124 ASP B C 1
ATOM 2739 O O . ASP B 1 124 ? 8.562 6.891 17.719 1 83.56 124 ASP B O 1
ATOM 2743 N N . THR B 1 125 ? 9.219 5.453 16.062 1 77 125 THR B N 1
ATOM 2744 C CA . THR B 1 125 ? 8.555 4.285 16.625 1 77 125 THR B CA 1
ATOM 2745 C C . THR B 1 125 ? 9.07 4.004 18.031 1 77 125 THR B C 1
ATOM 2747 O O . THR B 1 125 ? 8.32 3.537 18.891 1 77 125 THR B O 1
ATOM 2750 N N . PHE B 1 126 ? 10.281 4.309 18.344 1 76.12 126 PHE B N 1
ATOM 2751 C CA . PHE B 1 126 ? 10.906 3.943 19.609 1 76.12 126 PHE B CA 1
ATOM 2752 C C . PHE B 1 126 ? 10.742 5.062 20.641 1 76.12 126 PHE B C 1
ATOM 2754 O O . PHE B 1 126 ? 10.75 4.812 21.844 1 76.12 126 PHE B O 1
ATOM 2761 N N . ASN B 1 127 ? 10.625 6.262 20.188 1 83.56 127 ASN B N 1
ATOM 2762 C CA . ASN B 1 127 ? 10.383 7.426 21.031 1 83.56 127 ASN B CA 1
ATOM 2763 C C . ASN B 1 127 ? 9.305 8.328 20.453 1 83.56 127 ASN B C 1
ATOM 2765 O O . ASN B 1 127 ? 9.602 9.422 19.969 1 83.56 127 ASN B O 1
ATOM 2769 N N . PRO B 1 128 ? 8.055 7.875 20.672 1 87.5 128 PRO B N 1
ATOM 2770 C CA . PRO B 1 128 ? 6.965 8.602 20.016 1 87.5 128 PRO B CA 1
ATOM 2771 C C . PRO B 1 128 ? 6.516 9.828 20.812 1 87.5 128 PRO B C 1
ATOM 2773 O O . PRO B 1 128 ? 5.641 10.57 20.359 1 87.5 128 PRO B O 1
ATOM 2776 N N . ARG B 1 129 ? 7.074 10.18 21.938 1 87.06 129 ARG B N 1
ATOM 2777 C CA . ARG B 1 129 ? 6.586 11.219 22.844 1 87.06 129 ARG B CA 1
ATOM 2778 C C . ARG B 1 129 ? 6.613 12.586 22.156 1 87.06 129 ARG B C 1
ATOM 2780 O O . ARG B 1 129 ? 5.645 13.344 22.234 1 87.06 129 ARG B O 1
ATOM 2787 N N . GLY B 1 130 ? 7.797 12.945 21.516 1 89.56 130 GLY B N 1
ATOM 2788 C CA . GLY B 1 130 ? 7.895 14.219 20.828 1 89.56 130 GLY B CA 1
ATOM 2789 C C . GLY B 1 130 ? 6.852 14.398 19.75 1 89.56 130 GLY B C 1
ATOM 2790 O O . GLY B 1 130 ? 6.25 15.469 19.625 1 89.56 130 GLY B O 1
ATOM 2791 N N . PHE B 1 131 ? 6.652 13.375 18.984 1 92.25 131 PHE B N 1
ATOM 2792 C CA . PHE B 1 131 ? 5.637 13.367 17.938 1 92.25 131 PHE B CA 1
ATOM 2793 C C . PHE B 1 131 ? 4.25 13.586 18.531 1 92.25 131 PHE B C 1
ATOM 2795 O O . PHE B 1 131 ? 3.486 14.422 18.031 1 92.25 131 PHE B O 1
ATOM 2802 N N . ILE B 1 132 ? 3.916 12.836 19.562 1 91.19 132 ILE B N 1
ATOM 2803 C CA . ILE B 1 132 ? 2.594 12.906 20.188 1 91.19 132 ILE B CA 1
ATOM 2804 C C . ILE B 1 132 ? 2.35 14.312 20.719 1 91.19 132 ILE B C 1
ATOM 2806 O O . ILE B 1 132 ? 1.277 14.883 20.516 1 91.19 132 ILE B O 1
ATOM 2810 N N . ASP B 1 133 ? 3.318 14.867 21.344 1 94.38 133 ASP B N 1
ATOM 2811 C CA . ASP B 1 133 ? 3.182 16.203 21.906 1 94.38 133 ASP B CA 1
ATOM 2812 C C . ASP B 1 133 ? 2.9 17.234 20.812 1 94.38 133 ASP B C 1
ATOM 2814 O O . ASP B 1 133 ? 2.051 18.109 20.984 1 94.38 133 ASP B O 1
ATOM 2818 N N . LYS B 1 134 ? 3.617 17.172 19.781 1 94.88 134 LYS B N 1
ATOM 2819 C CA . LYS B 1 134 ? 3.412 18.109 18.688 1 94.88 134 LYS B CA 1
ATOM 2820 C C . LYS B 1 134 ? 2.025 17.953 18.062 1 94.88 134 LYS B C 1
ATOM 2822 O O . LYS B 1 134 ? 1.365 18.938 17.734 1 94.88 134 LYS B O 1
ATOM 2827 N N . LEU B 1 135 ? 1.651 16.688 17.859 1 95.38 135 LEU B N 1
ATOM 2828 C CA . LEU B 1 135 ? 0.319 16.422 17.328 1 95.38 135 LEU B CA 1
ATOM 2829 C C . LEU B 1 135 ? -0.756 17 18.234 1 95.38 135 LEU B C 1
ATOM 2831 O O . LEU B 1 135 ? -1.666 17.688 17.766 1 95.38 135 LEU B O 1
ATOM 2835 N N . LEU B 1 136 ? -0.641 16.797 19.516 1 94.94 136 LEU B N 1
ATOM 2836 C CA . LEU B 1 136 ? -1.644 17.266 20.469 1 94.94 136 LEU B CA 1
ATOM 2837 C C . LEU B 1 136 ? -1.66 18.797 20.516 1 94.94 136 LEU B C 1
ATOM 2839 O O . LEU B 1 136 ? -2.717 19.406 20.719 1 94.94 136 LEU B O 1
ATOM 2843 N N . THR B 1 137 ? -0.501 19.422 20.359 1 96.88 137 THR B N 1
ATOM 2844 C CA . THR B 1 137 ? -0.429 20.875 20.312 1 96.88 137 THR B CA 1
ATOM 2845 C C . THR B 1 137 ? -1.25 21.406 19.141 1 96.88 137 THR B C 1
ATOM 2847 O O . THR B 1 137 ? -1.95 22.406 19.281 1 96.88 137 THR B O 1
ATOM 2850 N N . ILE B 1 138 ? -1.166 20.75 18.016 1 96.69 138 ILE B N 1
ATOM 2851 C CA . ILE B 1 138 ? -1.941 21.156 16.859 1 96.69 138 ILE B CA 1
ATOM 2852 C C . ILE B 1 138 ? -3.432 21 17.141 1 96.69 138 ILE B C 1
ATOM 2854 O O . ILE B 1 138 ? -4.227 21.891 16.828 1 96.69 138 ILE B O 1
ATOM 2858 N N . LEU B 1 139 ? -3.809 19.891 17.766 1 96.88 139 LEU B N 1
ATOM 2859 C CA . LEU B 1 139 ? -5.215 19.625 18.062 1 96.88 139 LEU B CA 1
ATOM 2860 C C . LEU B 1 139 ? -5.766 20.672 19.016 1 96.88 139 LEU B C 1
ATOM 2862 O O . LEU B 1 139 ? -6.895 21.141 18.859 1 96.88 139 LEU B O 1
ATOM 2866 N N . LYS B 1 140 ? -4.984 21.016 20 1 96.62 140 LYS B N 1
ATOM 2867 C CA . LYS B 1 140 ? -5.395 22.047 20.953 1 96.62 140 LYS B CA 1
ATOM 2868 C C . LYS B 1 140 ? -5.586 23.391 20.266 1 96.62 140 LYS B C 1
ATOM 2870 O O . LYS B 1 140 ? -6.52 24.125 20.594 1 96.62 140 LYS B O 1
ATOM 2875 N N . LYS B 1 141 ? -4.695 23.672 19.391 1 96.56 141 LYS B N 1
ATOM 2876 C CA . LYS B 1 141 ? -4.789 24.938 18.641 1 96.56 141 LYS B CA 1
ATOM 2877 C C . LYS B 1 141 ? -6.109 25.016 17.875 1 96.56 141 LYS B C 1
ATOM 2879 O O . LYS B 1 141 ? -6.66 26.109 17.703 1 96.56 141 LYS B O 1
ATOM 2884 N N . HIS B 1 142 ? -6.633 23.891 17.5 1 96.94 142 HIS B N 1
ATOM 2885 C CA . HIS B 1 142 ? -7.871 23.844 16.719 1 96.94 142 HIS B CA 1
ATOM 2886 C C . HIS B 1 142 ? -9.07 23.562 17.625 1 96.94 142 HIS B C 1
ATOM 2888 O O . HIS B 1 142 ? -10.125 23.125 17.141 1 96.94 142 HIS B O 1
ATOM 2894 N N . LYS B 1 143 ? -8.906 23.641 18.953 1 96.38 143 LYS B N 1
ATOM 2895 C CA . LYS B 1 143 ? -9.969 23.656 19.953 1 96.38 143 LYS B CA 1
ATOM 2896 C C . LYS B 1 143 ? -10.625 22.281 20.078 1 96.38 143 LYS B C 1
ATOM 2898 O O . LYS B 1 143 ? -11.836 22.188 20.266 1 96.38 143 LYS B O 1
ATOM 2903 N N . VAL B 1 144 ? -9.828 21.266 19.734 1 95.94 144 VAL B N 1
ATOM 2904 C CA . VAL B 1 144 ? -10.312 19.922 20.047 1 95.94 144 VAL B CA 1
ATOM 2905 C C . VAL B 1 144 ? -10.477 19.781 21.562 1 95.94 144 VAL B C 1
ATOM 2907 O O . VAL B 1 144 ? -9.641 20.25 22.328 1 95.94 144 VAL B O 1
ATOM 2910 N N . SER B 1 145 ? -11.547 19.172 21.984 1 96 145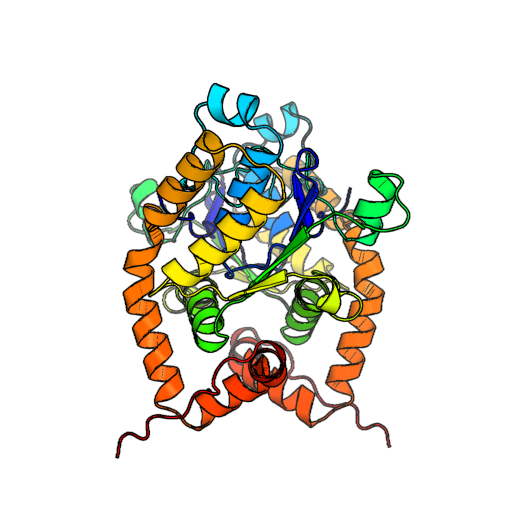 SER B N 1
ATOM 2911 C CA . SER B 1 145 ? -11.875 19.094 23.406 1 96 145 SER B CA 1
ATOM 2912 C C . SER B 1 145 ? -10.82 18.297 24.172 1 96 145 SER B C 1
ATOM 2914 O O . SER B 1 145 ? -10.148 17.438 23.594 1 96 145 SER B O 1
ATOM 2916 N N . GLU B 1 146 ? -10.742 18.562 25.438 1 96.38 146 GLU B N 1
ATOM 2917 C CA . GLU B 1 146 ? -9.805 17.844 26.281 1 96.38 146 GLU B CA 1
ATOM 2918 C C . GLU B 1 146 ? -10.141 16.359 26.359 1 96.38 146 GLU B C 1
ATOM 2920 O O . GLU B 1 146 ? -9.25 15.508 26.422 1 96.38 146 GLU B O 1
ATOM 2925 N N . LYS B 1 147 ? -11.367 16.078 26.391 1 93.62 147 LYS B N 1
ATOM 2926 C CA . LYS B 1 147 ? -11.797 14.688 26.406 1 93.62 147 LYS B CA 1
ATOM 2927 C C . LYS B 1 147 ? -11.305 13.945 25.172 1 93.62 147 LYS B C 1
ATOM 2929 O O . LYS B 1 147 ? -10.758 12.844 25.281 1 93.62 147 LYS B O 1
ATOM 2934 N N . SER B 1 148 ? -11.547 14.586 24.031 1 94.94 148 SER B N 1
ATOM 2935 C CA . SER B 1 148 ? -11.109 13.984 22.766 1 94.94 148 SER B CA 1
ATOM 2936 C C . SER B 1 148 ? -9.586 13.867 22.719 1 94.94 148 SER B C 1
ATOM 2938 O O . SER B 1 148 ? -9.055 12.859 22.234 1 94.94 148 SER B O 1
ATOM 2940 N N . ILE B 1 149 ? -8.875 14.844 23.172 1 95.31 149 ILE B N 1
ATOM 2941 C CA . ILE B 1 149 ? -7.414 14.836 23.188 1 95.31 149 ILE B CA 1
ATOM 2942 C C . ILE B 1 149 ? -6.91 13.703 24.078 1 95.31 149 ILE B C 1
ATOM 2944 O O . ILE B 1 149 ? -5.98 12.984 23.719 1 95.31 149 ILE B O 1
ATOM 2948 N N . ASN B 1 150 ? -7.555 13.5 25.203 1 92.06 150 ASN B N 1
ATOM 2949 C CA . ASN B 1 150 ? -7.176 12.422 26.109 1 92.06 150 ASN B CA 1
ATOM 2950 C C . ASN B 1 150 ? -7.441 11.047 25.484 1 92.06 150 ASN B C 1
ATOM 2952 O O . ASN B 1 150 ? -6.652 10.117 25.672 1 92.06 150 ASN B O 1
ATOM 2956 N N . PHE B 1 151 ? -8.508 11.008 24.844 1 91.5 151 PHE B N 1
ATOM 2957 C CA . PHE B 1 151 ? -8.828 9.766 24.141 1 91.5 151 PHE B CA 1
ATOM 2958 C C . PHE B 1 151 ? -7.746 9.422 23.141 1 91.5 151 PHE B C 1
ATOM 2960 O O . PHE B 1 151 ? -7.289 8.281 23.078 1 91.5 151 PHE B O 1
ATOM 2967 N N . ILE B 1 152 ? -7.32 10.406 22.328 1 91.94 152 ILE B N 1
ATOM 2968 C CA . ILE B 1 152 ? -6.309 10.219 21.297 1 91.94 152 ILE B CA 1
ATOM 2969 C C . ILE B 1 152 ? -4.965 9.883 21.938 1 91.94 152 ILE B C 1
ATOM 2971 O O . ILE B 1 152 ? -4.293 8.938 21.531 1 91.94 152 ILE B O 1
ATOM 2975 N N . ARG B 1 153 ? -4.656 10.578 22.984 1 90.31 153 ARG B N 1
ATOM 2976 C CA . ARG B 1 153 ? -3.393 10.375 23.688 1 90.31 153 ARG B CA 1
ATOM 2977 C C . ARG B 1 153 ? -3.279 8.953 24.219 1 90.31 153 ARG B C 1
ATOM 2979 O O . ARG B 1 153 ? -2.264 8.289 24 1 90.31 153 ARG B O 1
ATOM 2986 N N . THR B 1 154 ? -4.289 8.461 24.828 1 86.88 154 THR B N 1
ATOM 2987 C CA . THR B 1 154 ? -4.285 7.133 25.422 1 86.88 154 THR B CA 1
ATOM 2988 C C . THR B 1 154 ? -4.227 6.055 24.344 1 86.88 154 THR B C 1
ATOM 2990 O O . THR B 1 154 ? -3.537 5.043 24.5 1 86.88 154 THR B O 1
ATOM 2993 N N . SER B 1 155 ? -4.918 6.266 23.312 1 84.31 155 SER B N 1
ATOM 2994 C CA . SER B 1 155 ? -4.961 5.285 22.234 1 84.31 155 SER B CA 1
ATOM 2995 C C . SER B 1 155 ? -3.613 5.184 21.531 1 84.31 155 SER B C 1
ATOM 2997 O O . SER B 1 155 ? -3.166 4.086 21.188 1 84.31 155 SER B O 1
ATOM 2999 N N . VAL B 1 156 ? -3.018 6.301 21.266 1 83.44 156 VAL B N 1
ATOM 3000 C CA . VAL B 1 156 ? -1.743 6.336 20.547 1 83.44 156 VAL B CA 1
ATOM 3001 C C . VAL B 1 156 ? -0.644 5.75 21.438 1 83.44 156 VAL B C 1
ATOM 3003 O O . VAL B 1 156 ? 0.255 5.062 20.938 1 83.44 156 VAL B O 1
ATOM 3006 N N . ALA B 1 157 ? -0.761 6.066 22.688 1 77.25 157 ALA B N 1
ATOM 3007 C CA . ALA B 1 157 ? 0.252 5.59 23.625 1 77.25 157 ALA B CA 1
ATOM 3008 C C . ALA B 1 157 ? 0.144 4.082 23.844 1 77.25 157 ALA B C 1
ATOM 3010 O O . ALA B 1 157 ? 1.152 3.404 24.047 1 77.25 157 ALA B O 1
ATOM 3011 N N . SER B 1 158 ? -0.99 3.576 23.844 1 68.31 158 SER B N 1
ATOM 3012 C CA . SER B 1 158 ? -1.213 2.154 24.078 1 68.31 158 SER B CA 1
ATOM 3013 C C . SER B 1 158 ? -0.899 1.334 22.844 1 68.31 158 SER B C 1
ATOM 3015 O O . SER B 1 158 ? -0.693 0.121 22.922 1 68.31 158 SER B O 1
ATOM 3017 N N . GLY B 1 159 ? -1.071 1.924 21.781 1 59.12 159 GLY B N 1
ATOM 3018 C CA . GLY B 1 159 ? -1.271 1.244 20.5 1 59.12 159 GLY B CA 1
ATOM 3019 C C . GLY B 1 159 ? -0.004 0.614 19.953 1 59.12 159 GLY B C 1
ATOM 3020 O O . GLY B 1 159 ? 0.54 1.072 18.953 1 59.12 159 GLY B O 1
ATOM 3021 N N . ARG B 1 160 ? 0.844 -0.116 20.891 1 53.06 160 ARG B N 1
ATOM 3022 C CA . ARG B 1 160 ? 1.646 -1.08 20.156 1 53.06 160 ARG B CA 1
ATOM 3023 C C . ARG B 1 160 ? 0.76 -2.047 19.375 1 53.06 160 ARG B C 1
ATOM 3025 O O . ARG B 1 160 ? -0.13 -2.678 19.953 1 53.06 160 ARG B O 1
ATOM 3032 N N . THR B 1 161 ? 0.477 -1.63 18.203 1 50.06 161 THR B N 1
ATOM 3033 C CA . THR B 1 161 ? -0.335 -2.59 17.469 1 50.06 161 THR B CA 1
ATOM 3034 C C . THR B 1 161 ? 0.34 -3.959 17.438 1 50.06 161 THR B C 1
ATOM 3036 O O . THR B 1 161 ? 1.549 -4.066 17.656 1 50.06 161 THR B O 1
ATOM 3039 N N . SER B 1 162 ? -0.352 -5.117 17.797 1 44.47 162 SER B N 1
ATOM 3040 C CA . SER B 1 162 ? 0.142 -6.488 17.766 1 44.47 162 SER B CA 1
ATOM 3041 C C . SER B 1 162 ? 1.228 -6.664 16.703 1 44.47 162 SER B C 1
ATOM 3043 O O . SER B 1 162 ? 2.15 -7.461 16.891 1 44.47 162 SER B O 1
ATOM 3045 N N . HIS B 1 163 ? 1.195 -6.055 15.641 1 52.19 163 HIS B N 1
ATOM 3046 C CA . HIS B 1 163 ? 2.133 -6.156 14.523 1 52.19 163 HIS B CA 1
ATOM 3047 C C . HIS B 1 163 ? 3.502 -5.602 14.906 1 52.19 163 HIS B C 1
ATOM 3049 O O . HIS B 1 163 ? 4.523 -6.027 14.359 1 52.19 163 HIS B O 1
ATOM 3055 N N . SER B 1 164 ? 3.527 -4.887 15.992 1 55.41 164 SER B N 1
ATOM 3056 C CA . SER B 1 164 ? 4.75 -4.16 16.312 1 55.41 164 SER B CA 1
ATOM 3057 C C . SER B 1 164 ? 5.836 -5.102 16.828 1 55.41 164 SER B C 1
ATOM 3059 O O . SER B 1 164 ? 7.016 -4.91 16.531 1 55.41 164 SER B O 1
ATOM 3061 N N . THR B 1 165 ? 5.383 -6.168 17.422 1 49.84 165 THR B N 1
ATOM 3062 C CA . THR B 1 165 ? 6.422 -6.988 18.031 1 49.84 165 THR B CA 1
ATOM 3063 C C . THR B 1 165 ? 7.156 -7.812 16.984 1 49.84 165 THR B C 1
ATOM 3065 O O . THR B 1 165 ? 8.391 -7.852 16.953 1 49.84 165 THR B O 1
ATOM 3068 N N . LYS B 1 166 ? 6.48 -8.758 16.234 1 55.62 166 LYS B N 1
ATOM 3069 C CA . LYS B 1 166 ? 7.117 -9.578 15.211 1 55.62 166 LYS B CA 1
ATOM 3070 C C . LYS B 1 166 ? 7.883 -8.711 14.211 1 55.62 166 LYS B C 1
ATOM 3072 O O . LYS B 1 166 ? 9 -9.047 13.82 1 55.62 166 LYS B O 1
ATOM 3077 N N . ASP B 1 167 ? 7.395 -7.715 14.078 1 63.44 167 ASP B N 1
ATOM 3078 C CA . ASP B 1 167 ? 7.988 -6.766 13.141 1 63.44 167 ASP B CA 1
ATOM 3079 C C . ASP B 1 167 ? 9.305 -6.211 13.688 1 63.44 167 ASP B C 1
ATOM 3081 O O . ASP B 1 167 ? 10.242 -5.961 12.922 1 63.44 167 ASP B O 1
ATOM 3085 N N . SER B 1 168 ? 9.344 -6.512 14.914 1 73.38 168 SER B N 1
ATOM 3086 C CA . SER B 1 168 ? 10.492 -5.844 15.508 1 73.38 168 SER B CA 1
ATOM 3087 C C . SER B 1 168 ? 11.781 -6.621 15.242 1 73.38 168 SER B C 1
ATOM 3089 O O . SER B 1 168 ? 12.812 -6.031 14.922 1 73.38 168 SER B O 1
ATOM 3091 N N . VAL B 1 169 ? 11.695 -7.988 15.305 1 78.62 169 VAL B N 1
ATOM 3092 C CA . VAL B 1 169 ? 12.906 -8.773 15.102 1 78.62 169 VAL B CA 1
ATOM 3093 C C . VAL B 1 169 ? 13.344 -8.695 13.641 1 78.62 169 VAL B C 1
ATOM 3095 O O . VAL B 1 169 ? 14.5 -8.391 13.352 1 78.62 169 VAL B O 1
ATOM 3098 N N . GLU B 1 170 ? 12.438 -8.922 12.734 1 79.5 170 GLU B N 1
ATOM 3099 C CA . GLU B 1 170 ? 12.742 -8.859 11.305 1 79.5 170 GLU B CA 1
ATOM 3100 C C . GLU B 1 170 ? 13.234 -7.473 10.898 1 79.5 170 GLU B C 1
ATOM 3102 O O . GLU B 1 170 ? 14.125 -7.348 10.062 1 79.5 170 GLU B O 1
ATOM 3107 N N . ARG B 1 171 ? 12.711 -6.57 11.57 1 84.06 171 ARG B N 1
ATOM 3108 C CA . ARG B 1 171 ? 13.102 -5.195 11.273 1 84.06 171 ARG B CA 1
ATOM 3109 C C . ARG B 1 171 ? 14.539 -4.93 11.727 1 84.06 171 ARG B C 1
ATOM 3111 O O . ARG B 1 171 ? 15.32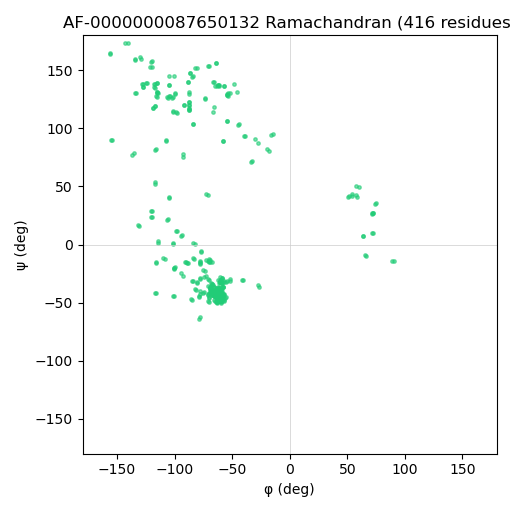 -4.328 10.992 1 84.06 171 ARG B O 1
ATOM 3118 N N . GLN B 1 172 ? 14.781 -5.422 12.898 1 84.94 172 GLN B N 1
ATOM 3119 C CA . GLN B 1 172 ? 16.125 -5.219 13.422 1 84.94 172 GLN B CA 1
ATOM 3120 C C . GLN B 1 172 ? 17.172 -5.957 12.578 1 84.94 172 GLN B C 1
ATOM 3122 O O . GLN B 1 172 ? 18.25 -5.434 12.312 1 84.94 172 GLN B O 1
ATOM 3127 N N . GLU B 1 173 ? 16.828 -7.137 12.195 1 86.31 173 GLU B N 1
ATOM 3128 C CA . GLU B 1 173 ? 17.734 -7.914 11.352 1 86.31 173 GLU B CA 1
ATOM 3129 C C . GLU B 1 173 ? 17.969 -7.23 10.008 1 86.31 173 GLU B C 1
ATOM 3131 O O . GLU B 1 173 ? 19.094 -7.184 9.516 1 86.31 173 GLU B O 1
ATOM 3136 N N . THR B 1 174 ? 16.922 -6.746 9.43 1 87.25 174 THR B N 1
ATOM 3137 C CA . THR B 1 174 ? 17.031 -6.051 8.148 1 87.25 174 THR B CA 1
ATOM 3138 C C . THR B 1 174 ? 17.859 -4.777 8.297 1 87.25 174 THR B C 1
ATOM 3140 O O . THR B 1 174 ? 18.719 -4.488 7.457 1 87.25 174 THR B O 1
ATOM 3143 N N . LYS B 1 175 ? 17.594 -4.094 9.359 1 89.81 175 LYS B N 1
ATOM 3144 C CA . LYS B 1 175 ? 18.344 -2.869 9.633 1 89.81 175 LYS B CA 1
ATOM 3145 C C . LYS B 1 175 ? 19.828 -3.154 9.766 1 89.81 175 LYS B C 1
ATOM 3147 O O . LYS B 1 175 ? 20.656 -2.477 9.148 1 89.81 175 LYS B O 1
ATOM 3152 N N . ASN B 1 176 ? 20.172 -4.16 10.469 1 89.69 176 ASN B N 1
ATOM 3153 C CA . ASN B 1 176 ? 21.562 -4.531 10.68 1 89.69 176 ASN B CA 1
ATOM 3154 C C . ASN B 1 176 ? 22.234 -4.949 9.375 1 89.69 176 ASN B C 1
ATOM 3156 O O . ASN B 1 176 ? 23.406 -4.613 9.133 1 89.69 176 ASN B O 1
ATOM 3160 N N . THR B 1 177 ? 21.516 -5.684 8.609 1 90.12 177 THR B N 1
ATOM 3161 C CA . THR B 1 177 ? 22.047 -6.121 7.324 1 90.12 177 THR B CA 1
ATOM 3162 C C . THR B 1 177 ? 22.375 -4.926 6.434 1 90.12 177 THR B C 1
ATOM 3164 O O . THR B 1 177 ? 23.438 -4.887 5.805 1 90.12 177 THR B O 1
ATOM 3167 N N . ILE B 1 178 ? 21.516 -3.959 6.406 1 90.75 178 ILE B N 1
ATOM 3168 C CA . ILE B 1 178 ? 21.734 -2.777 5.578 1 90.75 178 ILE B CA 1
ATOM 3169 C C . ILE B 1 178 ? 22.938 -2.004 6.082 1 90.75 178 ILE B C 1
ATOM 3171 O O . ILE B 1 178 ? 23.828 -1.653 5.301 1 90.75 178 ILE B O 1
ATOM 3175 N N . LEU B 1 179 ? 23.031 -1.831 7.383 1 93.12 179 LEU B N 1
ATOM 3176 C CA . LEU B 1 179 ? 24.062 -0.968 7.949 1 93.12 179 LEU B CA 1
ATOM 3177 C C . LEU B 1 179 ? 25.406 -1.673 7.973 1 93.12 179 LEU B C 1
ATOM 3179 O O . LEU B 1 179 ? 26.453 -1.027 8.125 1 93.12 179 LEU B O 1
ATOM 3183 N N . SER B 1 180 ? 25.406 -2.973 7.785 1 92.69 180 SER B N 1
ATOM 3184 C CA . SER B 1 180 ? 26.656 -3.721 7.789 1 92.69 180 SER B CA 1
ATOM 3185 C C . SER B 1 180 ? 27.328 -3.672 6.422 1 92.69 180 SER B C 1
ATOM 3187 O O . SER B 1 180 ? 28.484 -4.094 6.277 1 92.69 180 SER B O 1
ATOM 3189 N N . SER B 1 181 ? 26.688 -3.232 5.426 1 92.38 181 SER B N 1
ATOM 3190 C CA . SER B 1 181 ? 27.203 -3.141 4.062 1 92.38 181 SER B CA 1
ATOM 3191 C C . SER B 1 181 ? 27.266 -1.691 3.594 1 92.38 181 SER B C 1
ATOM 3193 O O . SER B 1 181 ? 26.234 -1.02 3.496 1 92.38 181 SER B O 1
ATOM 3195 N N . GLU B 1 182 ? 28.484 -1.253 3.268 1 92.44 182 GLU B N 1
ATOM 3196 C CA . GLU B 1 182 ? 28.641 0.096 2.732 1 92.44 182 GLU B CA 1
ATOM 3197 C C . GLU B 1 182 ? 27.844 0.275 1.44 1 92.44 182 GLU B C 1
ATOM 3199 O O . GLU B 1 182 ? 27.266 1.336 1.206 1 92.44 182 GLU B O 1
ATOM 3204 N N . TYR B 1 183 ? 27.859 -0.766 0.667 1 91.69 183 TYR B N 1
ATOM 3205 C CA . TYR B 1 183 ? 27.141 -0.737 -0.607 1 91.69 183 TYR B CA 1
ATOM 3206 C C . TYR B 1 183 ? 25.641 -0.553 -0.392 1 91.69 183 TYR B C 1
ATOM 3208 O O . TYR B 1 183 ? 25.031 0.315 -1.011 1 91.69 183 TYR B O 1
ATOM 3216 N N . LEU B 1 184 ? 25.047 -1.307 0.479 1 90.25 184 LEU B N 1
ATOM 3217 C CA . LEU B 1 184 ? 23.625 -1.232 0.742 1 90.25 184 LEU B CA 1
ATOM 3218 C C . LEU B 1 184 ? 23.25 0.098 1.393 1 90.25 184 LEU B C 1
ATOM 3220 O O . LEU B 1 184 ? 22.234 0.701 1.054 1 90.25 184 LEU B O 1
ATOM 3224 N N . THR B 1 185 ? 24.078 0.568 2.299 1 92.62 185 THR B N 1
ATOM 3225 C CA . THR B 1 185 ? 23.828 1.851 2.951 1 92.62 185 THR B CA 1
ATOM 3226 C C . THR B 1 185 ? 23.875 2.99 1.937 1 92.62 185 THR B C 1
ATOM 3228 O O . THR B 1 185 ? 23.016 3.885 1.975 1 92.62 185 THR B O 1
ATOM 3231 N N . ASP B 1 186 ? 24.781 2.906 1.074 1 91.38 186 ASP B N 1
ATOM 3232 C CA . ASP B 1 186 ? 24.906 3.928 0.038 1 91.38 186 ASP B CA 1
ATOM 3233 C C . ASP B 1 186 ? 23.672 3.922 -0.877 1 91.38 186 ASP B C 1
ATOM 3235 O O . ASP B 1 186 ? 23.188 4.98 -1.267 1 91.38 186 ASP B O 1
ATOM 3239 N N . LEU B 1 187 ? 23.219 2.764 -1.275 1 89.5 187 LEU B N 1
ATOM 3240 C CA . LEU B 1 187 ? 22.031 2.654 -2.109 1 89.5 187 LEU B CA 1
ATOM 3241 C C . LEU B 1 187 ? 20.812 3.262 -1.409 1 89.5 187 LEU B C 1
ATOM 3243 O O . LEU B 1 187 ? 20.016 3.961 -2.037 1 89.5 187 LEU B O 1
ATOM 3247 N N . LEU B 1 188 ? 20.703 3.029 -0.095 1 90.31 188 LEU B N 1
ATOM 3248 C CA . LEU B 1 188 ? 19.578 3.566 0.677 1 90.31 188 LEU B CA 1
ATOM 3249 C C . LEU B 1 188 ? 19.625 5.09 0.718 1 90.31 188 LEU B C 1
ATOM 3251 O O . LEU B 1 188 ? 18.609 5.754 0.53 1 90.31 188 LEU B O 1
ATOM 3255 N N . ILE B 1 189 ? 20.812 5.621 0.95 1 89.75 189 ILE B N 1
ATOM 3256 C CA . ILE B 1 189 ? 20.984 7.066 1.028 1 89.75 189 ILE B CA 1
ATOM 3257 C C . ILE B 1 189 ? 20.625 7.703 -0.313 1 89.75 189 ILE B C 1
ATOM 3259 O O . ILE B 1 189 ? 19.953 8.727 -0.357 1 89.75 189 ILE B O 1
ATOM 3263 N N . LYS B 1 190 ? 21.016 7.07 -1.397 1 88.12 190 LYS B N 1
ATOM 3264 C CA . LYS B 1 190 ? 20.703 7.594 -2.725 1 88.12 190 LYS B CA 1
ATOM 3265 C C . LYS B 1 190 ? 19.203 7.562 -2.992 1 88.12 190 LYS B C 1
ATOM 3267 O O . LYS B 1 190 ? 18.641 8.5 -3.566 1 88.12 190 LYS B O 1
ATOM 3272 N N . MET B 1 191 ? 18.562 6.562 -2.525 1 85.06 191 MET B N 1
ATOM 3273 C CA . MET B 1 191 ? 17.141 6.383 -2.75 1 85.06 191 MET B CA 1
ATOM 3274 C C . MET B 1 191 ? 16.328 7.434 -1.992 1 85.06 191 MET B C 1
ATOM 3276 O O . MET B 1 191 ? 15.336 7.945 -2.504 1 85.06 191 MET B O 1
ATOM 3280 N N . TYR B 1 192 ? 16.812 7.781 -0.795 1 88.69 192 TYR B N 1
ATOM 3281 C CA . TYR B 1 192 ? 16.016 8.641 0.075 1 88.69 192 TYR B CA 1
ATOM 3282 C C . TYR B 1 192 ? 16.766 9.93 0.39 1 88.69 192 TYR B C 1
ATOM 3284 O O . TYR B 1 192 ? 16.594 10.508 1.467 1 88.69 192 TYR B O 1
ATOM 3292 N N . PHE B 1 193 ? 17.609 10.359 -0.514 1 87.31 193 PHE B N 1
ATOM 3293 C CA . PHE B 1 193 ? 18.484 11.492 -0.237 1 87.31 193 PHE B CA 1
ATOM 3294 C C . PHE B 1 193 ? 17.672 12.719 0.145 1 87.31 193 PHE B C 1
ATOM 3296 O O . PHE B 1 193 ? 17.938 13.344 1.176 1 87.31 193 PHE B O 1
ATOM 3303 N N . TYR B 1 194 ? 16.656 13.07 -0.562 1 84.69 194 TYR B N 1
ATOM 3304 C CA . TYR B 1 194 ? 15.898 14.289 -0.328 1 84.69 194 TYR B CA 1
ATOM 3305 C C . TYR B 1 194 ? 15.078 14.188 0.947 1 84.69 194 TYR B C 1
ATOM 3307 O O . TYR B 1 194 ? 14.836 15.188 1.627 1 84.69 194 TYR B O 1
ATOM 3315 N N . ASP B 1 195 ? 14.641 12.984 1.329 1 86.81 195 ASP B N 1
ATOM 3316 C CA . ASP B 1 195 ? 13.961 12.812 2.607 1 86.81 195 ASP B CA 1
ATOM 3317 C C . ASP B 1 195 ? 14.891 13.125 3.775 1 86.81 195 ASP B C 1
ATOM 3319 O O . ASP B 1 195 ? 14.492 13.797 4.73 1 86.81 195 ASP B O 1
ATOM 3323 N N . PHE B 1 196 ? 16.141 12.633 3.631 1 89.88 196 PHE B N 1
ATOM 3324 C CA . PHE B 1 196 ? 17.125 12.898 4.684 1 89.88 196 PHE B CA 1
ATOM 3325 C C . PHE B 1 196 ? 17.375 14.398 4.816 1 89.88 196 PHE B C 1
ATOM 3327 O O . PHE B 1 196 ? 17.375 14.938 5.922 1 89.88 196 PHE B O 1
ATOM 3334 N N . VAL B 1 197 ? 17.438 15.07 3.711 1 88.81 197 VAL B N 1
ATOM 3335 C CA . VAL B 1 197 ? 17.844 16.469 3.707 1 88.81 197 VAL B CA 1
ATOM 3336 C C . VAL B 1 197 ? 16.641 17.359 4 1 88.81 197 VAL B C 1
ATOM 3338 O O . VAL B 1 197 ? 16.703 18.234 4.875 1 88.81 197 VAL B O 1
ATOM 3341 N N . LEU B 1 198 ? 15.547 17.141 3.352 1 86.75 198 LEU B N 1
ATOM 3342 C CA . LEU B 1 198 ? 14.391 18.031 3.447 1 86.75 198 LEU B CA 1
ATOM 3343 C C . LEU B 1 198 ? 13.742 17.938 4.828 1 86.75 198 LEU B C 1
ATOM 3345 O O . LEU B 1 198 ? 13.281 18.938 5.371 1 86.75 198 LEU B O 1
ATOM 3349 N N . PHE B 1 199 ? 13.703 16.734 5.375 1 89.81 199 PHE B N 1
ATOM 3350 C CA . PHE B 1 199 ? 12.992 16.578 6.645 1 89.81 199 PHE B CA 1
ATOM 3351 C C . PHE B 1 199 ? 13.977 16.516 7.805 1 89.81 199 PHE B C 1
ATOM 3353 O O . PHE B 1 199 ? 13.57 16.359 8.961 1 89.81 199 PHE B O 1
ATOM 3360 N N . GLY B 1 200 ? 15.211 16.625 7.52 1 88.56 200 GLY B N 1
ATOM 3361 C CA . GLY B 1 200 ? 16.234 16.797 8.539 1 88.56 200 GLY B CA 1
ATOM 3362 C C . GLY B 1 200 ? 16.531 15.531 9.312 1 88.56 200 GLY B C 1
ATOM 3363 O O . GLY B 1 200 ? 16.75 15.57 10.523 1 88.56 200 GLY B O 1
ATOM 3364 N N . PHE B 1 201 ? 16.484 14.359 8.734 1 91.5 201 PHE B N 1
ATOM 3365 C CA . PHE B 1 201 ? 16.922 13.109 9.359 1 91.5 201 PHE B CA 1
ATOM 3366 C C . PHE B 1 201 ? 18.422 12.914 9.203 1 91.5 201 PHE B C 1
ATOM 3368 O O . PHE B 1 201 ? 19 13.312 8.195 1 91.5 201 PHE B O 1
ATOM 3375 N N . PRO B 1 202 ? 19.031 12.359 10.164 1 90 202 PRO B N 1
ATOM 3376 C CA . PRO B 1 202 ? 20.469 12.086 10.016 1 90 202 PRO B CA 1
ATOM 3377 C C . PRO B 1 202 ? 20.75 11.039 8.945 1 90 202 PRO B C 1
ATOM 3379 O O . PRO B 1 202 ? 20.031 10.047 8.836 1 90 202 PRO B O 1
ATOM 3382 N N . ILE B 1 203 ? 21.797 11.273 8.164 1 91.31 203 ILE B N 1
ATOM 3383 C CA . ILE B 1 203 ? 22.234 10.305 7.168 1 91.31 203 ILE B CA 1
ATOM 3384 C C . ILE B 1 203 ? 22.922 9.125 7.863 1 91.31 203 ILE B C 1
ATOM 3386 O O . ILE B 1 203 ? 23.828 9.32 8.672 1 91.31 203 ILE B O 1
ATOM 3390 N N . PRO B 1 204 ? 22.422 7.953 7.57 1 90.25 204 PRO B N 1
ATOM 3391 C CA . PRO B 1 204 ? 23.016 6.809 8.25 1 90.25 204 PRO B CA 1
ATOM 3392 C C . PRO B 1 204 ? 24.438 6.512 7.766 1 90.25 204 PRO B C 1
ATOM 3394 O O . PRO B 1 204 ? 24.781 6.84 6.625 1 90.25 204 PRO B O 1
ATOM 3397 N N . GLU B 1 205 ? 25.219 5.906 8.648 1 88 205 GLU B N 1
ATOM 3398 C CA . GLU B 1 205 ? 26.578 5.473 8.336 1 88 205 GLU B CA 1
ATOM 3399 C C . GLU B 1 205 ? 26.703 3.955 8.438 1 88 205 GLU B C 1
ATOM 3401 O O . GLU B 1 205 ? 26.125 3.336 9.336 1 88 205 GLU B O 1
ATOM 3406 N N . ALA B 1 206 ? 27.453 3.424 7.422 1 86.69 206 ALA B N 1
ATOM 3407 C CA . ALA B 1 206 ? 27.703 1.985 7.473 1 86.69 206 ALA B CA 1
ATOM 3408 C C . ALA B 1 206 ? 28.547 1.622 8.695 1 86.69 206 ALA B C 1
ATOM 3410 O O . ALA B 1 206 ? 29.422 2.379 9.094 1 86.69 206 ALA B O 1
ATOM 3411 N N . THR B 1 207 ? 28.172 0.482 9.453 1 79.75 207 THR B N 1
ATOM 3412 C CA . THR B 1 207 ? 28.906 0.012 10.617 1 79.75 207 THR B CA 1
ATOM 3413 C C . THR B 1 207 ? 29.938 -1.042 10.203 1 79.75 207 THR B C 1
ATOM 3415 O O . THR B 1 207 ? 29.609 -1.995 9.5 1 79.75 207 THR B O 1
ATOM 3418 N N . TYR B 1 208 ? 31.109 -0.672 9.633 1 62.62 208 TYR B N 1
ATOM 3419 C CA . TYR B 1 208 ? 32.156 -1.61 9.227 1 62.62 208 TYR B CA 1
ATOM 3420 C C . TYR B 1 208 ? 32.406 -2.645 10.312 1 62.62 208 TYR B C 1
ATOM 3422 O O . TYR B 1 208 ? 32.375 -2.322 11.508 1 62.62 208 TYR B O 1
ATOM 3430 N N . ASP B 1 209 ? 31.891 -3.889 10.141 1 49.72 209 ASP B N 1
ATOM 3431 C CA . ASP B 1 209 ? 32.625 -4.852 10.953 1 49.72 209 ASP B CA 1
ATOM 3432 C C . ASP B 1 209 ? 34.125 -4.789 10.656 1 49.72 209 ASP B C 1
ATOM 3434 O O . ASP B 1 209 ? 34.531 -4.91 9.5 1 49.72 209 ASP B O 1
ATOM 3438 N N . GLU B 1 210 ? 35.031 -4.262 11.438 1 34.41 210 GLU B N 1
ATOM 3439 C CA . GLU B 1 210 ? 36.375 -4.781 11.398 1 34.41 210 GLU B CA 1
ATOM 3440 C C . GLU B 1 210 ? 36.406 -6.305 11.477 1 34.41 210 GLU B C 1
ATOM 3442 O O . GLU B 1 210 ? 35.625 -6.902 12.211 1 34.41 210 GLU B O 1
#

=== Feature glossary ===
Key to the feature types in this record:

Secondary structure (8-state, DSSP). Secondary structure is the local, repeating backbone conformation. DSSP classifies it into eight states by reading the hydrogen-bond network: three helix types (H, G, I), two β types (E, B), two non-regular types (T, S), and unstructured coil (-).

Backbone torsions (φ/ψ). Backbone dihedral angles. Every residue except chain termini has a φ (preceding-C → N → Cα → C) and a ψ (N → Cα → C → next-N). They are reported in degrees following the IUPAC sign convention. Secondary structure is essentially a statement about which (φ, ψ) basin each residue occupies.

Predicted aligned error. Predicted Aligned Error (PAE) is an AlphaFold confidence matrix: entry (i, j) is the expected error in the position of residue j, in ångströms, when the prediction is superimposed on the true structure at residue i. Low PAE within a block of residues means that block is internally rigid and well-predicted; high PAE between two blocks means their relative placement is uncertain even if each block individually is confident.

B-factor. B-factor (Debye–Waller factor) reflects atomic displacement in the crystal lattice. It is an experimental observable (units Å²), not a prediction; low values mean the atom is pinned down, high values mean it moves or is heterogeneous across the crystal.

Secondary structure (3-state, P-SEA). Three-state secondary structure (P-SEA) collapses the eight DSSP classes into helix (a), strand (b), and coil (c). P-SEA assigns these from Cα geometry alone — distances and angles — without requiring backbone oxygens, so it works on any Cα trace.

Sequence. Primary structure: the covalent order of the twenty standard amino acids along the backbone. Two proteins with the same sequence will (almost always) fold to the same structure; two with 30% identity often share a fold but not the details.

pLDDT. pLDDT is the predicted lDDT-Cα score: AlphaFold's confidence that the local environment of each residue (all inter-atomic distances within 15 Å) is correctly placed. It is a per-residue number between 0 and 100, with higher meaning more reliable.

InterPro / GO / CATH / organism. Functional annotations link the protein to curated databases. InterPro entries identify conserved domains and families by matching the sequence against member-database signatures (Pfam, PROSITE, CDD, …). Gene Ontology (GO) terms describe molecular function, biological process, and cellular component in a controlled vocabulary. CATH places the structure in a hierarchical fold classification (Class/Architecture/Topology/Homologous-superfamily). The organism is the source species.

Contact-map, Ramachandran, and PAE plots. Three diagnostic plots accompany the record. The Cα contact map visualizes the tertiary structure as a 2D adjacency matrix (8 Å cutoff, sequence-local contacts suppressed). The Ramachandran plot shows the distribution of backbone (φ, ψ) torsions, with points in the α and β basins reflecting secondary structure content. The PAE plot shows AlphaFold's inter-residue confidence as a color matrix.

mmCIF coordinates. The mmCIF table is the protein's shape written out atom by atom. For each backbone N, Cα, C, and carbonyl O, it records an (x, y, z) coordinate triple in Å plus the residue type, chain letter, and residue number.

Radius of gyration, Cα contacts, bounding box. Three whole-structure scalars: the radius of gyration (RMS distance of Cα from centroid, in Å), the count of Cα–Cα contacts (pairs closer than 8 Å and separated by more than four residues in sequence — i.e. tertiary, not local, contacts), and the bounding-box dimensions. Together they distinguish compact globular folds from extended fibres or disordered chains.

Foldseek 3Di. The Foldseek 3Di string encodes local tertiary geometry as a 20-letter alphabet — one character per residue — derived from the relative positions of nearby Cα atoms. Unlike the amino-acid sequence, 3Di is a direct function of the 3D structure, so two proteins with the same fold have similar 3Di strings even at low sequence identity.

Rendered structure images. Six rendered views show the 3D structure from the faces of a cube — i.e. along ±x, ±y, ±z. Rendering representation is drawn randomly per protein from cartoon (secondary-structure ribbons), sticks (backbone bonds), or molecular surface; coloring is either N→C rainbow (blue at the N-terminus through red at the C-terminus) or one color per chain.

Nearest PDB structures. The Foldseek neighbor list gives the closest experimentally determined structures in the PDB, ranked by structural alignment. TM-score near 1 means near-identical fold; near 0.3 means only rough topology match. This is how one finds what a novel AlphaFold prediction most resembles in the solved-structure universe.

Solvent-accessible surface area. SASA measures how much of the protein is reachable by solvent. It is computed by rolling a water-sized probe over the atomic surface and summing the exposed area (Å²). Per-residue SASA distinguishes core (buried, low SASA) from surface (exposed, high SASA) residues; total SASA is a whole-molecule size measure.